Protein AF-A0A928VAK5-F1 (afdb_monomer_lite)

Radius of gyration: 30.7 Å; chains: 1; bounding box: 68×63×89 Å

Structure (mmCIF, N/CA/C/O backbone):
data_AF-A0A928VAK5-F1
#
_entry.id   AF-A0A928VAK5-F1
#
loop_
_atom_site.group_PDB
_atom_site.id
_atom_site.type_symbol
_atom_site.label_atom_id
_atom_site.label_alt_id
_atom_site.label_comp_id
_atom_site.label_asym_id
_atom_site.label_entity_id
_atom_site.label_seq_id
_atom_site.pdbx_PDB_ins_code
_atom_site.Cartn_x
_atom_site.Cartn_y
_atom_site.Cartn_z
_atom_site.occupancy
_atom_site.B_iso_or_equiv
_atom_site.auth_seq_id
_atom_site.auth_comp_id
_atom_site.auth_asym_id
_atom_site.auth_atom_id
_atom_site.pdbx_PDB_model_num
ATOM 1 N N . MET A 1 1 ? -1.046 39.978 20.591 1.00 22.17 1 MET A N 1
ATOM 2 C CA . MET A 1 1 ? -0.037 39.353 21.470 1.00 22.17 1 MET A CA 1
ATOM 3 C C . MET A 1 1 ? -0.295 37.860 21.428 1.00 22.17 1 MET A C 1
ATOM 5 O O . MET A 1 1 ? -1.361 37.474 21.889 1.00 22.17 1 MET A O 1
ATOM 9 N N . PRO A 1 2 ? 0.571 37.048 20.805 1.00 23.95 2 PRO A N 1
ATOM 10 C CA . PRO A 1 2 ? 0.458 35.601 20.909 1.00 23.95 2 PRO A CA 1
ATOM 11 C C . PRO A 1 2 ? 0.954 35.160 22.298 1.00 23.95 2 PRO A C 1
ATOM 13 O O . PRO A 1 2 ? 1.891 35.779 22.817 1.00 23.95 2 PRO A O 1
ATOM 16 N N . PRO A 1 3 ? 0.332 34.146 22.920 1.00 31.75 3 PRO A N 1
ATOM 17 C CA . PRO A 1 3 ? 0.825 33.581 24.164 1.00 31.75 3 PRO A CA 1
ATOM 18 C C . PRO A 1 3 ? 2.158 32.862 23.911 1.00 31.75 3 PRO A C 1
ATOM 20 O O . PRO A 1 3 ? 2.444 32.412 22.805 1.00 31.75 3 PRO A O 1
ATOM 23 N N . TYR A 1 4 ? 2.982 32.857 24.953 1.00 31.70 4 TYR A N 1
ATOM 24 C CA . TYR A 1 4 ? 4.368 32.406 25.032 1.00 31.70 4 TYR A CA 1
ATOM 25 C C . TYR A 1 4 ? 4.765 31.263 24.083 1.00 31.70 4 TYR A C 1
ATOM 27 O O . TYR A 1 4 ? 4.202 30.175 24.082 1.00 31.70 4 TYR A O 1
ATOM 35 N N . SER A 1 5 ? 5.803 31.553 23.304 1.00 35.91 5 SER A N 1
ATOM 36 C CA . SER A 1 5 ? 6.551 30.662 22.426 1.00 35.91 5 SER A CA 1
ATOM 37 C C . SER A 1 5 ? 7.083 29.418 23.151 1.00 35.91 5 SER A C 1
ATOM 39 O O . SER A 1 5 ? 7.952 29.542 24.015 1.00 35.91 5 SER A O 1
ATOM 41 N N . CYS A 1 6 ? 6.653 28.223 22.739 1.00 44.94 6 CYS A N 1
ATOM 42 C CA . CYS A 1 6 ? 7.383 26.980 23.000 1.00 44.94 6 CYS A CA 1
ATOM 43 C C . CYS A 1 6 ? 8.752 27.053 22.303 1.00 44.94 6 CYS A C 1
ATOM 45 O O . CYS A 1 6 ? 8.840 26.880 21.087 1.00 44.94 6 CYS A O 1
ATOM 47 N N . ASN A 1 7 ? 9.830 27.299 23.054 1.00 48.94 7 ASN A N 1
ATOM 48 C CA . ASN A 1 7 ? 11.197 27.366 22.512 1.00 48.94 7 ASN A CA 1
ATOM 49 C C . ASN A 1 7 ? 11.652 26.048 21.846 1.00 48.94 7 ASN A C 1
ATOM 51 O O . ASN A 1 7 ? 12.558 26.068 21.016 1.00 48.94 7 ASN A O 1
ATOM 55 N N . ASN A 1 8 ? 10.982 24.926 22.135 1.00 55.75 8 ASN A N 1
ATOM 56 C CA . ASN A 1 8 ? 11.296 23.605 21.585 1.00 55.75 8 ASN A CA 1
AT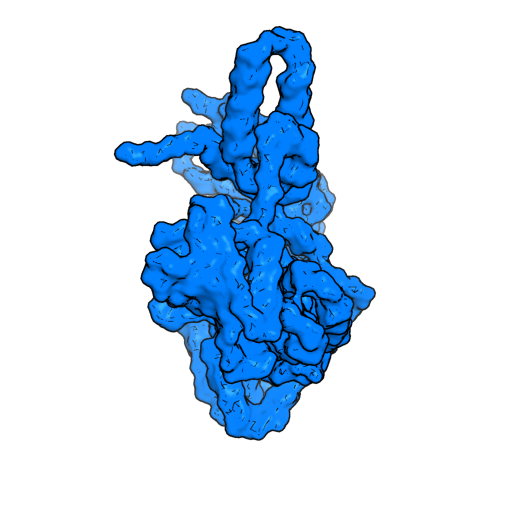OM 57 C C . ASN A 1 8 ? 10.377 23.142 20.445 1.00 55.75 8 ASN A C 1
ATOM 59 O O . ASN A 1 8 ? 10.622 22.070 19.897 1.00 55.75 8 ASN A O 1
ATOM 63 N N . ALA A 1 9 ? 9.396 23.944 20.008 1.00 60.88 9 ALA A N 1
ATOM 64 C CA . ALA A 1 9 ? 8.555 23.590 18.853 1.00 60.88 9 ALA A CA 1
ATOM 65 C C . ALA A 1 9 ? 9.397 23.326 17.588 1.00 60.88 9 ALA A C 1
ATOM 67 O O . ALA A 1 9 ? 9.049 22.508 16.741 1.00 60.88 9 ALA A O 1
ATOM 68 N N . TRP A 1 10 ? 10.559 23.982 17.486 1.00 69.81 10 TRP A N 1
ATOM 69 C CA . TRP A 1 10 ? 11.544 23.694 16.449 1.00 69.81 10 TRP A CA 1
ATOM 70 C C . TRP A 1 10 ? 12.137 22.283 16.568 1.00 69.81 10 TRP A C 1
ATOM 72 O O . TRP A 1 10 ? 12.222 21.590 15.558 1.00 69.81 10 TRP A O 1
ATOM 82 N N . LEU A 1 11 ? 12.544 21.858 17.772 1.00 66.62 11 LEU A N 1
ATOM 83 C CA . LEU A 1 11 ? 13.126 20.531 18.010 1.00 66.62 11 LEU A CA 1
ATOM 84 C C . LEU A 1 11 ? 12.092 19.444 17.714 1.00 66.62 11 LEU A C 1
ATOM 86 O O . LEU A 1 11 ? 12.418 18.454 17.057 1.00 66.62 11 LEU A O 1
ATOM 90 N N . GLU A 1 12 ? 10.854 19.688 18.145 1.00 68.94 12 GLU A N 1
ATOM 91 C CA . GLU A 1 12 ? 9.719 18.808 17.910 1.00 68.94 12 GLU A CA 1
ATOM 92 C C . GLU A 1 12 ? 9.479 18.608 16.411 1.00 68.94 12 GLU A C 1
ATOM 94 O O . GLU A 1 12 ? 9.698 17.512 15.894 1.00 68.94 12 GLU A O 1
ATOM 99 N N . TYR A 1 13 ? 9.191 19.691 15.689 1.00 67.25 13 TYR A N 1
ATOM 100 C CA . TYR A 1 13 ? 8.785 19.639 14.282 1.00 67.25 13 TYR A CA 1
ATOM 101 C C . TYR A 1 13 ? 9.920 19.294 13.301 1.00 67.25 13 TYR A C 1
ATOM 103 O O . TYR A 1 13 ? 9.711 18.682 12.248 1.00 67.25 13 TYR A O 1
ATOM 111 N N . ARG A 1 14 ? 11.160 19.717 13.589 1.00 65.00 14 ARG A N 1
ATOM 112 C CA . ARG A 1 14 ? 12.292 19.514 12.664 1.00 65.00 14 ARG A CA 1
ATOM 113 C C . ARG A 1 14 ? 13.042 18.216 12.903 1.00 65.00 14 ARG A C 1
ATOM 115 O O . ARG A 1 14 ? 13.628 17.712 11.948 1.00 65.00 14 ARG A O 1
ATOM 122 N N . VAL A 1 15 ? 13.089 17.721 14.140 1.00 68.12 15 VAL A N 1
ATOM 123 C CA . VAL A 1 15 ? 14.008 16.640 14.519 1.00 68.12 15 VAL A CA 1
ATOM 124 C C . VAL A 1 15 ? 13.261 15.453 15.104 1.00 68.12 15 VAL A C 1
ATOM 126 O O . VAL A 1 15 ? 13.334 14.364 14.535 1.00 68.12 15 VAL A O 1
ATOM 129 N N . THR A 1 16 ? 12.560 15.625 16.225 1.00 75.00 16 THR A N 1
ATOM 130 C CA . THR A 1 16 ? 12.057 14.475 16.985 1.00 75.00 16 THR A CA 1
ATOM 131 C C . THR A 1 16 ? 10.810 13.862 16.377 1.00 75.00 16 THR A C 1
ATOM 133 O O . THR A 1 16 ? 10.744 12.645 16.324 1.00 75.00 16 THR A O 1
ATOM 136 N N . GLU A 1 17 ? 9.863 14.648 15.862 1.00 74.00 17 GLU A N 1
ATOM 137 C CA . GLU A 1 17 ? 8.622 14.124 15.272 1.00 74.00 17 GLU A CA 1
ATOM 138 C C . GLU A 1 17 ? 8.932 13.166 14.115 1.00 74.00 17 GLU A C 1
ATOM 140 O O . GLU A 1 17 ? 8.599 11.983 14.158 1.00 74.00 17 GLU A O 1
ATOM 145 N N . ARG A 1 18 ? 9.703 13.635 13.129 1.00 73.38 18 ARG A N 1
ATOM 146 C CA . ARG A 1 18 ? 10.106 12.828 11.967 1.00 73.38 18 ARG A CA 1
ATOM 147 C C . ARG A 1 18 ? 10.922 11.606 12.366 1.00 73.38 18 ARG A C 1
ATOM 149 O O . ARG A 1 18 ? 10.732 10.523 11.815 1.00 73.38 18 ARG A O 1
ATOM 156 N N . ARG A 1 19 ? 11.837 11.768 13.326 1.00 79.12 19 ARG A N 1
ATOM 157 C CA . ARG A 1 19 ? 12.727 10.686 13.740 1.00 79.12 19 ARG A CA 1
ATOM 158 C C . ARG A 1 19 ? 12.029 9.630 14.581 1.00 79.12 19 ARG A C 1
ATOM 160 O O . ARG A 1 19 ? 12.244 8.450 14.335 1.00 79.12 19 ARG A O 1
ATOM 167 N N . PHE A 1 20 ? 11.197 10.029 15.531 1.00 78.81 20 PHE A N 1
ATOM 168 C CA . PHE A 1 20 ? 10.405 9.106 16.341 1.00 78.81 20 PHE A CA 1
ATOM 169 C C . PHE A 1 20 ? 9.348 8.409 15.501 1.00 78.81 20 PHE A C 1
ATOM 171 O O . PHE A 1 20 ? 9.082 7.238 15.728 1.00 78.81 20 PHE A O 1
ATOM 178 N N . ARG A 1 21 ? 8.825 9.072 14.467 1.00 70.44 21 ARG A N 1
ATOM 179 C CA . ARG A 1 21 ? 7.938 8.421 13.507 1.00 70.44 21 ARG A CA 1
ATOM 180 C C . ARG A 1 21 ? 8.666 7.397 12.625 1.00 70.44 21 ARG A C 1
ATOM 182 O O . ARG A 1 21 ? 8.091 6.365 12.308 1.00 70.44 21 ARG A O 1
ATOM 189 N N . ALA A 1 22 ? 9.918 7.652 12.235 1.00 71.69 22 ALA A N 1
ATOM 190 C CA . ALA A 1 22 ? 10.725 6.697 11.463 1.00 71.69 22 ALA A CA 1
ATOM 191 C C . ALA A 1 22 ? 11.301 5.546 12.312 1.00 71.69 22 ALA A C 1
ATOM 193 O O . ALA A 1 22 ? 11.586 4.473 11.781 1.00 71.69 22 ALA A O 1
ATOM 194 N N . ASN A 1 23 ? 11.524 5.791 13.606 1.00 76.62 23 ASN A N 1
ATOM 195 C CA . ASN A 1 23 ? 12.175 4.879 14.546 1.00 76.62 23 ASN A CA 1
ATOM 196 C C . ASN A 1 23 ? 11.573 5.030 15.959 1.00 76.62 23 ASN A C 1
ATOM 198 O O . ASN A 1 23 ? 12.237 5.569 16.858 1.00 76.62 23 ASN A O 1
ATOM 202 N N . PRO A 1 24 ? 10.318 4.592 16.175 1.00 76.62 24 PRO A N 1
ATOM 203 C CA . PRO A 1 24 ? 9.643 4.718 17.469 1.00 76.62 24 PRO A CA 1
ATOM 204 C C . PRO A 1 24 ? 10.363 3.951 18.584 1.00 76.62 24 PRO A C 1
ATOM 206 O O . PRO A 1 24 ? 10.356 4.369 19.741 1.00 76.62 24 PRO A O 1
ATOM 209 N N . GLU A 1 25 ? 11.087 2.886 18.243 1.00 80.38 25 GLU A N 1
ATOM 210 C CA . GLU A 1 25 ? 11.902 2.096 19.167 1.00 80.38 25 GLU A CA 1
ATOM 211 C C . GLU A 1 25 ? 13.031 2.894 19.839 1.00 80.38 25 GLU A C 1
ATOM 213 O O . GLU A 1 25 ? 13.569 2.467 20.863 1.00 80.38 25 GLU A O 1
ATOM 218 N N . MET A 1 26 ? 13.400 4.056 19.290 1.00 82.81 26 MET A N 1
ATOM 219 C CA . MET A 1 26 ? 14.392 4.929 19.911 1.00 82.81 26 MET A CA 1
ATOM 220 C C . MET A 1 26 ? 13.835 5.770 21.055 1.00 82.81 26 MET A C 1
ATOM 222 O O . MET A 1 26 ? 14.626 6.200 21.898 1.00 82.81 26 MET A O 1
ATOM 226 N N . ILE A 1 27 ? 12.521 6.022 21.103 1.00 86.31 27 ILE A N 1
ATOM 227 C CA . ILE A 1 27 ? 11.914 6.927 22.092 1.00 86.31 27 ILE A CA 1
ATOM 228 C C . ILE A 1 27 ? 12.294 6.497 23.520 1.00 86.31 27 ILE A C 1
ATOM 230 O O . ILE A 1 27 ? 12.835 7.337 24.242 1.00 86.31 27 ILE A O 1
ATOM 234 N N . PRO A 1 28 ? 12.180 5.209 23.921 1.00 87.81 28 PRO A N 1
ATOM 235 C CA . PRO A 1 28 ? 12.543 4.790 25.277 1.00 87.81 28 PRO A CA 1
ATOM 236 C C . PRO A 1 28 ? 14.049 4.878 25.564 1.00 87.81 28 PRO A C 1
ATOM 238 O O . PRO A 1 28 ? 14.469 5.030 26.710 1.00 87.81 28 PRO A O 1
ATOM 241 N N . ALA A 1 29 ? 14.906 4.735 24.547 1.00 87.56 29 ALA A N 1
ATOM 242 C CA . ALA A 1 29 ? 16.354 4.871 24.715 1.00 87.56 29 ALA A CA 1
ATOM 243 C C . ALA A 1 29 ? 16.758 6.342 24.896 1.00 87.56 29 ALA A C 1
ATOM 245 O O . ALA A 1 29 ? 17.551 6.659 25.779 1.00 87.56 29 ALA A O 1
ATOM 246 N N . ILE A 1 30 ? 16.175 7.242 24.103 1.00 88.56 30 ILE A N 1
ATOM 247 C CA . ILE A 1 30 ? 16.422 8.686 24.181 1.00 88.56 30 ILE A CA 1
ATOM 248 C C . ILE A 1 30 ? 15.837 9.263 25.471 1.00 88.56 30 ILE A C 1
ATOM 250 O O . ILE A 1 30 ? 16.520 10.029 26.144 1.00 88.56 30 ILE A O 1
ATOM 254 N N . ALA A 1 31 ? 14.627 8.851 25.858 1.00 88.88 31 ALA A N 1
ATOM 255 C CA . ALA A 1 31 ? 14.018 9.220 27.134 1.00 88.88 31 ALA A CA 1
ATOM 256 C C . ALA A 1 31 ? 14.929 8.850 28.313 1.00 88.88 31 ALA A C 1
ATOM 258 O O . ALA A 1 31 ? 15.204 9.696 29.160 1.00 88.88 31 ALA A O 1
ATOM 259 N N . ARG A 1 32 ? 15.481 7.626 28.318 1.00 88.94 32 ARG A N 1
ATOM 260 C CA . ARG A 1 32 ? 16.446 7.189 29.339 1.00 88.94 32 ARG A CA 1
ATOM 261 C C . ARG A 1 32 ? 17.717 8.032 29.359 1.00 88.94 32 ARG A C 1
ATOM 263 O O . ARG A 1 32 ? 18.094 8.484 30.430 1.00 88.94 32 ARG A O 1
ATOM 270 N N . LEU A 1 33 ? 18.326 8.304 28.204 1.00 90.38 33 LEU A N 1
ATOM 271 C CA . LEU A 1 33 ? 19.526 9.150 28.125 1.00 90.38 33 LEU A CA 1
ATOM 272 C C . LEU A 1 33 ? 19.275 10.571 28.649 1.00 90.38 33 LEU A C 1
ATOM 274 O O . LEU A 1 33 ? 20.120 11.136 29.340 1.00 90.38 33 LEU A O 1
ATOM 278 N N . ILE A 1 34 ? 18.114 11.155 28.337 1.00 89.38 34 ILE A N 1
ATOM 279 C CA . ILE A 1 34 ? 17.729 12.473 28.854 1.00 89.38 34 ILE A CA 1
ATOM 280 C C . ILE A 1 34 ? 17.515 12.405 30.371 1.00 89.38 34 ILE A C 1
ATOM 282 O O . ILE A 1 34 ? 17.990 13.284 31.086 1.00 89.38 34 ILE A O 1
ATOM 286 N N . CYS A 1 35 ? 16.840 11.370 30.877 1.00 88.88 35 CYS A N 1
ATOM 287 C CA . CYS A 1 35 ? 16.661 11.164 32.314 1.00 88.88 35 CYS A CA 1
ATOM 288 C C . CYS A 1 35 ? 17.988 11.013 33.055 1.00 88.88 35 CYS A C 1
ATOM 290 O O . CYS A 1 35 ? 18.169 11.665 34.078 1.00 88.88 35 CYS A O 1
ATOM 292 N N . GLU A 1 36 ? 18.909 10.202 32.537 1.00 89.25 36 GLU A N 1
ATOM 293 C CA . GLU A 1 36 ? 20.256 10.040 33.093 1.00 89.25 36 GLU A CA 1
ATOM 294 C C . GLU A 1 36 ? 20.977 11.392 33.150 1.00 89.25 36 GLU A C 1
ATOM 296 O O . GLU A 1 36 ? 21.451 11.779 34.212 1.00 89.25 36 GLU A O 1
ATOM 301 N N . ALA A 1 37 ? 20.940 12.183 32.072 1.00 89.00 37 ALA A N 1
ATOM 302 C CA . ALA A 1 37 ? 21.544 13.515 32.057 1.00 89.00 37 ALA A CA 1
ATOM 303 C C . ALA A 1 37 ? 20.914 14.486 33.079 1.00 89.00 37 ALA A C 1
ATOM 305 O O . ALA A 1 37 ? 21.633 15.249 33.723 1.00 89.00 37 ALA A O 1
ATOM 306 N N . ILE A 1 38 ? 19.585 14.467 33.250 1.00 88.56 38 ILE A N 1
ATOM 307 C CA . ILE A 1 38 ? 18.888 15.289 34.258 1.00 88.56 38 ILE A CA 1
ATOM 308 C C . ILE A 1 38 ? 19.309 14.871 35.671 1.00 88.56 38 ILE A C 1
ATOM 310 O O . ILE A 1 38 ? 19.600 15.727 36.508 1.00 88.56 38 ILE A O 1
ATOM 314 N N . LEU A 1 39 ? 19.337 13.565 35.943 1.00 86.50 39 LEU A N 1
ATOM 315 C CA . LEU A 1 39 ? 19.689 13.031 37.255 1.00 86.50 39 LEU A CA 1
ATOM 316 C C . LEU A 1 39 ? 21.172 13.257 37.580 1.00 86.50 39 LEU A C 1
ATOM 318 O O . LEU A 1 39 ? 21.479 13.609 38.716 1.00 86.50 39 LEU A O 1
ATOM 322 N N . ASP A 1 40 ? 22.073 13.157 36.607 1.00 86.44 40 ASP A N 1
ATOM 323 C CA . ASP A 1 40 ? 23.497 13.459 36.793 1.00 86.44 40 ASP A CA 1
ATOM 324 C C . ASP A 1 40 ? 23.715 14.942 37.132 1.00 86.44 40 ASP A C 1
ATOM 326 O O . ASP A 1 40 ? 24.394 15.262 38.108 1.00 86.44 40 ASP A O 1
ATOM 330 N N . LEU A 1 41 ? 23.064 15.856 36.400 1.00 83.50 41 LEU A N 1
ATOM 331 C CA . LEU A 1 41 ? 23.099 17.297 36.696 1.00 83.50 41 LEU A CA 1
ATOM 332 C C . LEU A 1 41 ? 22.493 17.630 38.068 1.00 83.50 41 LEU A C 1
ATOM 334 O O . LEU A 1 41 ? 22.881 18.608 38.707 1.00 83.50 41 LEU A O 1
ATOM 338 N N . SER A 1 42 ? 21.549 16.815 38.548 1.00 75.56 42 SER A N 1
ATOM 339 C CA . SER A 1 42 ? 20.957 16.991 39.876 1.00 75.56 42 SER A CA 1
ATOM 340 C C . SER A 1 42 ? 21.903 16.639 41.028 1.00 75.56 42 SER A C 1
ATOM 342 O O . SER A 1 42 ? 21.711 17.128 42.142 1.00 75.56 42 SER A O 1
ATOM 344 N N . GLN A 1 43 ? 22.916 15.808 40.765 1.00 76.06 43 GLN A N 1
ATOM 345 C CA . GLN A 1 43 ? 23.888 15.327 41.750 1.00 76.06 43 GLN A CA 1
ATOM 346 C C . GLN A 1 43 ? 25.194 16.132 41.743 1.00 76.06 43 GLN A C 1
ATOM 348 O O . GLN A 1 43 ? 26.162 15.751 42.399 1.00 76.06 43 GLN A O 1
ATOM 353 N N . GLU A 1 44 ? 25.248 17.246 41.012 1.00 75.88 44 GLU A N 1
ATOM 354 C CA . GLU A 1 44 ? 26.465 18.035 40.860 1.00 75.88 44 GLU A CA 1
ATOM 355 C C . GLU A 1 44 ? 26.829 18.759 42.175 1.00 75.88 44 GLU A C 1
ATOM 357 O O . GLU A 1 44 ? 26.262 19.791 42.541 1.00 75.88 44 GLU A O 1
ATOM 362 N N . GLU A 1 45 ? 27.802 18.193 42.905 1.00 64.94 45 GLU A N 1
ATOM 363 C CA . GLU A 1 45 ? 28.216 18.605 44.262 1.00 64.94 45 GLU A CA 1
ATOM 364 C C . GLU A 1 45 ? 28.766 20.043 44.355 1.00 64.94 45 GLU A C 1
ATOM 366 O O . GLU A 1 45 ? 28.995 20.553 45.453 1.00 64.94 45 GLU A O 1
ATOM 371 N N . SER A 1 46 ? 29.001 20.715 43.223 1.00 70.44 46 SER A N 1
ATOM 372 C CA . SER A 1 46 ? 29.535 22.080 43.181 1.00 70.44 46 SER A CA 1
ATOM 373 C C . SER A 1 46 ? 28.491 23.186 43.349 1.00 70.44 46 SER A C 1
ATOM 375 O O . SER A 1 46 ? 28.886 24.348 43.459 1.00 70.44 46 SER A O 1
ATOM 377 N N . PHE A 1 47 ? 27.192 22.868 43.344 1.00 77.62 47 PHE A N 1
ATOM 378 C CA . PHE A 1 47 ? 26.141 23.878 43.470 1.00 77.62 47 PHE A CA 1
ATOM 379 C C . PHE A 1 47 ? 25.860 24.274 44.921 1.00 77.62 47 PHE A C 1
ATOM 381 O O . PHE A 1 47 ? 25.730 23.431 45.808 1.00 77.62 47 PHE A O 1
ATOM 388 N N . ASP A 1 48 ? 25.697 25.577 45.154 1.00 79.56 48 ASP A N 1
ATOM 389 C CA . ASP A 1 48 ? 25.057 26.069 46.374 1.00 79.56 48 ASP A CA 1
ATOM 390 C C . ASP A 1 48 ? 23.525 25.861 46.340 1.00 79.56 48 ASP A C 1
ATOM 392 O O . ASP A 1 48 ? 22.937 25.473 45.328 1.00 79.56 48 ASP A O 1
ATOM 396 N N . GLU A 1 49 ? 22.849 26.102 47.466 1.00 77.19 49 GLU A N 1
ATOM 397 C CA . GLU A 1 49 ? 21.408 25.848 47.619 1.00 77.19 49 GLU A CA 1
ATOM 398 C C . GLU A 1 49 ? 20.542 26.676 46.642 1.00 77.19 49 GLU A C 1
ATOM 400 O O . GLU A 1 49 ? 19.515 26.198 46.155 1.00 77.19 49 GLU A O 1
ATOM 405 N N . GLN A 1 50 ? 20.973 27.896 46.291 1.00 77.75 50 GLN A N 1
ATOM 406 C CA . GLN A 1 50 ? 20.268 28.748 45.325 1.00 77.75 50 GLN A CA 1
ATOM 407 C C . GLN A 1 50 ? 20.485 28.269 43.886 1.00 77.75 50 GLN A C 1
ATOM 409 O O . GLN A 1 50 ? 19.548 28.277 43.085 1.00 77.75 50 GLN A O 1
ATOM 414 N N . GLN A 1 51 ? 21.698 27.826 43.560 1.00 79.38 51 GLN A N 1
ATOM 415 C CA . GLN A 1 51 ? 22.050 27.254 42.263 1.00 79.38 51 GLN A CA 1
ATOM 416 C C . GLN A 1 51 ? 21.346 25.917 42.025 1.00 79.38 51 GLN A C 1
ATOM 418 O O . GLN A 1 51 ? 20.849 25.691 40.925 1.00 79.38 51 GLN A O 1
ATOM 423 N N . SER A 1 52 ? 21.220 25.073 43.053 1.00 78.25 52 SER A N 1
ATOM 424 C CA . SER A 1 52 ? 20.480 23.808 42.974 1.00 78.25 52 SER A CA 1
ATOM 425 C C . SER A 1 52 ? 18.986 24.039 42.710 1.00 78.25 52 SER A C 1
ATOM 427 O O . SER A 1 52 ? 18.404 23.402 41.829 1.00 78.25 52 SER A O 1
ATOM 429 N N . LEU A 1 53 ? 18.373 25.017 43.391 1.00 78.88 53 LEU A N 1
ATOM 430 C CA . LEU A 1 53 ? 16.978 25.399 43.147 1.00 78.88 53 LEU A CA 1
ATOM 431 C C . LEU A 1 53 ? 16.773 25.960 41.732 1.00 78.88 53 LEU A C 1
ATOM 433 O O . LEU A 1 53 ? 15.814 25.591 41.054 1.00 78.88 53 LEU A O 1
ATOM 437 N N . LEU A 1 54 ? 17.677 26.831 41.270 1.00 82.06 54 LEU A N 1
ATOM 438 C CA . LEU A 1 54 ? 17.624 27.391 39.919 1.00 82.06 54 LEU A CA 1
ATOM 439 C C . LEU A 1 54 ? 17.797 26.301 38.851 1.00 82.06 54 LEU A C 1
ATOM 441 O O . LEU A 1 54 ? 17.033 26.271 37.889 1.00 82.06 54 LEU A O 1
ATOM 445 N N . CYS A 1 55 ? 18.752 25.388 39.044 1.00 81.31 55 CYS A N 1
ATOM 446 C CA . CYS A 1 55 ? 18.983 24.245 38.164 1.00 81.31 55 CYS A CA 1
ATOM 447 C C . CYS A 1 55 ? 17.734 23.360 38.077 1.00 81.31 55 CYS A C 1
ATOM 449 O O . CYS A 1 55 ? 17.261 23.072 36.979 1.00 81.31 55 CYS A O 1
ATOM 451 N N . ARG A 1 56 ? 17.117 23.028 39.219 1.00 82.69 56 ARG A N 1
ATOM 452 C CA . ARG A 1 56 ? 15.875 22.246 39.259 1.00 82.69 56 ARG A CA 1
ATOM 453 C C . ARG A 1 56 ? 14.737 22.916 38.484 1.00 82.69 56 ARG A C 1
ATOM 455 O O . ARG A 1 56 ? 14.078 22.242 37.701 1.00 82.69 56 ARG A O 1
ATOM 462 N N . LEU A 1 57 ? 14.532 24.225 38.652 1.00 81.81 57 LEU A N 1
ATOM 463 C CA . LEU A 1 57 ? 13.508 24.975 37.908 1.00 81.81 57 LEU A CA 1
ATOM 464 C C . LEU A 1 57 ? 13.788 25.002 36.397 1.00 81.81 57 LEU A C 1
ATOM 466 O O . LEU A 1 57 ? 12.865 24.875 35.594 1.00 81.81 57 LEU A O 1
ATOM 470 N N . MET A 1 58 ? 15.055 25.139 35.996 1.00 82.75 58 MET A N 1
ATOM 471 C CA . MET A 1 58 ? 15.450 25.088 34.585 1.00 82.75 58 MET A CA 1
ATOM 472 C C . MET A 1 58 ? 15.229 23.699 33.976 1.00 82.75 58 MET A C 1
ATOM 474 O O . MET A 1 58 ? 14.716 23.600 32.863 1.00 82.75 58 MET A O 1
ATOM 478 N N . LEU A 1 59 ? 15.582 22.636 34.702 1.00 86.06 59 LEU A N 1
ATOM 479 C CA . LEU A 1 59 ? 15.379 21.252 34.270 1.00 86.06 59 LEU A CA 1
ATOM 480 C C . LEU A 1 59 ? 13.894 20.880 34.230 1.00 86.06 59 LEU A C 1
ATOM 482 O O . LEU A 1 59 ? 13.479 20.163 33.325 1.00 86.06 59 LEU A O 1
ATOM 486 N N . GLU A 1 60 ? 13.081 21.398 35.152 1.00 83.56 60 GLU A N 1
ATOM 487 C CA . GLU A 1 60 ? 11.629 21.201 35.137 1.00 83.56 60 GLU A CA 1
ATOM 488 C C . GLU A 1 60 ? 10.996 21.891 33.923 1.00 83.56 60 GLU A C 1
ATOM 490 O O . GLU A 1 60 ? 10.163 21.301 33.235 1.00 83.56 60 GLU A O 1
ATOM 495 N N . GLN A 1 61 ? 11.420 23.119 33.614 1.00 82.06 61 GLN A N 1
ATOM 496 C CA . GLN A 1 61 ? 10.970 23.816 32.412 1.00 82.06 61 GLN A CA 1
ATOM 497 C C . GLN A 1 61 ? 11.406 23.069 31.144 1.00 82.06 61 GLN A C 1
ATOM 499 O O . GLN A 1 61 ? 10.584 22.839 30.262 1.00 82.06 61 GLN A O 1
ATOM 504 N N . PHE A 1 62 ? 12.665 22.622 31.078 1.00 84.19 62 PHE A N 1
ATOM 505 C CA . PHE A 1 62 ? 13.159 21.798 29.974 1.00 84.19 62 PHE A CA 1
ATOM 506 C C . PHE A 1 62 ? 12.329 20.521 29.808 1.00 84.19 62 PHE A C 1
ATOM 508 O O . PHE A 1 62 ? 11.900 20.224 28.698 1.00 84.19 62 PHE A O 1
ATOM 515 N N . TYR A 1 63 ? 12.045 19.813 30.906 1.00 84.44 63 TYR A N 1
ATOM 516 C CA . TYR A 1 63 ? 11.193 18.625 30.927 1.00 84.44 63 TYR A CA 1
ATOM 517 C C . TYR A 1 63 ? 9.784 18.911 30.392 1.00 84.44 63 TYR A C 1
ATOM 519 O O . TYR A 1 63 ? 9.282 18.180 29.536 1.00 84.44 63 TYR A O 1
ATOM 527 N N . ARG A 1 64 ? 9.152 19.999 30.850 1.00 81.50 64 ARG A N 1
ATOM 528 C CA . ARG A 1 64 ? 7.834 20.440 30.365 1.00 81.50 64 ARG A CA 1
ATOM 529 C C . ARG A 1 64 ? 7.862 20.786 28.878 1.00 81.50 64 ARG A C 1
ATOM 531 O O . ARG A 1 64 ? 6.882 20.513 28.194 1.00 81.50 64 ARG A O 1
ATOM 538 N N . ASP A 1 65 ? 8.973 21.305 28.372 1.00 81.06 65 ASP A N 1
ATOM 539 C CA . ASP A 1 65 ? 9.152 21.660 26.963 1.00 81.06 65 ASP A CA 1
ATOM 540 C C . ASP A 1 65 ? 9.576 20.472 26.071 1.00 81.06 65 ASP A C 1
ATOM 542 O O . ASP A 1 65 ? 9.797 20.665 24.873 1.00 81.06 65 ASP A O 1
ATOM 546 N N . LEU A 1 66 ? 9.722 19.253 26.608 1.00 83.25 66 LEU A N 1
ATOM 547 C CA . LEU A 1 66 ? 9.999 18.061 25.798 1.00 83.25 66 LEU A CA 1
ATOM 548 C C . LEU A 1 66 ? 8.747 17.585 25.039 1.00 83.25 66 LEU A C 1
ATOM 550 O O . LEU A 1 66 ? 7.633 17.712 25.552 1.00 83.25 66 LEU A O 1
ATOM 554 N N . PRO A 1 67 ? 8.922 16.954 23.862 1.00 82.31 67 PRO A N 1
ATOM 555 C CA . PRO A 1 67 ? 7.841 16.295 23.134 1.00 82.31 67 PRO A CA 1
ATOM 556 C C . PRO A 1 67 ? 7.037 15.328 24.008 1.00 82.31 67 PRO A C 1
ATOM 558 O O . PRO A 1 67 ? 7.601 14.605 24.838 1.00 82.31 67 PRO A O 1
ATOM 561 N N . ALA A 1 68 ? 5.724 15.254 23.774 1.00 78.69 68 ALA A N 1
ATOM 562 C CA . ALA A 1 68 ? 4.815 14.431 24.575 1.00 78.69 68 ALA A CA 1
ATOM 563 C C . ALA A 1 68 ? 5.241 12.954 24.642 1.00 78.69 68 ALA A C 1
ATOM 565 O O . ALA A 1 68 ? 5.199 12.361 25.717 1.00 78.69 68 ALA A O 1
ATOM 566 N N . ALA A 1 69 ? 5.725 12.395 23.529 1.00 78.69 69 ALA A N 1
ATOM 567 C CA . ALA A 1 69 ? 6.206 11.016 23.459 1.00 78.69 69 ALA A CA 1
ATOM 568 C C . ALA A 1 69 ? 7.370 10.732 24.427 1.00 78.69 69 ALA A C 1
ATOM 570 O O . ALA A 1 69 ? 7.384 9.695 25.083 1.00 78.69 69 ALA A O 1
ATOM 571 N N . LEU A 1 70 ? 8.318 11.669 24.568 1.00 84.88 70 LEU A N 1
ATOM 572 C CA . LEU A 1 70 ? 9.418 11.529 25.527 1.00 84.88 70 LEU A CA 1
ATOM 573 C C . LEU A 1 70 ? 8.921 11.697 26.956 1.00 84.88 70 LEU A C 1
ATOM 575 O O . LEU A 1 70 ? 9.264 10.884 27.807 1.00 84.88 70 LEU A O 1
ATOM 579 N N . ARG A 1 71 ? 8.078 12.704 27.220 1.00 84.56 71 ARG A N 1
ATOM 580 C CA . ARG A 1 71 ? 7.511 12.911 28.561 1.00 84.56 71 ARG A CA 1
ATOM 581 C C . ARG A 1 71 ? 6.750 11.678 29.042 1.00 84.56 71 ARG A C 1
ATOM 583 O O . ARG A 1 71 ? 6.911 11.301 30.193 1.00 84.56 71 ARG A O 1
ATOM 590 N N . SER A 1 72 ? 5.977 11.019 28.179 1.00 83.06 72 SER A N 1
ATOM 591 C CA . SER A 1 72 ? 5.257 9.789 28.531 1.00 83.06 72 SER A CA 1
ATOM 592 C C . SER A 1 72 ? 6.188 8.649 28.960 1.00 83.06 72 SER A C 1
ATOM 594 O O . SER A 1 72 ? 5.914 8.008 29.970 1.00 83.06 72 SER A O 1
ATOM 596 N N . GLU A 1 73 ? 7.303 8.430 28.258 1.00 86.81 73 GLU A N 1
ATOM 597 C CA . GLU A 1 73 ? 8.309 7.428 28.652 1.00 86.81 73 GLU A CA 1
ATOM 598 C C . GLU A 1 73 ? 9.052 7.830 29.937 1.00 86.81 73 GLU A C 1
ATOM 600 O O . GLU A 1 73 ? 9.271 7.012 30.827 1.00 86.81 73 GLU A O 1
ATOM 605 N N . MET A 1 74 ? 9.414 9.108 30.071 1.00 85.56 74 MET A N 1
ATOM 606 C CA . MET A 1 74 ? 10.126 9.637 31.240 1.00 85.56 74 MET A CA 1
ATOM 607 C C . MET A 1 74 ? 9.259 9.633 32.508 1.00 85.56 74 MET A C 1
ATOM 609 O O . MET A 1 74 ? 9.760 9.360 33.596 1.00 85.56 74 MET A O 1
ATOM 613 N N . ASN A 1 75 ? 7.952 9.867 32.369 1.00 83.12 75 ASN A N 1
ATOM 614 C CA . ASN A 1 75 ? 6.953 9.769 33.436 1.00 83.12 75 ASN A CA 1
ATOM 615 C C . ASN A 1 75 ? 6.907 8.372 34.077 1.00 83.12 75 ASN A C 1
ATOM 617 O O . ASN A 1 75 ? 6.489 8.241 35.228 1.00 83.12 75 ASN A O 1
ATOM 621 N N . ALA A 1 76 ? 7.341 7.328 33.365 1.00 82.06 76 ALA A N 1
ATOM 622 C CA . ALA A 1 76 ? 7.421 5.974 33.902 1.00 82.06 76 ALA A CA 1
ATOM 623 C C . ALA A 1 76 ? 8.623 5.757 34.845 1.00 82.06 76 ALA A C 1
ATOM 625 O O . ALA A 1 76 ? 8.721 4.687 35.446 1.00 82.06 76 ALA A O 1
ATOM 626 N N . ILE A 1 77 ? 9.527 6.738 34.990 1.00 84.25 77 ILE A N 1
ATOM 627 C CA . ILE A 1 77 ? 10.763 6.636 35.781 1.00 84.25 77 ILE A CA 1
ATOM 628 C C . ILE A 1 77 ? 10.557 7.265 37.176 1.00 84.25 77 ILE A C 1
ATOM 630 O O . ILE A 1 77 ? 10.496 8.494 37.295 1.00 84.25 77 ILE A O 1
ATOM 634 N N . PRO A 1 78 ? 10.462 6.462 38.257 1.00 82.69 78 PRO A N 1
ATOM 635 C CA . PRO A 1 78 ? 10.122 6.958 39.594 1.00 82.69 78 PRO A CA 1
ATOM 636 C C . PRO A 1 78 ? 11.122 7.969 40.165 1.00 82.69 78 PRO A C 1
ATOM 638 O O . PRO A 1 78 ? 10.722 8.907 40.856 1.00 82.69 78 PRO A O 1
ATOM 641 N N . GLU A 1 79 ? 12.413 7.801 39.876 1.00 83.94 79 GLU A N 1
ATOM 642 C CA . GLU A 1 79 ? 13.491 8.664 40.367 1.00 83.94 79 GLU A CA 1
ATOM 643 C C . GLU A 1 79 ? 13.346 10.101 39.853 1.00 83.94 79 GLU A C 1
ATOM 645 O O . GLU A 1 79 ? 13.540 11.058 40.606 1.00 83.94 79 GLU A O 1
ATOM 650 N N . LEU A 1 80 ? 12.942 10.257 38.590 1.00 84.62 80 LEU A N 1
ATOM 651 C CA . LEU A 1 80 ? 12.701 11.559 37.973 1.00 84.62 80 LEU A CA 1
ATOM 652 C C . LEU A 1 80 ? 11.484 12.253 38.603 1.00 84.62 80 LEU A C 1
ATOM 654 O O . LEU A 1 80 ? 11.548 13.433 38.954 1.00 84.62 80 LEU A O 1
ATOM 658 N N . ASN A 1 81 ? 10.391 11.510 38.791 1.00 81.44 81 ASN A N 1
ATOM 659 C CA . ASN A 1 81 ? 9.173 12.032 39.413 1.00 81.44 81 ASN A CA 1
ATOM 660 C C . ASN A 1 81 ? 9.436 12.483 40.855 1.00 81.44 81 ASN A C 1
ATOM 662 O O . ASN A 1 81 ? 8.983 13.553 41.262 1.00 81.44 81 ASN A O 1
ATOM 666 N N . ALA A 1 82 ? 10.226 11.711 41.608 1.00 81.94 82 ALA A N 1
ATOM 667 C CA . ALA A 1 82 ? 10.654 12.076 42.955 1.00 81.94 82 ALA A CA 1
ATOM 668 C C . ALA A 1 82 ? 11.519 13.348 42.964 1.00 81.94 82 ALA A C 1
ATOM 670 O O . ALA A 1 82 ? 11.317 14.213 43.820 1.00 81.94 82 ALA A O 1
ATOM 671 N N . TYR A 1 83 ? 12.438 13.494 42.001 1.00 81.88 83 TYR A N 1
ATOM 672 C CA . TYR A 1 83 ? 13.279 14.685 41.869 1.00 81.88 83 TYR A CA 1
ATOM 673 C C . TYR A 1 83 ? 12.453 15.951 41.611 1.00 81.88 83 TYR A C 1
ATOM 675 O O . TYR A 1 83 ? 12.636 16.957 42.300 1.00 81.88 83 TYR A O 1
ATOM 683 N N . PHE A 1 84 ? 11.505 15.900 40.671 1.00 80.38 84 PHE A N 1
ATOM 684 C CA . PHE A 1 84 ? 10.637 17.042 40.381 1.00 80.38 84 PHE A CA 1
ATOM 685 C C . PHE A 1 84 ? 9.485 17.216 41.375 1.00 80.38 84 PHE A C 1
ATOM 687 O O . PHE A 1 84 ? 8.896 18.294 41.404 1.00 80.38 84 PHE A O 1
ATOM 694 N N . GLN A 1 85 ? 9.220 16.230 42.241 1.00 76.06 85 GLN A N 1
ATOM 695 C CA . GLN A 1 85 ? 8.028 16.160 43.100 1.00 76.06 85 GLN A CA 1
ATOM 696 C C . GLN A 1 85 ? 6.727 16.189 42.280 1.00 76.06 85 GLN A C 1
ATOM 698 O O . GLN A 1 85 ? 5.750 16.830 42.662 1.00 76.06 85 GLN A O 1
ATOM 703 N N . ILE A 1 86 ? 6.727 15.506 41.132 1.00 69.44 86 ILE A N 1
ATOM 704 C CA . ILE A 1 86 ? 5.550 15.364 40.272 1.00 69.44 86 ILE A CA 1
ATOM 705 C C . ILE A 1 86 ? 4.743 14.162 40.760 1.00 69.44 86 ILE A C 1
ATOM 707 O O . ILE A 1 86 ? 5.243 13.038 40.790 1.00 69.44 86 ILE A O 1
ATOM 711 N N . GLU A 1 87 ? 3.482 14.398 41.109 1.00 66.38 87 GLU A N 1
ATOM 712 C CA . GLU A 1 87 ? 2.503 13.339 41.337 1.00 66.38 87 GLU A CA 1
ATOM 713 C C . GLU A 1 87 ? 1.723 13.110 40.037 1.00 66.38 87 GLU A C 1
ATOM 715 O O . GLU A 1 87 ? 1.018 13.995 39.551 1.00 66.38 87 GLU A O 1
ATOM 720 N N . ILE A 1 88 ? 1.893 11.933 39.433 1.00 64.88 88 ILE A N 1
ATOM 721 C CA . ILE A 1 88 ? 1.171 11.561 38.215 1.00 64.88 88 ILE A CA 1
ATOM 722 C C . ILE A 1 88 ? -0.155 10.941 38.634 1.00 64.88 88 ILE A C 1
ATOM 724 O O . ILE A 1 88 ? -0.199 9.815 39.127 1.00 64.88 88 ILE A O 1
ATOM 728 N N . ILE A 1 89 ? -1.234 11.687 38.420 1.00 68.75 89 ILE A N 1
ATOM 729 C CA . ILE A 1 89 ? -2.597 11.219 38.651 1.00 68.75 89 ILE A CA 1
ATOM 730 C C . ILE A 1 89 ? -3.208 10.906 37.291 1.00 68.75 89 ILE A C 1
ATOM 732 O O . ILE A 1 89 ? -3.303 11.769 36.419 1.00 68.75 89 ILE A O 1
ATOM 736 N N . GLU A 1 90 ? -3.616 9.658 37.101 1.00 72.75 90 GLU A N 1
ATOM 737 C CA . GLU A 1 90 ? -4.401 9.276 35.936 1.00 72.75 90 GLU A CA 1
ATOM 738 C C . GLU A 1 90 ? -5.792 9.896 36.044 1.00 72.75 90 GLU A C 1
ATOM 740 O O . GLU A 1 90 ? -6.472 9.748 37.065 1.00 72.75 90 GLU A O 1
ATOM 745 N N . ALA A 1 91 ? -6.209 10.600 34.996 1.00 83.31 91 ALA A N 1
ATOM 746 C CA . ALA A 1 91 ? -7.412 11.405 35.037 1.00 83.31 91 ALA A CA 1
ATOM 747 C C . ALA A 1 91 ? -8.299 11.198 33.809 1.00 83.31 91 ALA A C 1
ATOM 749 O O . ALA A 1 91 ? -7.817 10.973 32.699 1.00 83.31 91 ALA A O 1
ATOM 750 N N . VAL A 1 92 ? -9.607 11.310 34.020 1.00 82.75 92 VAL A N 1
ATOM 751 C CA . VAL A 1 92 ? -10.634 11.290 32.979 1.00 82.75 92 VAL A CA 1
ATOM 752 C C . VAL A 1 92 ? -11.054 12.725 32.701 1.00 82.75 92 VAL A C 1
ATOM 754 O O . VAL A 1 92 ? -11.509 13.434 33.597 1.00 82.75 92 VAL A O 1
ATOM 757 N N . ASN A 1 93 ? -10.882 13.153 31.455 1.00 84.50 93 ASN A N 1
ATOM 758 C CA . ASN A 1 93 ? -11.237 14.489 31.001 1.00 84.50 93 ASN A CA 1
ATOM 759 C C . ASN A 1 93 ? -12.599 14.443 30.292 1.00 84.50 93 ASN A C 1
ATOM 761 O O . ASN A 1 93 ? -12.740 13.759 29.280 1.00 84.50 93 ASN A O 1
ATOM 765 N N . LEU A 1 94 ? -13.584 15.176 30.819 1.00 82.38 94 LEU A N 1
ATOM 766 C CA . LEU A 1 94 ? -14.923 15.298 30.231 1.00 82.38 94 LEU A CA 1
ATOM 767 C C . LEU A 1 94 ? -15.203 16.707 29.676 1.00 82.38 94 LEU A C 1
ATOM 769 O O . LEU A 1 94 ? -16.362 17.100 29.542 1.00 82.38 94 LEU A O 1
ATOM 773 N N . SER A 1 95 ? -14.168 17.465 29.302 1.00 79.25 95 SER A N 1
ATOM 774 C CA . SER A 1 95 ? -14.296 18.818 28.740 1.00 79.25 95 SER A CA 1
ATOM 775 C C . SER A 1 95 ? -15.132 18.893 27.465 1.00 79.25 95 SER A C 1
ATOM 777 O O . SER A 1 95 ? -15.684 19.943 27.172 1.00 79.25 95 SER A O 1
ATOM 779 N N . VAL A 1 96 ? -15.255 17.805 26.703 1.00 76.69 96 VAL A N 1
ATOM 780 C CA . VAL A 1 96 ? -16.129 17.772 25.516 1.00 76.69 96 VAL A CA 1
ATOM 781 C C . VAL A 1 96 ? -17.609 17.876 25.912 1.00 76.69 96 VAL A C 1
ATOM 783 O O . VAL A 1 96 ? -18.411 18.433 25.167 1.00 76.69 96 VAL A O 1
ATOM 786 N N . PHE A 1 97 ? -17.972 17.374 27.095 1.00 73.88 97 PHE A N 1
ATOM 787 C CA . PHE A 1 97 ? -19.354 17.339 27.571 1.00 73.88 97 PHE A CA 1
ATOM 788 C C . PHE A 1 97 ? -19.738 18.599 28.347 1.00 73.88 97 PHE A C 1
ATOM 790 O O . PHE A 1 97 ? -20.841 19.095 28.152 1.00 73.88 97 PHE A O 1
ATOM 797 N N . ASP A 1 98 ? -18.829 19.148 29.159 1.00 78.31 98 ASP A N 1
ATOM 798 C CA . ASP A 1 98 ? -18.977 20.466 29.798 1.00 78.31 98 ASP A CA 1
ATOM 799 C C . ASP A 1 98 ? -17.808 21.379 29.374 1.00 78.31 98 ASP A C 1
ATOM 801 O O . ASP A 1 98 ? -16.806 21.491 30.093 1.00 78.31 98 ASP A O 1
ATOM 805 N N . PRO A 1 99 ? -17.902 22.019 28.190 1.00 77.94 99 PRO A N 1
ATOM 806 C CA . PRO A 1 99 ? -16.828 22.855 27.657 1.00 77.94 99 PRO A CA 1
ATOM 807 C C . PRO A 1 99 ? -16.580 24.105 28.499 1.00 77.94 99 PRO A C 1
ATOM 809 O O . PRO A 1 99 ? -15.477 24.648 28.485 1.00 77.94 99 PRO A O 1
ATOM 812 N N . GLU A 1 100 ? -17.592 24.569 29.236 1.00 80.69 100 GLU A N 1
ATOM 813 C CA . GLU A 1 100 ? -17.493 25.772 30.061 1.00 80.69 100 GLU A CA 1
ATOM 814 C C . GLU A 1 100 ? -16.613 25.539 31.293 1.00 80.69 100 GLU A C 1
ATOM 816 O O . GLU A 1 100 ? -15.833 26.418 31.664 1.00 80.69 100 GLU A O 1
ATOM 821 N N . HIS A 1 101 ? -16.696 24.352 31.902 1.00 81.88 101 HIS A N 1
ATOM 822 C CA . HIS A 1 101 ? -16.005 24.050 33.160 1.00 81.88 101 HIS A CA 1
ATOM 823 C C . HIS A 1 101 ? -14.840 23.068 33.011 1.00 81.88 101 HIS A C 1
ATOM 825 O O . HIS A 1 101 ? -14.030 22.944 33.931 1.00 81.88 101 HIS A O 1
ATOM 831 N N . CYS A 1 102 ? -14.726 22.397 31.861 1.00 82.00 102 CYS A N 1
ATOM 832 C CA . CYS A 1 102 ? -13.631 21.491 31.522 1.00 82.00 102 CYS A CA 1
ATOM 833 C C . CYS A 1 102 ? -13.288 20.474 32.633 1.00 82.00 102 CYS A C 1
ATOM 835 O O . CYS A 1 102 ? -12.132 20.422 33.061 1.00 82.00 102 CYS A O 1
ATOM 837 N N . PRO A 1 103 ? -14.255 19.710 33.175 1.00 85.25 103 PRO A N 1
ATOM 838 C CA . PRO A 1 103 ? -14.025 18.912 34.372 1.00 85.25 103 PRO A CA 1
ATOM 839 C C . PRO A 1 103 ? -13.041 17.762 34.119 1.00 85.25 103 PRO A C 1
ATOM 841 O O . PRO A 1 103 ? -13.160 17.002 33.153 1.00 85.25 103 PRO A O 1
ATOM 844 N N . ILE A 1 104 ? -12.080 17.623 35.033 1.00 87.12 104 ILE A N 1
ATOM 845 C CA . ILE A 1 104 ? -11.095 16.539 35.071 1.00 87.12 104 ILE A CA 1
ATOM 846 C C . ILE A 1 104 ? -11.318 15.758 36.363 1.00 87.12 104 ILE A C 1
ATOM 848 O O . ILE A 1 104 ? -11.351 16.365 37.426 1.00 87.12 104 ILE A O 1
ATOM 852 N N . PHE A 1 105 ? -11.440 14.435 36.294 1.00 89.06 105 PHE A N 1
ATOM 853 C CA . PHE A 1 105 ? -11.667 13.567 37.454 1.00 89.06 105 PHE A CA 1
ATOM 854 C C . PHE A 1 105 ? -10.515 12.590 37.658 1.00 89.06 105 PHE A C 1
ATOM 856 O O . PHE A 1 105 ? -9.965 12.084 36.685 1.00 89.06 105 PHE A O 1
ATOM 863 N N . SER A 1 106 ? -10.207 12.249 38.907 1.00 87.81 106 SER A N 1
ATOM 864 C CA . SER A 1 106 ? -9.330 11.122 39.238 1.00 87.81 106 SER A CA 1
ATOM 865 C C . SER A 1 106 ? -9.919 9.820 38.680 1.00 87.81 106 SER A C 1
ATOM 867 O O . SER A 1 106 ? -11.080 9.503 38.946 1.00 87.81 106 SER A O 1
ATOM 869 N N . ALA A 1 107 ? -9.149 9.050 37.904 1.00 86.69 107 ALA A N 1
ATOM 870 C CA . ALA A 1 107 ? -9.650 7.826 37.273 1.00 86.69 107 ALA A CA 1
ATOM 871 C C . ALA A 1 107 ? -10.206 6.793 38.283 1.00 86.69 107 ALA A C 1
ATOM 873 O O . ALA A 1 107 ? -11.280 6.248 38.024 1.00 86.69 107 ALA A O 1
ATOM 874 N N . PRO A 1 108 ? -9.573 6.542 39.451 1.00 88.25 108 PRO A N 1
ATOM 875 C CA . PRO A 1 108 ? -10.154 5.698 40.499 1.00 88.25 108 PRO A CA 1
ATOM 876 C C . PRO A 1 108 ? -11.527 6.168 40.998 1.00 88.25 108 PRO A C 1
ATOM 878 O O . PRO A 1 108 ? -12.450 5.359 41.104 1.00 88.25 108 PRO A O 1
ATOM 881 N N . GLU A 1 109 ? -11.675 7.463 41.289 1.00 90.25 109 GLU A N 1
ATOM 882 C CA . GLU A 1 109 ? -12.936 8.034 41.781 1.00 90.25 109 GLU A CA 1
ATOM 883 C C . GLU A 1 109 ? -14.012 7.974 40.697 1.00 90.25 109 GLU A C 1
ATOM 885 O O . GLU A 1 109 ? -15.143 7.566 40.963 1.00 90.25 109 GLU A O 1
ATOM 890 N N . PHE A 1 110 ? -13.629 8.285 39.456 1.00 91.06 110 PHE A N 1
ATOM 891 C CA . PHE A 1 110 ? -14.495 8.206 38.288 1.00 91.06 110 PHE A CA 1
ATOM 892 C C . PHE A 1 110 ? -15.036 6.794 38.087 1.00 91.06 110 PHE A C 1
ATOM 894 O O . PHE A 1 110 ? -16.248 6.591 38.065 1.00 91.06 110 PHE A O 1
ATOM 901 N N . LEU A 1 111 ? -14.156 5.795 38.009 1.00 90.62 111 LEU A N 1
ATOM 902 C CA . LEU A 1 111 ? -14.555 4.405 37.794 1.00 90.62 111 LEU A CA 1
ATOM 903 C C . LEU A 1 111 ? -15.410 3.865 38.949 1.00 90.62 111 LEU A C 1
ATOM 905 O O . LEU A 1 111 ? -16.359 3.121 38.702 1.00 90.62 111 LEU A O 1
ATOM 909 N N . SER A 1 112 ? -15.125 4.260 40.194 1.00 91.44 112 SER A N 1
ATOM 910 C CA . SER A 1 112 ? -15.956 3.894 41.346 1.00 91.44 112 SER A CA 1
ATOM 911 C C . SER A 1 112 ? -17.360 4.496 41.252 1.00 91.44 112 SER A C 1
ATOM 913 O O . SER A 1 112 ? -18.341 3.807 41.535 1.00 91.44 112 SER A O 1
ATOM 915 N N . ALA A 1 113 ? -17.472 5.759 40.839 1.00 91.88 113 ALA A N 1
ATOM 916 C CA . ALA A 1 113 ? -18.757 6.429 40.682 1.00 91.88 113 ALA A CA 1
ATOM 917 C C . ALA A 1 113 ? -19.579 5.832 39.526 1.00 91.88 113 ALA A C 1
ATOM 919 O O . ALA A 1 113 ? -20.783 5.624 39.673 1.00 91.88 113 ALA A O 1
ATOM 920 N N . ILE A 1 114 ? -18.929 5.464 38.413 1.00 92.81 114 ILE A N 1
ATOM 921 C CA . ILE A 1 114 ? -19.577 4.721 37.322 1.00 92.81 114 ILE A CA 1
ATOM 922 C C . ILE A 1 114 ? -20.073 3.356 37.802 1.00 92.81 114 ILE A C 1
ATOM 924 O O . ILE A 1 114 ? -21.199 2.976 37.490 1.00 92.81 114 ILE A O 1
ATOM 928 N N . ALA A 1 115 ? -19.270 2.619 38.572 1.00 91.94 115 ALA A N 1
ATOM 929 C CA . ALA A 1 115 ? -19.677 1.315 39.085 1.00 91.94 115 ALA A CA 1
ATOM 930 C C . ALA A 1 115 ? -20.915 1.402 39.985 1.00 91.94 115 ALA A C 1
ATOM 932 O O . ALA A 1 115 ? -21.824 0.590 39.830 1.00 91.94 115 ALA A O 1
ATOM 933 N N . ALA A 1 116 ? -20.997 2.404 40.861 1.00 91.81 116 ALA A N 1
ATOM 934 C CA . ALA A 1 116 ? -22.203 2.662 41.646 1.00 91.81 116 ALA A CA 1
ATOM 935 C C . ALA A 1 116 ? -23.408 2.988 40.738 1.00 91.81 116 ALA A C 1
ATOM 937 O O . ALA A 1 116 ? -24.441 2.324 40.826 1.00 91.81 116 ALA A O 1
ATOM 938 N N . ALA A 1 117 ? -23.234 3.914 39.785 1.00 91.31 117 ALA A N 1
ATOM 939 C CA . ALA A 1 117 ? -24.279 4.326 38.844 1.00 91.31 117 ALA A CA 1
ATOM 940 C C . ALA A 1 117 ? -24.866 3.163 38.031 1.00 91.31 117 ALA A C 1
ATOM 942 O O . ALA A 1 117 ? -26.084 3.006 37.939 1.00 91.31 117 ALA A O 1
ATOM 943 N N . VAL A 1 118 ? -24.008 2.320 37.456 1.00 89.88 118 VAL A N 1
ATOM 944 C CA . VAL A 1 118 ? -24.419 1.183 36.614 1.00 89.88 118 VAL A CA 1
ATOM 945 C C . VAL A 1 118 ? -25.149 0.106 37.420 1.00 89.88 118 VAL A C 1
ATOM 947 O O . VAL A 1 118 ? -26.019 -0.574 36.878 1.00 89.88 118 VAL A O 1
ATOM 950 N N . ASN A 1 119 ? -24.839 -0.047 38.710 1.00 89.06 119 ASN A N 1
ATOM 951 C CA . ASN A 1 119 ? -25.507 -1.014 39.584 1.00 89.06 119 ASN A CA 1
ATOM 952 C C . ASN A 1 119 ? -26.761 -0.445 40.285 1.00 89.06 119 ASN A C 1
ATOM 954 O O . ASN A 1 119 ? -27.376 -1.145 41.088 1.00 89.06 119 ASN A O 1
ATOM 958 N N . GLY A 1 120 ? -27.194 0.769 39.916 1.00 84.88 120 GLY A N 1
ATOM 959 C CA . GLY A 1 120 ? -28.476 1.359 40.317 1.00 84.88 120 GLY A CA 1
ATOM 960 C C . GLY A 1 120 ? -28.406 2.383 41.452 1.00 84.88 120 GLY A C 1
ATOM 961 O O . GLY A 1 120 ? -29.452 2.906 41.837 1.00 84.88 120 GLY A O 1
ATOM 962 N N . ASP A 1 121 ? -27.212 2.688 41.958 1.00 89.00 121 ASP A N 1
ATOM 963 C CA . ASP A 1 121 ? -27.002 3.717 42.977 1.00 89.00 121 ASP A CA 1
ATOM 964 C C . ASP A 1 121 ? -26.751 5.091 42.332 1.00 89.00 121 ASP A C 1
ATOM 966 O O . ASP A 1 121 ? -26.297 5.187 41.198 1.00 89.00 121 ASP A O 1
ATOM 970 N N . GLU A 1 122 ? -27.014 6.188 43.043 1.00 87.81 122 GLU A N 1
ATOM 971 C CA . GLU A 1 122 ? -26.521 7.510 42.631 1.00 87.81 122 GLU A CA 1
ATOM 972 C C . GLU A 1 122 ? -25.131 7.746 43.231 1.00 87.81 122 GLU A C 1
ATOM 974 O O . GLU A 1 122 ? -24.895 7.447 44.404 1.00 87.81 122 GLU A O 1
ATOM 979 N N . ALA A 1 123 ? -24.217 8.313 42.442 1.00 92.25 123 ALA A N 1
ATOM 980 C CA . ALA A 1 123 ? -22.870 8.648 42.897 1.00 92.25 123 ALA A CA 1
ATOM 981 C C . ALA A 1 123 ? -22.573 10.134 42.707 1.00 92.25 123 ALA A C 1
ATOM 983 O O . ALA A 1 123 ? -22.998 10.739 41.724 1.00 92.25 123 ALA A O 1
ATOM 984 N N . GLU A 1 124 ? -21.819 10.721 43.631 1.00 92.75 124 GLU A N 1
ATOM 985 C CA . GLU A 1 124 ? -21.307 12.084 43.506 1.00 92.75 124 GLU A CA 1
ATOM 986 C C . GLU A 1 124 ? -19.786 12.041 43.363 1.00 92.75 124 GLU A C 1
ATOM 988 O O . GLU A 1 124 ? -19.109 11.290 44.067 1.00 92.75 124 GLU A O 1
ATOM 993 N N . ILE A 1 125 ? -19.255 12.833 42.436 1.00 92.69 125 ILE A N 1
ATOM 994 C CA . ILE A 1 125 ? -17.822 12.951 42.183 1.00 92.69 125 ILE A CA 1
ATOM 995 C C . ILE A 1 125 ? -17.425 14.419 42.074 1.00 92.69 125 ILE A C 1
ATOM 997 O O . ILE A 1 125 ? -18.135 15.226 41.472 1.00 92.69 125 ILE A O 1
ATOM 1001 N N . THR A 1 126 ? -16.279 14.765 42.651 1.00 90.94 126 THR A N 1
ATOM 1002 C CA . THR A 1 126 ? -15.725 16.121 42.609 1.00 90.94 126 THR A CA 1
ATOM 1003 C C . THR A 1 126 ? -14.638 16.189 41.548 1.00 90.94 126 THR A C 1
ATOM 1005 O O . THR A 1 126 ? -13.796 15.296 41.458 1.00 90.94 126 THR A O 1
ATOM 1008 N N . ALA A 1 127 ? -14.645 17.239 40.732 1.00 87.81 127 ALA A N 1
ATOM 1009 C CA . ALA A 1 127 ? -13.574 17.458 39.772 1.00 87.81 127 ALA A CA 1
ATOM 1010 C C . ALA A 1 127 ? -12.239 17.737 40.500 1.00 87.81 127 ALA A C 1
ATOM 1012 O O . ALA A 1 127 ? -12.179 18.389 41.534 1.00 87.81 127 ALA A O 1
ATOM 1013 N N . SER A 1 128 ? -11.130 17.239 39.969 1.00 84.62 128 SER A N 1
ATOM 1014 C CA . SER A 1 128 ? -9.787 17.459 40.517 1.00 84.62 128 SER A CA 1
ATOM 1015 C C . SER A 1 128 ? -9.236 18.845 40.168 1.00 84.62 128 SER A C 1
ATOM 1017 O O . SER A 1 128 ? -8.363 19.360 40.861 1.00 84.62 128 SER A O 1
ATOM 1019 N N . ASN A 1 129 ? -9.733 19.459 39.090 1.00 80.62 129 ASN A N 1
ATOM 1020 C CA . ASN A 1 129 ? -9.323 20.788 38.627 1.00 80.62 129 ASN A CA 1
ATOM 1021 C C . ASN A 1 129 ? -10.280 21.919 39.048 1.00 80.62 129 ASN A C 1
ATOM 1023 O O . ASN A 1 129 ? -10.002 23.085 38.772 1.00 80.62 129 ASN A O 1
ATOM 1027 N N . SER A 1 130 ? -11.402 21.595 39.695 1.00 80.12 130 SER A N 1
ATOM 1028 C CA . SER A 1 130 ? -12.367 22.567 40.216 1.00 80.12 130 SER A CA 1
ATOM 1029 C C . SER A 1 130 ? -13.127 21.982 41.405 1.00 80.12 130 SER A C 1
ATOM 1031 O O . SER A 1 130 ? -13.354 20.787 41.454 1.00 80.12 130 SER A O 1
ATOM 1033 N N . GLU A 1 131 ? -13.608 22.801 42.340 1.00 83.31 131 GLU A N 1
ATOM 1034 C CA . GLU A 1 131 ? -14.440 22.311 43.460 1.00 83.31 131 GLU A CA 1
ATOM 1035 C C . GLU A 1 131 ? -15.886 21.950 43.035 1.00 83.31 131 GLU A C 1
ATOM 1037 O O . GLU A 1 131 ? -16.796 21.892 43.863 1.00 83.31 131 GLU A O 1
ATOM 1042 N N . LEU A 1 132 ? -16.130 21.737 41.736 1.00 87.62 132 LEU A N 1
ATOM 1043 C CA . LEU A 1 132 ? -17.442 21.392 41.197 1.00 87.62 132 LEU A CA 1
ATOM 1044 C C . LEU A 1 132 ? -17.761 19.916 41.443 1.00 87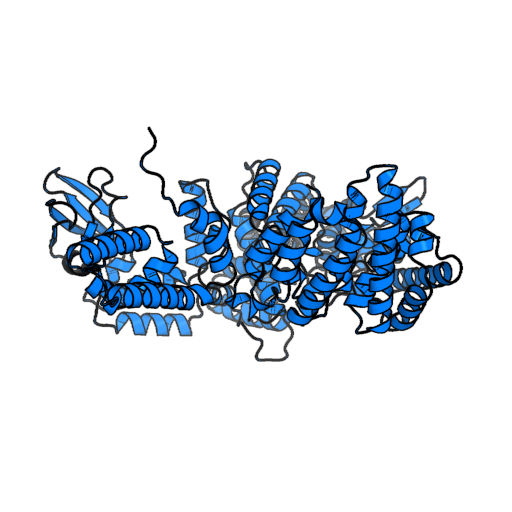.62 132 LEU A C 1
ATOM 1046 O O . LEU A 1 132 ? -16.945 19.033 41.176 1.00 87.62 132 LEU A O 1
ATOM 1050 N N . VAL A 1 133 ? -18.988 19.662 41.899 1.00 91.06 133 VAL A N 1
ATOM 1051 C CA . VAL A 1 133 ? -19.506 18.321 42.183 1.00 91.06 133 VAL A CA 1
ATOM 1052 C C . VAL A 1 133 ? -20.529 17.926 41.125 1.00 91.06 133 VAL A C 1
ATOM 1054 O O . VAL A 1 133 ? -21.453 18.686 40.814 1.00 91.06 133 VAL A O 1
ATOM 1057 N N . TYR A 1 134 ? -20.375 16.715 40.602 1.00 92.31 134 TYR A N 1
ATOM 1058 C CA . TYR A 1 134 ? -21.253 16.111 39.612 1.00 92.31 134 TYR A CA 1
ATOM 1059 C C . TYR A 1 134 ? -21.968 14.913 40.219 1.00 92.31 134 TYR A C 1
ATOM 1061 O O . TYR A 1 134 ? -21.336 14.057 40.836 1.00 92.31 134 TYR A O 1
ATOM 1069 N N . ARG A 1 135 ? -23.281 14.831 40.004 1.00 93.00 135 ARG A N 1
ATOM 1070 C CA . ARG A 1 135 ? -24.079 13.645 40.324 1.00 93.00 135 ARG A CA 1
ATOM 1071 C C . ARG A 1 135 ? -24.239 12.772 39.090 1.00 93.00 135 ARG A C 1
ATOM 1073 O O . ARG A 1 135 ? -24.614 13.273 38.033 1.00 93.00 135 ARG A O 1
ATOM 1080 N N . ILE A 1 136 ? -23.993 11.479 39.241 1.00 93.06 136 ILE A N 1
ATOM 1081 C CA . ILE A 1 136 ? -24.026 10.488 38.171 1.00 93.06 136 ILE A CA 1
ATOM 1082 C C . ILE A 1 136 ? -25.184 9.526 38.421 1.00 93.06 136 ILE A C 1
ATOM 1084 O O . ILE A 1 136 ? -25.308 8.971 39.513 1.00 93.06 136 ILE A O 1
ATOM 1088 N N . HIS A 1 137 ? -26.013 9.318 37.399 1.00 90.88 137 HIS A N 1
ATOM 1089 C CA . HIS A 1 137 ? -27.063 8.300 37.395 1.00 90.88 137 HIS A CA 1
ATOM 1090 C C . HIS A 1 137 ? -27.120 7.576 36.046 1.00 90.88 137 HIS A C 1
ATOM 1092 O O . HIS A 1 137 ? -26.892 8.179 34.996 1.00 90.88 137 HIS A O 1
ATOM 1098 N N . ALA A 1 138 ? -27.434 6.280 36.066 1.00 89.25 138 ALA A N 1
ATOM 1099 C CA . ALA A 1 138 ? -27.615 5.483 34.857 1.00 89.25 138 ALA A CA 1
ATOM 1100 C C . ALA A 1 138 ? -29.087 5.459 34.419 1.00 89.25 138 ALA A C 1
ATOM 1102 O O . ALA A 1 138 ? -29.979 5.105 35.194 1.00 89.25 138 ALA A O 1
ATOM 1103 N N . VAL A 1 139 ? -29.343 5.764 33.149 1.00 86.56 139 VAL A N 1
ATOM 1104 C CA . VAL A 1 139 ? -30.661 5.646 32.516 1.00 86.56 139 VAL A CA 1
ATOM 1105 C C . VAL A 1 139 ? -30.646 4.458 31.558 1.00 86.56 139 VAL A C 1
ATOM 1107 O O . VAL A 1 139 ? -30.002 4.485 30.511 1.00 86.56 139 VAL A O 1
ATOM 1110 N N . HIS A 1 140 ? -31.372 3.400 31.915 1.00 80.06 140 HIS A N 1
ATOM 1111 C CA . HIS A 1 140 ? -31.436 2.171 31.126 1.00 80.06 140 HIS A CA 1
ATOM 1112 C C . HIS A 1 140 ? -32.426 2.322 29.966 1.00 80.06 140 HIS A C 1
ATOM 1114 O O . HIS A 1 140 ? -33.609 2.593 30.182 1.00 80.06 140 HIS A O 1
ATOM 1120 N N . ARG A 1 141 ? -31.956 2.117 28.729 1.00 77.38 141 ARG A N 1
ATOM 1121 C CA . ARG A 1 141 ? -32.823 2.016 27.538 1.00 77.38 141 ARG A CA 1
ATOM 1122 C C . ARG A 1 141 ? -33.180 0.568 27.212 1.00 77.38 141 ARG A C 1
ATOM 1124 O O . ARG A 1 141 ? -34.249 0.306 26.669 1.00 77.38 141 ARG A O 1
ATOM 1131 N N . SER A 1 142 ? -32.279 -0.355 27.532 1.00 74.19 142 SER A N 1
ATOM 1132 C CA . SER A 1 142 ? -32.464 -1.809 27.479 1.00 74.19 142 SER A CA 1
ATOM 1133 C C . SER A 1 142 ? -31.497 -2.479 28.465 1.00 74.19 142 SER A C 1
ATOM 1135 O O . SER A 1 142 ? -30.710 -1.783 29.105 1.00 74.19 142 SER A O 1
ATOM 1137 N N . ASP A 1 143 ? -31.516 -3.810 28.562 1.00 67.50 143 ASP A N 1
ATOM 1138 C CA . ASP A 1 143 ? -30.611 -4.568 29.444 1.00 67.50 143 ASP A CA 1
ATOM 1139 C C . ASP A 1 143 ? -29.119 -4.388 29.095 1.00 67.50 143 ASP A C 1
ATOM 1141 O O . ASP A 1 143 ? -28.260 -4.590 29.951 1.00 67.50 143 ASP A O 1
ATOM 1145 N N . THR A 1 144 ? -28.795 -4.000 27.855 1.00 67.75 144 THR A N 1
ATOM 1146 C CA . THR A 1 144 ? -27.410 -3.853 27.365 1.00 67.75 144 THR A CA 1
ATOM 1147 C C . THR A 1 144 ? -27.041 -2.428 26.966 1.00 67.75 144 THR A C 1
ATOM 1149 O O . THR A 1 144 ? -25.891 -2.184 26.621 1.00 67.75 144 THR A O 1
ATOM 1152 N N . VAL A 1 145 ? -27.994 -1.491 26.990 1.00 76.88 145 VAL A N 1
ATOM 1153 C CA . VAL A 1 145 ? -27.783 -0.098 26.566 1.00 76.88 145 VAL A CA 1
ATOM 1154 C C . VAL A 1 145 ? -28.184 0.832 27.700 1.00 76.88 145 VAL A C 1
ATOM 1156 O O . VAL A 1 145 ? -29.370 0.917 28.046 1.00 76.88 145 VAL A O 1
ATOM 1159 N N . LEU A 1 146 ? -27.205 1.561 28.235 1.00 84.31 146 LEU A N 1
ATOM 1160 C CA . LEU A 1 146 ? -27.405 2.561 29.279 1.00 84.31 146 LEU A CA 1
ATOM 1161 C C . LEU A 1 146 ? -26.764 3.894 28.883 1.00 84.31 146 LEU A C 1
ATOM 1163 O O . LEU A 1 146 ? -25.698 3.925 28.271 1.00 84.31 146 LEU A O 1
ATOM 1167 N N . ASP A 1 147 ? -27.418 4.990 29.254 1.00 87.75 147 ASP A N 1
ATOM 1168 C CA . ASP A 1 147 ? -26.848 6.333 29.171 1.00 87.75 147 ASP A CA 1
ATOM 1169 C C . ASP A 1 147 ? -26.440 6.777 30.580 1.00 87.75 147 ASP A C 1
ATOM 1171 O O . ASP A 1 147 ? -27.227 6.667 31.524 1.00 87.75 147 ASP A O 1
ATOM 1175 N N . LEU A 1 148 ? -25.218 7.281 30.738 1.00 88.44 148 LEU A N 1
ATOM 1176 C CA . LEU A 1 148 ? -24.750 7.863 31.994 1.00 88.44 148 LEU A CA 1
ATOM 1177 C C . LEU A 1 148 ? -25.019 9.357 31.974 1.00 88.44 148 LEU A C 1
ATOM 1179 O O . LEU A 1 148 ? -24.520 10.076 31.111 1.00 88.44 148 LEU A O 1
ATOM 1183 N N . HIS A 1 149 ? -25.815 9.826 32.920 1.00 90.81 149 HIS A N 1
ATOM 1184 C CA . HIS A 1 149 ? -26.165 11.229 33.041 1.00 90.81 149 HIS A CA 1
ATOM 1185 C C . HIS A 1 149 ? -25.360 11.880 34.163 1.00 90.81 149 HIS A C 1
ATOM 1187 O O . HIS A 1 149 ? -25.430 11.452 35.315 1.00 90.81 149 HIS A O 1
ATOM 1193 N N . PHE A 1 150 ? -24.637 12.940 33.816 1.00 90.56 150 PHE A N 1
ATOM 1194 C CA . PHE A 1 150 ? -23.828 13.756 34.710 1.00 90.56 150 PHE A CA 1
ATOM 1195 C C . PHE A 1 150 ? -24.546 15.079 34.946 1.00 90.56 150 PHE A C 1
ATOM 1197 O O . PHE A 1 150 ? -24.677 15.881 34.024 1.00 90.56 150 PHE A O 1
ATOM 1204 N N . THR A 1 151 ? -25.007 15.322 36.168 1.00 91.38 151 THR A N 1
ATOM 1205 C CA . THR A 1 151 ? -25.650 16.576 36.566 1.00 91.38 151 THR A CA 1
ATOM 1206 C C . THR A 1 151 ? -24.669 17.419 37.374 1.00 91.38 151 THR A C 1
ATOM 1208 O O . THR A 1 151 ? -24.308 17.046 38.490 1.00 91.38 151 THR A O 1
ATOM 1211 N N . ASN A 1 152 ? -24.258 18.567 36.836 1.00 90.06 152 ASN A N 1
ATOM 1212 C CA . ASN A 1 152 ? -23.476 19.563 37.565 1.00 90.06 152 ASN A CA 1
ATOM 1213 C C . ASN A 1 152 ? -24.364 20.190 38.653 1.00 90.06 152 ASN A C 1
ATOM 1215 O O . ASN A 1 152 ? -25.382 20.816 38.351 1.00 90.06 152 ASN A O 1
ATOM 1219 N N . LEU A 1 153 ? -24.005 20.019 39.928 1.00 89.56 153 LEU A N 1
ATOM 1220 C CA . LEU A 1 153 ? -24.843 20.471 41.046 1.00 89.56 153 LEU A CA 1
ATOM 1221 C C . LEU A 1 153 ? -24.834 21.992 41.246 1.00 89.56 153 LEU A C 1
ATOM 1223 O O . LEU A 1 153 ? -25.745 22.521 41.883 1.00 89.56 153 LEU A O 1
ATOM 1227 N N . ALA A 1 154 ? -23.846 22.701 40.697 1.00 86.94 154 ALA A N 1
ATOM 1228 C CA . ALA A 1 154 ? -23.775 24.158 40.771 1.00 86.94 154 ALA A CA 1
ATOM 1229 C C . ALA A 1 154 ? -24.670 24.833 39.719 1.00 86.94 154 ALA A C 1
ATOM 1231 O O . ALA A 1 154 ? -25.314 25.840 40.015 1.00 86.94 154 ALA A O 1
ATOM 1232 N N . THR A 1 155 ? -24.734 24.278 38.505 1.00 85.81 155 THR A N 1
ATOM 1233 C CA . THR A 1 155 ? -25.482 24.862 37.373 1.00 85.81 155 THR A CA 1
ATOM 1234 C C . THR A 1 155 ? -26.816 24.168 37.092 1.00 85.81 155 THR A C 1
ATOM 1236 O O . THR A 1 155 ? -27.633 24.696 36.340 1.00 85.81 155 THR A O 1
ATOM 1239 N N . ALA A 1 156 ? -27.049 22.993 37.688 1.00 87.44 156 ALA A N 1
ATOM 1240 C CA . ALA A 1 156 ? -28.146 22.070 37.378 1.00 87.44 156 ALA A CA 1
ATOM 1241 C C . ALA A 1 156 ? -28.175 21.582 35.914 1.00 87.44 156 ALA A C 1
ATOM 1243 O O . ALA A 1 156 ? -29.166 21.000 35.465 1.00 87.44 156 ALA A O 1
ATOM 1244 N N . GLN A 1 157 ? -27.092 21.786 35.162 1.00 87.06 157 GLN A N 1
ATOM 1245 C CA . GLN A 1 157 ? -26.963 21.293 33.797 1.00 87.06 157 GLN A CA 1
ATOM 1246 C C . GLN A 1 157 ? -26.691 19.789 33.805 1.00 87.06 157 GLN A C 1
ATOM 1248 O O . GLN A 1 157 ? -25.932 19.296 34.637 1.00 87.06 157 GLN A O 1
ATOM 1253 N N . THR A 1 158 ? -27.338 19.055 32.898 1.00 87.62 158 THR A N 1
ATOM 1254 C CA . THR A 1 158 ? -27.173 17.602 32.771 1.00 87.62 158 THR A CA 1
ATOM 1255 C C . THR A 1 158 ? -26.644 17.244 31.394 1.00 87.62 158 THR A C 1
ATOM 1257 O O . THR A 1 158 ? -27.172 17.714 30.386 1.00 87.62 158 THR A O 1
ATOM 1260 N N . PHE A 1 159 ? -25.640 16.376 31.367 1.00 87.81 159 PHE A N 1
ATOM 1261 C CA . PHE A 1 159 ? -24.997 15.870 30.162 1.00 87.81 159 PHE A CA 1
ATOM 1262 C C . PHE A 1 159 ? -25.145 14.355 30.116 1.00 87.81 159 PHE A C 1
ATOM 1264 O O . PHE A 1 159 ? -25.013 13.694 31.144 1.00 87.81 159 PHE A O 1
ATOM 1271 N N . ALA A 1 160 ? -25.422 13.802 28.940 1.00 87.31 160 ALA A N 1
ATOM 1272 C CA . ALA A 1 160 ? -25.506 12.362 28.746 1.00 87.31 160 ALA A CA 1
ATOM 1273 C C . ALA A 1 160 ? -24.257 11.871 28.013 1.00 87.31 160 ALA A C 1
ATOM 1275 O O . ALA A 1 160 ? -23.894 12.408 26.968 1.00 87.31 160 ALA A O 1
ATOM 1276 N N . MET A 1 161 ? -23.634 10.831 28.551 1.00 85.44 161 MET A N 1
ATOM 1277 C CA . MET A 1 161 ? -22.523 10.124 27.934 1.00 85.44 161 MET A CA 1
ATOM 1278 C C . MET A 1 161 ? -22.952 8.689 27.649 1.00 85.44 161 MET A C 1
ATOM 1280 O O . MET A 1 161 ? -23.524 8.015 28.511 1.00 85.44 161 MET A O 1
ATOM 1284 N N . ARG A 1 162 ? -22.642 8.213 26.444 1.00 86.06 162 ARG A N 1
ATOM 1285 C CA . ARG A 1 162 ? -22.825 6.816 26.063 1.00 86.06 162 ARG A CA 1
ATOM 1286 C C . ARG A 1 162 ? -21.488 6.221 25.663 1.00 86.06 162 ARG A C 1
ATOM 1288 O O . ARG A 1 162 ? -20.878 6.665 24.698 1.00 86.06 162 ARG A O 1
ATOM 1295 N N . ASP A 1 163 ? -21.095 5.184 26.383 1.00 87.00 163 ASP A N 1
ATOM 1296 C CA . ASP A 1 163 ? -20.043 4.265 25.974 1.00 87.00 163 ASP A CA 1
ATOM 1297 C C . ASP A 1 163 ? -20.369 2.891 26.557 1.00 87.00 163 ASP A C 1
ATOM 1299 O O . ASP A 1 163 ? -20.351 2.702 27.777 1.00 87.00 163 ASP A O 1
ATOM 1303 N N . ASP A 1 164 ? -20.692 1.933 25.689 1.00 88.94 164 ASP A N 1
ATOM 1304 C CA . ASP A 1 164 ? -21.110 0.593 26.100 1.00 88.94 164 ASP A CA 1
ATOM 1305 C C . ASP A 1 164 ? -20.011 -0.127 26.907 1.00 88.94 164 ASP A C 1
ATOM 1307 O O . ASP A 1 164 ? -20.305 -1.019 27.707 1.00 88.94 164 ASP A O 1
ATOM 1311 N N . ALA A 1 165 ? -18.740 0.280 26.773 1.00 89.50 165 ALA A N 1
ATOM 1312 C CA . ALA A 1 165 ? -17.643 -0.284 27.560 1.00 89.50 165 ALA A CA 1
ATOM 1313 C C . ALA A 1 165 ? -17.830 -0.046 29.070 1.00 89.50 165 ALA A C 1
ATOM 1315 O O . ALA A 1 165 ? -17.369 -0.840 29.893 1.00 89.50 165 ALA A O 1
ATOM 1316 N N . LEU A 1 166 ? -18.562 1.003 29.454 1.00 89.44 166 LEU A N 1
ATOM 1317 C CA . LEU A 1 166 ? -18.838 1.331 30.853 1.00 89.44 166 LEU A CA 1
ATOM 1318 C C . LEU A 1 166 ? -19.870 0.391 31.486 1.00 89.44 166 LEU A C 1
ATOM 1320 O O . LEU A 1 166 ? -19.863 0.219 32.705 1.00 89.44 166 LEU A O 1
ATOM 1324 N N . VAL A 1 167 ? -20.687 -0.312 30.690 1.00 90.44 167 VAL A N 1
ATOM 1325 C CA . VAL A 1 167 ? -21.623 -1.331 31.207 1.00 90.44 167 VAL A CA 1
ATOM 1326 C C . VAL A 1 167 ? -20.873 -2.526 31.821 1.00 90.44 167 VAL A C 1
ATOM 1328 O O . VAL A 1 167 ? -21.410 -3.244 32.668 1.00 90.44 167 VAL A O 1
ATOM 1331 N N . LEU A 1 168 ? -19.581 -2.696 31.506 1.00 92.19 168 LEU A N 1
ATOM 1332 C CA . LEU A 1 168 ? -18.704 -3.690 32.142 1.00 92.19 168 LEU A CA 1
ATOM 1333 C C . LEU A 1 168 ? -18.496 -3.453 33.650 1.00 92.19 168 LEU A C 1
ATOM 1335 O O . LEU A 1 168 ? -17.922 -4.310 34.338 1.00 92.19 168 LEU A O 1
ATOM 1339 N N . ALA A 1 169 ? -18.973 -2.326 34.186 1.00 91.38 169 ALA A N 1
ATOM 1340 C CA . ALA A 1 169 ? -19.032 -2.061 35.619 1.00 91.38 169 ALA A CA 1
ATOM 1341 C C . ALA A 1 169 ? -20.093 -2.904 36.346 1.00 91.38 169 ALA A C 1
ATOM 1343 O O . ALA A 1 169 ? -19.976 -3.107 37.554 1.00 91.38 169 ALA A O 1
ATOM 1344 N N . SER A 1 170 ? -21.091 -3.432 35.623 1.00 90.25 170 SER A N 1
ATOM 1345 C CA . SER A 1 170 ? -22.158 -4.260 36.194 1.00 90.25 170 SER A CA 1
ATOM 1346 C C . SER A 1 170 ? -21.584 -5.417 37.007 1.00 90.25 170 SER A C 1
ATOM 1348 O O . SER A 1 170 ? -20.651 -6.092 36.568 1.00 90.25 170 SER A O 1
ATOM 1350 N N . GLU A 1 171 ? -22.137 -5.701 38.182 1.00 90.56 171 GLU A N 1
ATOM 1351 C CA . GLU A 1 171 ? -21.739 -6.859 38.990 1.00 90.56 171 GLU A CA 1
ATOM 1352 C C . GLU A 1 171 ? -22.201 -8.194 38.389 1.00 90.56 171 GLU A C 1
ATOM 1354 O O . GLU A 1 171 ? -21.634 -9.239 38.707 1.00 90.56 171 GLU A O 1
ATOM 1359 N N . ASN A 1 172 ? -23.175 -8.170 37.474 1.00 91.00 172 ASN A N 1
ATOM 1360 C CA . ASN A 1 172 ? -23.744 -9.363 36.859 1.00 91.00 172 ASN A CA 1
ATOM 1361 C C . ASN A 1 172 ? -22.898 -9.847 35.661 1.00 91.00 172 ASN A C 1
ATOM 1363 O O . ASN A 1 172 ? -22.896 -9.195 34.612 1.00 91.00 172 ASN A O 1
ATOM 1367 N N . PRO A 1 173 ? -22.249 -11.028 35.738 1.00 92.38 173 PRO A N 1
ATOM 1368 C CA . PRO A 1 173 ? -21.423 -11.546 34.646 1.00 92.38 173 PRO A CA 1
ATOM 1369 C C . PRO A 1 173 ? -22.192 -11.756 33.336 1.00 92.38 173 PRO A C 1
ATOM 1371 O O . PRO A 1 173 ? -21.615 -11.597 32.266 1.00 92.38 173 PRO A O 1
ATOM 1374 N N . LYS A 1 174 ? -23.497 -12.061 33.403 1.00 92.75 174 LYS A N 1
ATOM 1375 C CA . LYS A 1 174 ? -24.324 -12.257 32.202 1.00 92.75 174 LYS A CA 1
ATOM 1376 C C . LYS A 1 174 ? -24.542 -10.958 31.433 1.00 92.75 174 LYS A C 1
ATOM 1378 O O . LYS A 1 174 ? -24.534 -10.986 30.211 1.00 92.75 174 LYS A O 1
ATOM 1383 N N . VAL A 1 175 ? -24.706 -9.838 32.140 1.00 90.69 175 VAL A N 1
ATOM 1384 C CA . VAL A 1 175 ? -24.844 -8.513 31.512 1.00 90.69 175 VAL A CA 1
ATOM 1385 C C . VAL A 1 175 ? -23.534 -8.137 30.824 1.00 90.69 175 VAL A C 1
ATOM 1387 O O . VAL A 1 175 ? -23.547 -7.730 29.666 1.00 90.69 175 VAL A O 1
ATOM 1390 N N . ARG A 1 176 ? -22.390 -8.372 31.488 1.00 93.06 176 ARG A N 1
ATOM 1391 C CA . ARG A 1 176 ? -21.061 -8.170 30.881 1.00 93.06 176 ARG A CA 1
ATOM 1392 C C . ARG A 1 176 ? -20.910 -8.977 29.594 1.00 93.06 176 ARG A C 1
ATOM 1394 O O . ARG A 1 176 ? -20.514 -8.430 28.573 1.00 93.06 176 ARG A O 1
ATOM 1401 N N . GLU A 1 177 ? -21.250 -10.263 29.639 1.00 94.88 177 GLU A N 1
ATOM 1402 C CA . GLU A 1 177 ? -21.171 -11.143 28.473 1.00 94.88 177 GLU A CA 1
ATOM 1403 C C . GLU A 1 177 ? -22.075 -10.658 27.331 1.00 94.88 177 GLU A C 1
ATOM 1405 O O . GLU A 1 177 ? -21.633 -10.583 26.188 1.00 94.88 177 GLU A O 1
ATOM 1410 N N . GLN A 1 178 ? -23.322 -10.283 27.629 1.00 92.81 178 GLN A N 1
ATOM 1411 C CA . GLN A 1 178 ? -24.270 -9.787 26.629 1.00 92.81 178 GLN A CA 1
ATOM 1412 C C . GLN A 1 178 ? -23.778 -8.515 25.933 1.00 92.81 178 GLN A C 1
ATOM 1414 O O . GLN A 1 178 ? -23.877 -8.427 24.711 1.00 92.81 178 GLN A O 1
ATOM 1419 N N . VAL A 1 179 ? -23.214 -7.562 26.680 1.00 92.62 179 VAL A N 1
ATOM 1420 C CA . VAL A 1 179 ? -22.663 -6.316 26.119 1.00 92.62 179 VAL A CA 1
ATOM 1421 C C . VAL A 1 179 ? -21.480 -6.598 25.200 1.00 92.62 179 VAL A C 1
ATOM 1423 O O . VAL A 1 179 ? -21.422 -6.051 24.099 1.00 92.62 179 VAL A O 1
ATOM 1426 N N . LEU A 1 180 ? -20.562 -7.477 25.616 1.00 94.19 180 LEU A N 1
ATOM 1427 C CA . LEU A 1 180 ? -19.412 -7.852 24.789 1.00 94.19 180 LEU A CA 1
ATOM 1428 C C . LEU A 1 180 ? -19.861 -8.570 23.508 1.00 94.19 180 LEU A C 1
ATOM 1430 O O . LEU A 1 180 ? -19.358 -8.265 22.432 1.00 94.19 180 LEU A O 1
ATOM 1434 N N . ARG A 1 181 ? -20.856 -9.465 23.598 1.00 92.81 181 ARG A N 1
ATOM 1435 C CA . ARG A 1 181 ? -21.433 -10.154 22.428 1.00 92.81 181 ARG A CA 1
ATOM 1436 C C . ARG A 1 181 ? -22.170 -9.206 21.482 1.00 92.81 181 ARG A C 1
ATOM 1438 O O . ARG A 1 181 ? -22.105 -9.400 20.272 1.00 92.81 181 ARG A O 1
ATOM 1445 N N . ALA A 1 182 ? -22.861 -8.200 22.017 1.00 90.81 182 ALA A N 1
ATOM 1446 C CA . ALA A 1 182 ? -23.538 -7.178 21.219 1.00 90.81 182 ALA A CA 1
ATOM 1447 C C . ALA A 1 182 ? -22.547 -6.278 20.459 1.00 90.81 182 ALA A C 1
ATOM 1449 O O . ALA A 1 182 ? -22.886 -5.751 19.403 1.00 90.81 182 ALA A O 1
ATOM 1450 N N . ASN A 1 183 ? -21.316 -6.155 20.960 1.00 91.25 183 ASN A N 1
ATOM 1451 C CA . ASN A 1 183 ? -20.258 -5.316 20.407 1.00 91.25 183 ASN A CA 1
ATOM 1452 C C . ASN A 1 183 ? -19.137 -6.139 19.741 1.00 91.25 183 ASN A C 1
ATOM 1454 O O . ASN A 1 183 ? -17.949 -5.887 19.947 1.00 91.25 183 ASN A O 1
ATOM 1458 N N . SER A 1 184 ? -19.495 -7.108 18.890 1.00 89.19 184 SER A N 1
ATOM 1459 C CA . SER A 1 184 ? -18.526 -7.976 18.189 1.00 89.19 184 SER A CA 1
ATOM 1460 C C . SER A 1 184 ? -17.482 -7.207 17.361 1.00 89.19 184 SER A C 1
ATOM 1462 O O . SER A 1 184 ? -16.352 -7.670 17.186 1.00 89.19 184 SER A O 1
ATOM 1464 N N . ALA A 1 185 ? -17.825 -5.998 16.901 1.00 90.75 185 ALA A N 1
ATOM 1465 C CA . ALA A 1 185 ? -16.920 -5.100 16.189 1.00 90.75 185 ALA A CA 1
ATOM 1466 C C . ALA A 1 185 ? -15.674 -4.712 17.003 1.00 90.75 185 ALA A C 1
ATOM 1468 O O . ALA A 1 185 ? -14.628 -4.464 16.408 1.00 90.75 185 ALA A O 1
ATOM 1469 N N . TRP A 1 186 ? -15.743 -4.712 18.341 1.00 92.94 186 TRP A N 1
ATOM 1470 C CA . TRP A 1 186 ? -14.590 -4.402 19.194 1.00 92.94 186 TRP A CA 1
ATOM 1471 C C . TRP A 1 186 ? -13.479 -5.437 19.094 1.00 92.94 186 TRP A C 1
ATOM 1473 O O . TRP A 1 186 ? -12.334 -5.115 19.380 1.00 92.94 186 TRP A O 1
ATOM 1483 N N . PHE A 1 187 ? -13.803 -6.672 18.719 1.00 91.88 187 PHE A N 1
ATOM 1484 C CA . PHE A 1 187 ? -12.833 -7.759 18.675 1.00 91.88 187 PHE A CA 1
ATOM 1485 C C . PHE A 1 187 ? -12.309 -7.997 17.259 1.00 91.88 187 PHE A C 1
ATOM 1487 O O . PHE A 1 187 ? -11.101 -8.173 17.090 1.00 91.88 187 PHE A O 1
ATOM 1494 N N . ASP A 1 188 ? -13.214 -7.980 16.267 1.00 90.50 188 ASP A N 1
ATOM 1495 C CA . ASP A 1 188 ? -12.914 -8.161 14.836 1.00 90.50 188 ASP A CA 1
ATOM 1496 C C . ASP A 1 188 ? -11.951 -9.337 14.589 1.00 90.50 188 ASP A C 1
ATOM 1498 O O . ASP A 1 188 ? -10.866 -9.197 14.023 1.00 90.50 188 ASP A O 1
ATOM 1502 N N . CYS A 1 189 ? -12.326 -10.505 15.115 1.00 89.25 189 CYS A N 1
ATOM 1503 C CA . CYS A 1 189 ? -11.517 -11.718 15.119 1.00 89.25 189 CYS A CA 1
ATOM 1504 C C . CYS A 1 189 ? -12.367 -12.970 14.853 1.00 89.25 189 CYS A C 1
ATOM 1506 O O . CYS A 1 189 ? -13.591 -12.897 14.726 1.00 89.25 189 CYS A O 1
ATOM 1508 N N . ASP A 1 190 ? -11.709 -14.125 14.745 1.00 85.06 190 ASP A N 1
ATOM 1509 C CA . ASP A 1 190 ? -12.385 -15.406 14.550 1.00 85.06 190 ASP A CA 1
ATOM 1510 C C . ASP A 1 190 ? -13.209 -15.821 15.793 1.00 85.06 190 ASP A C 1
ATOM 1512 O O . ASP A 1 190 ? -12.915 -15.384 16.912 1.00 85.06 190 ASP A O 1
ATOM 1516 N N . PRO A 1 191 ? -14.210 -16.714 15.647 1.00 85.81 191 PRO A N 1
ATOM 1517 C CA . PRO A 1 191 ? -15.086 -17.107 16.749 1.00 85.81 191 PRO A CA 1
ATOM 1518 C C . PRO A 1 191 ? -14.355 -17.694 17.955 1.00 85.81 191 PRO A C 1
ATOM 1520 O O . PRO A 1 191 ? -14.764 -17.455 19.087 1.00 85.81 191 PRO A O 1
ATOM 1523 N N . SER A 1 192 ? -13.284 -18.464 17.740 1.00 87.25 192 SER A N 1
ATOM 1524 C CA . SER A 1 192 ? -12.582 -19.117 18.847 1.00 87.25 192 SER A CA 1
ATOM 1525 C C . SER A 1 192 ? -11.848 -18.092 19.712 1.00 87.25 192 SER A C 1
ATOM 1527 O O . SER A 1 192 ? -11.933 -18.139 20.942 1.00 87.25 192 SER A O 1
ATOM 1529 N N . THR A 1 193 ? -11.214 -17.112 19.066 1.00 90.06 193 THR A N 1
ATOM 1530 C CA . THR A 1 193 ? -10.568 -15.975 19.726 1.00 90.06 193 THR A CA 1
ATOM 1531 C C . THR A 1 193 ? -11.598 -15.069 20.399 1.00 90.06 193 THR A C 1
ATOM 1533 O O . THR A 1 193 ? -11.377 -14.633 21.529 1.00 90.06 193 THR A O 1
ATOM 1536 N N . HIS A 1 194 ? -12.743 -14.827 19.755 1.00 91.31 194 HIS A N 1
ATOM 1537 C CA . HIS A 1 194 ? -13.825 -14.014 20.307 1.00 91.31 194 HIS A CA 1
ATOM 1538 C C . HIS A 1 194 ? -14.382 -14.606 21.610 1.00 91.31 194 HIS A C 1
ATOM 1540 O O . HIS A 1 194 ? -14.451 -13.912 22.625 1.00 91.31 194 HIS A O 1
ATOM 1546 N N . GLU A 1 195 ? -14.699 -15.905 21.627 1.00 93.25 195 GLU A N 1
ATOM 1547 C CA . GLU A 1 195 ? -15.187 -16.587 22.833 1.00 93.25 195 GLU A CA 1
ATOM 1548 C C . GLU A 1 195 ? -14.149 -16.579 23.963 1.00 93.25 195 GLU A C 1
ATOM 1550 O O . GLU A 1 195 ? -14.490 -16.316 25.119 1.00 93.25 195 GLU A O 1
ATOM 1555 N N . ALA A 1 196 ? -12.873 -16.823 23.643 1.00 94.88 196 ALA A N 1
ATOM 1556 C CA . ALA A 1 196 ? -11.797 -16.789 24.630 1.00 94.88 196 ALA A CA 1
ATOM 1557 C C . ALA A 1 196 ? -11.631 -15.389 25.246 1.00 94.88 196 ALA A C 1
ATOM 1559 O O . ALA A 1 196 ? -11.515 -15.262 26.467 1.00 94.88 196 ALA A O 1
ATOM 1560 N N . ALA A 1 197 ? -11.677 -14.342 24.418 1.00 95.06 197 ALA A N 1
ATOM 1561 C CA . ALA A 1 197 ? -11.557 -12.958 24.861 1.00 95.06 197 ALA A CA 1
ATOM 1562 C C . ALA A 1 197 ? -12.737 -12.531 25.749 1.00 95.06 197 ALA A C 1
ATOM 1564 O O . ALA A 1 197 ? -12.527 -11.920 26.799 1.00 95.06 197 ALA A O 1
ATOM 1565 N N . ILE A 1 198 ? -13.970 -12.895 25.379 1.00 96.25 198 ILE A N 1
ATOM 1566 C CA . ILE A 1 198 ? -15.158 -12.636 26.204 1.00 96.25 198 ILE A CA 1
ATOM 1567 C C . ILE A 1 198 ? -15.032 -13.339 27.556 1.00 96.25 198 ILE A C 1
ATOM 1569 O O . ILE A 1 198 ? -15.232 -12.707 28.595 1.00 96.25 198 ILE A O 1
ATOM 1573 N N . ALA A 1 199 ? -14.675 -14.625 27.561 1.00 95.44 199 ALA A N 1
ATOM 1574 C CA . ALA A 1 199 ? -14.533 -15.393 28.794 1.00 95.44 199 ALA A CA 1
ATOM 1575 C C . ALA A 1 199 ? -13.478 -14.784 29.735 1.00 95.44 199 ALA A C 1
ATOM 1577 O O . ALA A 1 199 ? -13.718 -14.685 30.941 1.00 95.44 199 ALA A O 1
ATOM 1578 N N . GLU A 1 200 ? -12.345 -14.326 29.194 1.00 96.50 200 GLU A N 1
ATOM 1579 C CA . GLU A 1 200 ? -11.285 -13.653 29.957 1.00 96.50 200 GLU A CA 1
ATOM 1580 C C . GLU A 1 200 ? -11.778 -12.344 30.602 1.00 96.50 200 GLU A C 1
ATOM 1582 O O . GLU A 1 200 ? -11.580 -12.124 31.803 1.00 96.50 200 GLU A O 1
ATOM 1587 N N . ILE A 1 201 ? -12.460 -11.489 29.833 1.00 95.25 201 ILE A N 1
ATOM 1588 C CA . ILE A 1 201 ? -12.961 -10.196 30.326 1.00 95.25 201 ILE A CA 1
ATOM 1589 C C . ILE A 1 201 ? -14.048 -10.412 31.387 1.00 95.25 201 ILE A C 1
ATOM 1591 O O . ILE A 1 201 ? -14.031 -9.772 32.439 1.00 95.25 201 ILE A O 1
ATOM 1595 N N . VAL A 1 202 ? -14.982 -11.339 31.160 1.00 95.56 202 VAL A N 1
ATOM 1596 C CA . VAL A 1 202 ? -16.080 -11.619 32.102 1.00 95.56 202 VAL A CA 1
ATOM 1597 C C . VAL A 1 202 ? -15.556 -12.183 33.427 1.00 95.56 202 VAL A C 1
ATOM 1599 O O . VAL A 1 202 ? -16.071 -11.814 34.489 1.00 95.56 202 VAL A O 1
ATOM 1602 N N . ALA A 1 203 ? -14.523 -13.033 33.381 1.00 93.75 203 ALA A N 1
ATOM 1603 C CA . ALA A 1 203 ? -13.899 -13.635 34.561 1.00 93.75 203 ALA A CA 1
ATOM 1604 C C . ALA A 1 203 ? -13.066 -12.643 35.395 1.00 93.75 203 ALA A C 1
ATOM 1606 O O . ALA A 1 203 ? -12.806 -12.892 36.575 1.00 93.75 203 ALA A O 1
ATOM 1607 N N . THR A 1 204 ? -12.655 -11.517 34.811 1.00 94.56 204 THR A N 1
ATOM 1608 C CA . THR A 1 204 ? -11.841 -10.507 35.493 1.00 94.56 204 THR A CA 1
ATOM 1609 C C . THR A 1 204 ? -12.678 -9.748 36.529 1.00 94.56 204 THR A C 1
ATOM 1611 O O . THR A 1 204 ? -13.711 -9.153 36.219 1.00 94.56 204 THR A O 1
ATOM 1614 N N . THR A 1 205 ? -12.257 -9.773 37.797 1.00 90.56 205 THR A N 1
ATOM 1615 C CA . THR A 1 205 ? -13.024 -9.204 38.923 1.00 90.56 205 THR A CA 1
ATOM 1616 C C . THR A 1 205 ? -12.915 -7.687 39.028 1.00 90.56 205 THR A C 1
ATOM 1618 O O . THR A 1 205 ? -13.908 -7.025 39.328 1.00 90.56 205 THR A O 1
ATOM 1621 N N . ASP A 1 206 ? -11.739 -7.135 38.746 1.00 89.50 206 ASP A N 1
ATOM 1622 C CA . ASP A 1 206 ? -11.477 -5.701 38.802 1.00 89.50 206 ASP A CA 1
ATOM 1623 C C . ASP A 1 206 ? -12.077 -4.972 37.588 1.00 89.50 206 ASP A C 1
ATOM 1625 O O . ASP A 1 206 ? -11.779 -5.307 36.441 1.00 89.50 206 ASP A O 1
ATOM 1629 N N . PHE A 1 207 ? -12.931 -3.976 37.841 1.00 90.69 207 PHE A N 1
ATOM 1630 C CA . PHE A 1 207 ? -13.620 -3.216 36.794 1.00 90.69 207 PHE A CA 1
ATOM 1631 C C . PHE A 1 207 ? -12.642 -2.476 35.883 1.00 90.69 207 PHE A C 1
ATOM 1633 O O . PHE A 1 207 ? -12.790 -2.514 34.660 1.00 90.69 207 PHE A O 1
ATOM 1640 N N . ARG A 1 208 ? -11.615 -1.862 36.471 1.00 87.38 208 ARG A N 1
ATOM 1641 C CA . ARG A 1 208 ? -10.603 -1.125 35.723 1.00 87.38 208 ARG A CA 1
ATOM 1642 C C . ARG A 1 208 ? -9.908 -2.036 34.712 1.00 87.38 208 ARG A C 1
ATOM 1644 O O . ARG A 1 208 ? -9.916 -1.738 33.520 1.00 87.38 208 ARG A O 1
ATOM 1651 N N . ARG A 1 209 ? -9.412 -3.194 35.158 1.00 88.38 209 ARG A N 1
ATOM 1652 C CA . ARG A 1 209 ? -8.815 -4.200 34.263 1.00 88.38 209 ARG A CA 1
ATOM 1653 C C . ARG A 1 209 ? -9.775 -4.700 33.183 1.00 88.38 209 ARG A C 1
ATOM 1655 O O . ARG A 1 209 ? -9.335 -4.885 32.052 1.00 88.38 209 ARG A O 1
ATOM 1662 N N . ARG A 1 210 ? -11.068 -4.886 33.490 1.00 93.38 210 ARG A N 1
ATOM 1663 C CA . ARG A 1 210 ? -12.071 -5.271 32.475 1.00 93.38 210 ARG A CA 1
ATOM 1664 C C . ARG A 1 210 ? -12.166 -4.240 31.353 1.00 93.38 210 ARG A C 1
ATOM 1666 O O . ARG A 1 210 ? -12.123 -4.613 30.182 1.00 93.38 210 ARG A O 1
ATOM 1673 N N . ILE A 1 211 ? -12.278 -2.959 31.706 1.00 90.81 211 ILE A N 1
ATOM 1674 C CA . ILE A 1 211 ? -12.313 -1.869 30.724 1.00 90.81 211 ILE A CA 1
ATOM 1675 C C . ILE A 1 211 ? -11.006 -1.800 29.942 1.00 90.81 211 ILE A C 1
ATOM 1677 O O . ILE A 1 211 ? -11.045 -1.688 28.723 1.00 90.81 211 ILE A O 1
ATOM 1681 N N . GLU A 1 212 ? -9.853 -1.893 30.605 1.00 88.00 212 GLU A N 1
ATOM 1682 C CA . GLU A 1 212 ? -8.548 -1.856 29.935 1.00 88.00 212 GLU A CA 1
ATOM 1683 C C . GLU A 1 212 ? -8.408 -2.992 28.905 1.00 88.00 212 GLU A C 1
ATOM 1685 O O . GLU A 1 212 ? -7.955 -2.751 27.783 1.00 88.00 212 GLU A O 1
ATOM 1690 N N . GLN A 1 213 ? -8.852 -4.211 29.240 1.00 92.12 213 GLN A N 1
ATOM 1691 C CA . GLN A 1 213 ? -8.878 -5.349 28.315 1.00 92.12 213 GLN A CA 1
ATOM 1692 C C . GLN A 1 213 ? -9.826 -5.108 27.130 1.00 92.12 213 GLN A C 1
ATOM 1694 O O . GLN A 1 213 ? -9.424 -5.329 25.986 1.00 92.12 213 GLN A O 1
ATOM 1699 N N . ALA A 1 214 ? -11.053 -4.637 27.375 1.00 93.38 214 ALA A N 1
ATOM 1700 C CA . ALA A 1 214 ? -12.022 -4.347 26.314 1.00 93.38 214 ALA A CA 1
ATOM 1701 C C . ALA A 1 214 ? -11.548 -3.205 25.396 1.00 93.38 214 ALA A C 1
ATOM 1703 O O . ALA A 1 214 ? -11.581 -3.332 24.174 1.00 93.38 214 ALA A O 1
ATOM 1704 N N . ASN A 1 215 ? -11.011 -2.126 25.968 1.00 90.38 215 ASN A N 1
ATOM 1705 C CA . ASN A 1 215 ? -10.461 -0.995 25.222 1.00 90.38 215 ASN A CA 1
ATOM 1706 C C . ASN A 1 215 ? -9.180 -1.352 24.468 1.00 90.38 215 ASN A C 1
ATOM 1708 O O . ASN A 1 215 ? -8.884 -0.737 23.445 1.00 90.38 215 ASN A O 1
ATOM 1712 N N . ARG A 1 216 ? -8.395 -2.330 24.934 1.00 90.44 216 ARG A N 1
ATOM 1713 C CA . ARG A 1 216 ? -7.290 -2.884 24.141 1.00 90.44 216 ARG A CA 1
ATOM 1714 C C . ARG A 1 216 ? -7.826 -3.541 22.870 1.00 90.44 216 ARG A C 1
ATOM 1716 O O . ARG A 1 216 ? -7.378 -3.171 21.794 1.00 90.44 216 ARG A O 1
ATOM 1723 N N . TRP A 1 217 ? -8.814 -4.431 22.984 1.00 93.94 217 TRP A N 1
ATOM 1724 C CA . TRP A 1 217 ? -9.453 -5.049 21.815 1.00 93.94 217 TRP A CA 1
ATOM 1725 C C . TRP A 1 217 ? -10.028 -3.998 20.864 1.00 93.94 217 TRP A C 1
ATOM 1727 O O . TRP A 1 217 ? -9.651 -3.972 19.695 1.00 93.94 217 TRP A O 1
ATOM 1737 N N . ARG A 1 218 ? -10.829 -3.061 21.388 1.00 93.44 218 ARG A N 1
ATOM 1738 C CA . ARG A 1 218 ? -11.445 -1.982 20.603 1.00 93.44 218 ARG A CA 1
ATOM 1739 C C . ARG A 1 218 ? -10.415 -1.120 19.867 1.00 93.44 218 ARG A C 1
ATOM 1741 O O . ARG A 1 218 ? -10.617 -0.828 18.695 1.00 93.44 218 ARG A O 1
ATOM 1748 N N . ARG A 1 219 ? -9.307 -0.736 20.519 1.00 89.19 219 ARG A N 1
ATOM 1749 C CA . ARG A 1 219 ? -8.218 0.037 19.883 1.00 89.19 219 ARG A CA 1
ATOM 1750 C C . ARG A 1 219 ? -7.499 -0.751 18.795 1.00 89.19 219 ARG A C 1
ATOM 1752 O O . ARG A 1 219 ? -7.104 -0.175 17.790 1.00 89.19 219 ARG A O 1
ATOM 1759 N N . GLU A 1 220 ? -7.328 -2.054 18.994 1.00 92.44 220 GLU A N 1
ATOM 1760 C CA . GLU A 1 220 ? -6.692 -2.919 18.006 1.00 92.44 220 GLU A CA 1
ATOM 1761 C C . GLU A 1 220 ? -7.638 -3.374 16.883 1.00 92.44 220 GLU A C 1
ATOM 1763 O O . GLU A 1 220 ? -7.177 -4.007 15.938 1.00 92.44 220 GLU A O 1
ATOM 1768 N N . SER A 1 221 ? -8.944 -3.124 16.968 1.00 94.88 221 SER A N 1
ATOM 1769 C CA . SER A 1 221 ? -9.905 -3.536 15.941 1.00 94.88 221 SER A CA 1
ATOM 1770 C C . SER A 1 221 ? -9.821 -2.628 14.716 1.00 94.88 221 SER A C 1
ATOM 1772 O O . SER A 1 221 ? -10.053 -1.420 14.805 1.00 94.88 221 SER A O 1
ATOM 1774 N N . ALA A 1 222 ? -9.543 -3.211 13.544 1.00 95.31 222 ALA A N 1
ATOM 1775 C CA . ALA A 1 222 ? -9.550 -2.448 12.300 1.00 95.31 222 ALA A CA 1
ATOM 1776 C C . ALA A 1 222 ? -10.970 -1.992 11.939 1.00 95.31 222 ALA A C 1
ATOM 1778 O O . ALA A 1 222 ? -11.144 -0.889 11.428 1.00 95.31 222 ALA A O 1
ATOM 1779 N N . LYS A 1 223 ? -11.996 -2.795 12.255 1.00 94.25 223 LYS A N 1
ATOM 1780 C CA . LYS A 1 223 ? -13.393 -2.377 12.095 1.00 94.25 223 LYS A CA 1
ATOM 1781 C C . LYS A 1 223 ? -13.704 -1.109 12.900 1.00 94.25 223 LYS A C 1
ATOM 1783 O O . LYS A 1 223 ? -14.207 -0.150 12.322 1.00 94.25 223 LYS A O 1
ATOM 1788 N N . CYS A 1 224 ? -13.339 -1.065 14.184 1.00 94.62 224 CYS A N 1
ATOM 1789 C CA . CYS A 1 224 ? -13.533 0.137 15.004 1.00 94.62 224 CYS A CA 1
ATOM 1790 C C . CYS A 1 224 ? -12.709 1.324 14.503 1.00 94.62 224 CYS A C 1
ATOM 1792 O O . CYS A 1 224 ? -13.182 2.457 14.571 1.00 94.62 224 CYS A O 1
ATOM 1794 N N . PHE A 1 225 ? -11.503 1.083 13.982 1.00 95.50 225 PHE A N 1
ATOM 1795 C CA . PHE A 1 225 ? -10.714 2.120 13.324 1.00 95.50 225 PHE A CA 1
ATOM 1796 C C . PHE A 1 225 ? -11.468 2.730 12.133 1.00 95.50 225 PHE A C 1
ATOM 1798 O O . PHE A 1 225 ? -11.634 3.944 12.098 1.00 95.50 225 PHE A O 1
ATOM 1805 N N . TYR A 1 226 ? -11.988 1.918 11.205 1.00 95.81 226 TYR A N 1
ATOM 1806 C CA . TYR A 1 226 ? -12.715 2.433 10.039 1.00 95.81 226 TYR A CA 1
ATOM 1807 C C . TYR A 1 226 ? -14.009 3.163 10.418 1.00 95.81 226 TYR A C 1
ATOM 1809 O O . TYR A 1 226 ? -14.301 4.207 9.842 1.00 95.81 226 TYR A O 1
ATOM 1817 N N . GLU A 1 227 ? -14.757 2.657 11.402 1.00 93.69 227 GLU A N 1
ATOM 1818 C CA . GLU A 1 227 ? -15.961 3.322 11.926 1.00 93.69 227 GLU A CA 1
ATOM 1819 C C . GLU A 1 227 ? -15.619 4.684 12.555 1.00 93.69 227 GLU A C 1
ATOM 1821 O O . GLU A 1 227 ? -16.280 5.684 12.276 1.00 93.69 227 GLU A O 1
ATOM 1826 N N . SER A 1 228 ? -14.541 4.747 13.345 1.00 91.69 228 SER A N 1
ATOM 1827 C CA . SER A 1 228 ? -14.073 5.994 13.968 1.00 91.69 228 SER A CA 1
ATOM 1828 C C . SER A 1 228 ? -13.551 6.983 12.925 1.00 91.69 228 SER A C 1
ATOM 1830 O O . SER A 1 228 ? -13.810 8.180 13.020 1.00 91.69 228 SER A O 1
ATOM 1832 N N . PHE A 1 229 ? -12.846 6.491 11.904 1.00 93.94 229 PHE A N 1
ATOM 1833 C CA . PHE A 1 229 ? -12.354 7.315 10.805 1.00 93.94 229 PHE A CA 1
ATOM 1834 C C . PHE A 1 229 ? -13.511 7.901 9.990 1.00 93.94 229 PHE A C 1
ATOM 1836 O O . PHE A 1 229 ? -13.521 9.094 9.705 1.00 93.94 229 PHE A O 1
ATOM 1843 N N . GLN A 1 230 ? -14.533 7.099 9.686 1.00 92.56 230 GLN A N 1
ATOM 1844 C CA . GLN A 1 230 ? -15.734 7.576 9.003 1.00 92.56 230 GLN A CA 1
ATOM 1845 C C . GLN A 1 230 ? -16.468 8.653 9.813 1.00 92.56 230 GLN A C 1
ATOM 1847 O O . GLN A 1 230 ? -16.905 9.656 9.248 1.00 92.56 230 GLN A O 1
ATOM 1852 N N . GLN A 1 231 ? -16.581 8.469 11.131 1.00 90.44 231 GLN A N 1
ATOM 1853 C CA . GLN A 1 231 ? -17.169 9.474 12.014 1.00 90.44 231 GLN A CA 1
ATOM 1854 C C . GLN A 1 231 ? -16.355 10.775 12.000 1.00 90.44 231 GLN A C 1
ATOM 1856 O O . GLN A 1 231 ? -16.932 11.847 11.831 1.00 90.44 231 GLN A O 1
ATOM 1861 N N . LYS A 1 232 ? -15.023 10.682 12.077 1.00 90.19 232 LYS A N 1
ATOM 1862 C CA . LYS A 1 232 ? -14.126 11.840 11.984 1.00 90.19 232 LYS A CA 1
ATOM 1863 C C . LYS A 1 232 ? -14.287 12.599 10.665 1.00 90.19 232 LYS A C 1
ATOM 1865 O O . LYS A 1 232 ? -14.375 13.822 10.674 1.00 90.19 232 LYS A O 1
ATOM 1870 N N . LEU A 1 233 ? -14.390 11.894 9.536 1.00 88.81 233 LEU A N 1
ATOM 1871 C CA . LEU A 1 233 ? -14.639 12.527 8.234 1.00 88.81 233 LEU A CA 1
ATOM 1872 C C . LEU A 1 233 ? -15.963 13.303 8.208 1.00 88.81 233 LEU A C 1
ATOM 1874 O O . LEU A 1 233 ? -16.041 14.362 7.589 1.00 88.81 233 LEU A O 1
ATOM 1878 N N . TYR A 1 234 ? -16.994 12.790 8.883 1.00 86.81 234 TYR A N 1
ATOM 1879 C CA . TYR A 1 234 ? -18.295 13.449 8.969 1.00 86.81 234 TYR A CA 1
ATOM 1880 C C . TYR A 1 234 ? -18.288 14.672 9.903 1.00 86.81 234 TYR A C 1
ATOM 1882 O O . TYR A 1 234 ? -18.912 15.684 9.582 1.00 86.81 234 TYR A O 1
ATOM 1890 N N . GLU A 1 235 ? -17.606 14.581 11.048 1.00 86.50 235 GLU A N 1
ATOM 1891 C CA . GLU A 1 235 ? -17.613 15.609 12.099 1.00 86.50 235 GLU A CA 1
ATOM 1892 C C . GLU A 1 235 ? -16.593 16.728 11.854 1.00 86.50 235 GLU A C 1
ATOM 1894 O O . GLU A 1 235 ? -16.958 17.904 11.899 1.00 86.50 235 GLU A O 1
ATOM 1899 N N . ASP A 1 236 ? -15.342 16.370 11.561 1.00 79.06 236 ASP A N 1
ATOM 1900 C CA . ASP A 1 236 ? -14.216 17.311 11.518 1.00 79.06 236 ASP A CA 1
ATOM 1901 C C . ASP A 1 236 ? -13.898 17.788 10.095 1.00 79.06 236 ASP A C 1
ATOM 1903 O O . ASP A 1 236 ? -13.300 18.847 9.922 1.00 79.06 236 ASP A O 1
ATOM 1907 N N . GLN A 1 237 ? -14.274 17.008 9.071 1.00 79.62 237 GLN A N 1
ATOM 1908 C CA . GLN A 1 237 ? -13.941 17.235 7.651 1.00 79.62 237 GLN A CA 1
ATOM 1909 C C . GLN A 1 237 ? -12.435 17.410 7.358 1.00 79.62 237 GLN A C 1
ATOM 1911 O O . GLN A 1 237 ? -12.051 17.800 6.256 1.00 79.62 237 GLN A O 1
ATOM 1916 N N . GLU A 1 238 ? -11.573 17.077 8.318 1.00 82.62 238 GLU A N 1
ATOM 1917 C CA . GLU A 1 238 ? -10.121 17.178 8.230 1.00 82.62 238 GLU A CA 1
ATOM 1918 C C . GLU A 1 238 ? -9.471 15.893 8.757 1.00 82.62 238 GLU A C 1
ATOM 1920 O O . GLU A 1 238 ? -9.931 15.270 9.717 1.00 82.62 238 GLU A O 1
ATOM 1925 N N . PHE A 1 239 ? -8.368 15.486 8.129 1.00 87.94 239 PHE A N 1
ATOM 1926 C CA . PHE A 1 239 ? -7.571 14.347 8.571 1.00 87.94 239 PHE A CA 1
ATOM 1927 C C . PHE A 1 239 ? -6.096 14.526 8.203 1.00 87.94 239 PHE A C 1
ATOM 1929 O O . PHE A 1 239 ? -5.720 15.332 7.350 1.00 87.94 239 PHE A O 1
ATOM 1936 N N . THR A 1 240 ? -5.250 13.749 8.863 1.00 84.00 240 THR A N 1
ATOM 1937 C CA . THR A 1 240 ? -3.804 13.683 8.654 1.00 84.00 240 THR A CA 1
ATOM 1938 C C . THR A 1 240 ? -3.409 12.325 8.077 1.00 84.00 240 THR A C 1
ATOM 1940 O O . THR A 1 240 ? -4.195 11.381 8.080 1.00 84.00 240 THR A O 1
ATOM 1943 N N . THR A 1 241 ? -2.165 12.177 7.611 1.00 80.50 241 THR A N 1
ATOM 1944 C CA . THR A 1 241 ? -1.677 10.874 7.119 1.00 80.50 241 THR A CA 1
ATOM 1945 C C . THR A 1 241 ? -1.668 9.792 8.200 1.00 80.50 241 THR A C 1
ATOM 1947 O O . THR A 1 241 ? -1.748 8.614 7.878 1.00 80.50 241 THR A O 1
ATOM 1950 N N . GLU A 1 242 ? -1.604 10.177 9.476 1.00 80.12 242 GLU A N 1
ATOM 1951 C CA . GLU A 1 242 ? -1.634 9.248 10.612 1.00 80.12 242 GLU A CA 1
ATOM 1952 C C . GLU A 1 242 ? -3.035 8.686 10.847 1.00 80.12 242 GLU A C 1
ATOM 1954 O O . GLU A 1 242 ? -3.172 7.527 11.222 1.00 80.12 242 GLU A O 1
ATOM 1959 N N . ASP A 1 243 ? -4.072 9.464 10.533 1.00 87.88 243 ASP A N 1
ATOM 1960 C CA . ASP A 1 243 ? -5.464 9.018 10.625 1.00 87.88 243 ASP A CA 1
ATOM 1961 C C . ASP A 1 243 ? -5.806 7.932 9.596 1.00 87.88 243 ASP A C 1
ATOM 1963 O O . ASP A 1 243 ? -6.800 7.228 9.752 1.00 87.88 243 ASP A O 1
ATOM 1967 N N . LEU A 1 244 ? -4.985 7.779 8.550 1.00 90.25 244 LEU A N 1
ATOM 1968 C CA . LEU A 1 244 ? -5.162 6.748 7.530 1.00 90.25 244 LEU A CA 1
ATOM 1969 C C . LEU A 1 244 ? -4.621 5.388 7.968 1.00 90.25 244 LEU A C 1
ATOM 1971 O O . LEU A 1 244 ? -4.993 4.386 7.369 1.00 90.25 244 LEU A O 1
ATOM 1975 N N . ILE A 1 245 ? -3.771 5.333 8.997 1.00 89.62 245 ILE A N 1
ATOM 1976 C CA . ILE A 1 245 ? -3.092 4.108 9.420 1.00 89.62 245 ILE A CA 1
ATOM 1977 C C . ILE A 1 245 ? -3.655 3.647 10.769 1.00 89.62 245 ILE A C 1
ATOM 1979 O O . ILE A 1 245 ? -3.619 4.394 11.747 1.00 89.62 245 ILE A O 1
ATOM 1983 N N . PRO A 1 246 ? -4.157 2.406 10.878 1.00 90.44 246 PRO A N 1
ATOM 1984 C CA . PRO A 1 246 ? -4.666 1.903 12.145 1.00 90.44 246 PRO A CA 1
ATOM 1985 C C . PRO A 1 246 ? -3.543 1.723 13.162 1.00 90.44 246 PRO A C 1
ATOM 1987 O O . PRO A 1 246 ? -2.405 1.416 12.825 1.00 90.44 246 PRO A O 1
ATOM 1990 N N . THR A 1 247 ? -3.886 1.814 14.445 1.00 84.75 247 THR A N 1
ATOM 1991 C CA . THR A 1 247 ? -2.900 1.693 15.534 1.00 84.75 247 THR A CA 1
ATOM 1992 C C . THR A 1 247 ? -2.315 0.283 15.687 1.00 84.75 247 THR A C 1
ATOM 1994 O O . THR A 1 247 ? -1.257 0.121 16.290 1.00 84.75 247 THR A O 1
ATOM 1997 N N . SER A 1 248 ? -2.982 -0.747 15.147 1.00 88.94 248 SER A N 1
ATOM 1998 C CA . SER A 1 248 ? -2.571 -2.149 15.272 1.00 88.94 248 SER A CA 1
ATOM 1999 C C . SER A 1 248 ? -2.477 -2.848 13.920 1.00 88.94 248 SER A C 1
ATOM 2001 O O . SER A 1 248 ? -3.478 -3.105 13.247 1.00 88.94 248 SER A O 1
ATOM 2003 N N . SER A 1 249 ? -1.258 -3.249 13.566 1.00 90.75 249 SER A N 1
ATOM 2004 C CA . SER A 1 249 ? -0.982 -4.052 12.373 1.00 90.75 249 SER A CA 1
ATOM 2005 C C . SER A 1 249 ? -1.576 -5.466 12.505 1.00 90.75 249 SER A C 1
ATOM 2007 O O . SER A 1 249 ? -2.134 -6.012 11.554 1.00 90.75 249 SER A O 1
ATOM 2009 N N . ALA A 1 250 ? -1.552 -6.046 13.711 1.00 91.00 250 ALA A N 1
ATOM 2010 C CA . ALA A 1 250 ? -2.209 -7.319 14.003 1.00 91.00 250 ALA A CA 1
ATOM 2011 C C . ALA A 1 250 ? -3.735 -7.224 13.839 1.00 91.00 250 ALA A C 1
ATOM 2013 O O . ALA A 1 250 ? -4.356 -8.164 13.345 1.00 91.00 250 ALA A O 1
ATOM 2014 N N . GLY A 1 251 ? -4.318 -6.078 14.198 1.00 92.44 251 GLY A N 1
ATOM 2015 C CA . GLY A 1 251 ? -5.718 -5.744 13.952 1.00 92.44 251 GLY A CA 1
ATOM 2016 C C . GLY A 1 251 ? -6.118 -5.845 12.487 1.00 92.44 251 GLY A C 1
ATOM 2017 O O . GLY A 1 251 ? -7.082 -6.535 12.158 1.00 92.44 251 GLY A O 1
ATOM 2018 N N . LEU A 1 252 ? -5.332 -5.224 11.600 1.00 93.56 252 LEU A N 1
ATOM 2019 C CA . LEU A 1 252 ? -5.527 -5.320 10.148 1.00 93.56 252 LEU A CA 1
ATOM 2020 C C . LEU A 1 252 ? -5.487 -6.766 9.653 1.00 93.56 252 LEU A C 1
ATOM 2022 O O . LEU A 1 252 ? -6.338 -7.183 8.873 1.00 93.56 252 LEU A O 1
ATOM 2026 N N . LEU A 1 253 ? -4.512 -7.547 10.115 1.00 93.81 253 LEU A N 1
ATOM 2027 C CA . LEU A 1 253 ? -4.393 -8.948 9.718 1.00 93.81 253 LEU A CA 1
ATOM 2028 C C . LEU A 1 253 ? -5.606 -9.774 10.160 1.00 93.81 253 LEU A C 1
ATOM 2030 O O . LEU A 1 253 ? -6.124 -10.550 9.360 1.00 93.81 253 LEU A O 1
ATOM 2034 N N . ARG A 1 254 ? -6.109 -9.567 11.386 1.00 92.31 254 ARG A N 1
ATOM 2035 C CA . ARG A 1 254 ? -7.331 -10.233 11.872 1.00 92.31 254 ARG A CA 1
ATOM 2036 C C . ARG A 1 254 ? -8.561 -9.842 11.058 1.00 92.31 254 ARG A C 1
ATOM 2038 O O . ARG A 1 254 ? -9.308 -10.727 10.652 1.00 92.31 254 ARG A O 1
ATOM 2045 N N . HIS A 1 255 ? -8.723 -8.556 10.751 1.00 93.06 255 HIS A N 1
ATOM 2046 C CA . HIS A 1 255 ? -9.827 -8.054 9.930 1.00 93.06 255 HIS A CA 1
ATOM 2047 C C . HIS A 1 255 ? -9.925 -8.771 8.580 1.00 93.06 255 HIS A C 1
ATOM 2049 O O . HIS A 1 255 ? -11.009 -9.130 8.119 1.00 93.06 255 HIS A O 1
ATOM 2055 N N . PHE A 1 256 ? -8.771 -9.025 7.971 1.00 91.75 256 PHE A N 1
ATOM 2056 C CA . PHE A 1 256 ? -8.653 -9.704 6.688 1.00 91.75 256 PHE A CA 1
ATOM 2057 C C . PHE A 1 256 ? -8.448 -11.220 6.794 1.00 91.75 256 PHE A C 1
ATOM 2059 O O . PHE A 1 256 ? -8.255 -11.872 5.771 1.00 91.75 256 PHE A O 1
ATOM 2066 N N . TYR A 1 257 ? -8.509 -11.794 8.002 1.00 90.31 257 TYR A N 1
ATOM 2067 C CA . TYR A 1 257 ? -8.306 -13.226 8.255 1.00 90.31 257 TYR A CA 1
ATOM 2068 C C . TYR A 1 257 ? -6.973 -13.746 7.675 1.00 90.31 257 TYR A C 1
ATOM 2070 O O . TYR A 1 257 ? -6.887 -14.852 7.135 1.00 90.31 257 TYR A O 1
ATOM 2078 N N . LEU A 1 258 ? -5.918 -12.934 7.782 1.00 90.19 258 LEU A N 1
ATOM 2079 C CA . LEU A 1 258 ? -4.562 -13.250 7.338 1.00 90.19 258 LEU A CA 1
ATOM 2080 C C . LEU A 1 258 ? -3.604 -13.388 8.527 1.00 90.19 258 LEU A C 1
ATOM 2082 O O . LEU A 1 258 ? -3.808 -12.831 9.602 1.00 90.19 258 LEU A O 1
ATOM 2086 N N . ALA A 1 259 ? -2.517 -14.128 8.319 1.00 87.25 259 ALA A N 1
ATOM 2087 C CA . ALA A 1 259 ? -1.420 -14.260 9.274 1.00 87.25 259 ALA A CA 1
ATOM 2088 C C . ALA A 1 259 ? -0.192 -13.466 8.788 1.00 87.25 259 ALA A C 1
ATOM 2090 O O . ALA A 1 259 ? 0.037 -13.382 7.581 1.00 87.25 259 ALA A O 1
ATOM 2091 N N . PRO A 1 260 ? 0.656 -12.934 9.691 1.00 82.31 260 PRO A N 1
ATOM 2092 C CA . PRO A 1 260 ? 1.802 -12.097 9.306 1.00 82.31 260 PRO A CA 1
ATOM 2093 C C . PRO A 1 260 ? 2.879 -12.867 8.523 1.00 82.31 260 PRO A C 1
ATOM 2095 O O . PRO A 1 260 ? 3.657 -12.289 7.757 1.00 82.31 260 PRO A O 1
ATOM 2098 N N . ARG A 1 261 ? 2.948 -14.189 8.728 1.00 81.44 261 ARG A N 1
ATOM 2099 C CA . ARG A 1 261 ? 3.888 -15.099 8.070 1.00 81.44 261 ARG A CA 1
ATOM 2100 C C . ARG A 1 261 ? 3.148 -16.311 7.536 1.00 81.44 261 ARG A C 1
ATOM 2102 O O . ARG A 1 261 ? 2.208 -16.803 8.151 1.00 81.44 261 ARG A O 1
ATOM 2109 N N . LEU A 1 262 ? 3.625 -16.804 6.402 1.00 69.75 262 LEU A N 1
ATOM 2110 C CA . LEU A 1 262 ? 3.079 -17.987 5.759 1.00 69.75 262 LEU A CA 1
ATOM 2111 C C . LEU A 1 262 ? 3.678 -19.238 6.413 1.00 69.75 262 LEU A C 1
ATOM 2113 O O . LEU A 1 262 ? 4.886 -19.457 6.334 1.00 69.75 262 LEU A O 1
ATOM 2117 N N . SER A 1 263 ? 2.836 -20.043 7.059 1.00 65.12 263 SER A N 1
ATOM 2118 C CA . SER A 1 263 ? 3.233 -21.304 7.709 1.00 65.12 263 SER A CA 1
ATOM 2119 C C . SER A 1 263 ? 3.324 -22.477 6.724 1.00 65.12 263 SER A C 1
ATOM 2121 O O . SER A 1 263 ? 4.059 -23.430 6.961 1.00 65.12 263 SER A O 1
ATOM 2123 N N . GLU A 1 264 ? 2.589 -22.399 5.609 1.00 66.00 264 GLU A N 1
ATOM 2124 C CA . GLU A 1 264 ? 2.406 -23.488 4.640 1.00 66.00 264 GLU A CA 1
ATOM 2125 C C . GLU A 1 264 ? 2.732 -23.044 3.205 1.00 66.00 264 GLU A C 1
ATOM 2127 O O . GLU A 1 264 ? 2.465 -21.888 2.858 1.00 66.00 264 GLU A O 1
ATOM 2132 N N . PRO A 1 265 ? 3.246 -23.934 2.336 1.00 75.75 265 PRO A N 1
ATOM 2133 C CA . PRO A 1 265 ? 3.636 -23.625 0.958 1.00 75.75 265 PRO A CA 1
ATOM 2134 C C . PRO A 1 265 ? 2.461 -23.657 -0.044 1.00 75.75 265 PRO A C 1
ATOM 2136 O O . PRO A 1 265 ? 2.645 -24.071 -1.182 1.00 75.75 265 PRO A O 1
ATOM 2139 N N . ILE A 1 266 ? 1.253 -23.257 0.361 1.00 83.00 266 ILE A N 1
ATOM 2140 C CA . ILE A 1 266 ? 0.090 -23.138 -0.541 1.00 83.00 266 ILE A CA 1
ATOM 2141 C C . ILE A 1 266 ? 0.087 -21.793 -1.290 1.00 83.00 266 ILE A C 1
ATOM 2143 O O . ILE A 1 266 ? 0.730 -20.828 -0.864 1.00 83.00 266 ILE A O 1
ATOM 2147 N N . SER A 1 267 ? -0.605 -21.695 -2.421 1.00 86.88 267 SER A N 1
ATOM 2148 C CA . SER A 1 267 ? -0.736 -20.418 -3.143 1.00 86.88 267 SER A CA 1
ATOM 2149 C C . SER A 1 267 ? -1.562 -19.400 -2.339 1.00 86.88 267 SER A C 1
ATOM 2151 O O . SER A 1 267 ? -2.286 -19.765 -1.411 1.00 86.88 267 SER A O 1
ATOM 2153 N N . PHE A 1 268 ? -1.462 -18.102 -2.652 1.00 88.88 268 PHE A N 1
ATOM 2154 C CA . PHE A 1 268 ? -2.320 -17.107 -1.992 1.00 88.88 268 PHE A CA 1
ATOM 2155 C C . PHE A 1 268 ? -3.801 -17.301 -2.338 1.00 88.88 268 PHE A C 1
ATOM 2157 O O . PHE A 1 268 ? -4.636 -17.198 -1.448 1.00 88.88 268 PHE A O 1
ATOM 2164 N N . GLY A 1 269 ? -4.120 -17.661 -3.586 1.00 89.44 269 GLY A N 1
ATOM 2165 C CA . GLY A 1 269 ? -5.495 -17.955 -4.001 1.00 89.44 269 GLY A CA 1
ATOM 2166 C C . GLY A 1 269 ? -6.136 -19.078 -3.181 1.00 89.44 269 GLY A C 1
ATOM 2167 O O . GLY A 1 269 ? -7.227 -18.900 -2.656 1.00 89.44 269 GLY A O 1
ATOM 2168 N N . GLU A 1 270 ? -5.431 -20.195 -2.968 1.00 89.69 270 GLU A N 1
ATOM 2169 C CA . GLU A 1 270 ? -5.923 -21.301 -2.122 1.00 89.69 270 GLU A CA 1
ATOM 2170 C C . GLU A 1 270 ? -6.130 -20.879 -0.658 1.00 89.69 270 GLU A C 1
ATOM 2172 O O . GLU A 1 270 ? -7.060 -21.345 0.010 1.00 89.69 270 GLU A O 1
ATOM 2177 N N . ARG A 1 271 ? -5.286 -19.973 -0.145 1.00 89.31 271 ARG A N 1
ATOM 2178 C CA . ARG A 1 271 ? -5.487 -19.392 1.192 1.00 89.31 271 ARG A CA 1
ATOM 2179 C C . ARG A 1 271 ? -6.733 -18.539 1.229 1.00 89.31 271 ARG A C 1
ATOM 2181 O O . ARG A 1 271 ? -7.528 -18.714 2.140 1.00 89.31 271 ARG A O 1
ATOM 2188 N N . LEU A 1 272 ? -6.902 -17.648 0.257 1.00 92.19 272 LEU A N 1
ATOM 2189 C CA . LEU A 1 272 ? -8.062 -16.769 0.190 1.00 92.19 272 LEU A CA 1
ATOM 2190 C C . LEU A 1 272 ? -9.357 -17.582 0.061 1.00 92.19 272 LEU A C 1
ATOM 2192 O O . LEU A 1 272 ? -10.351 -17.231 0.686 1.00 92.19 272 LEU A O 1
ATOM 2196 N N . GLU A 1 273 ? -9.320 -18.712 -0.646 1.00 93.12 273 GLU A N 1
ATOM 2197 C CA . GLU A 1 273 ? -10.419 -19.681 -0.714 1.00 93.12 273 GLU A CA 1
ATOM 2198 C C . GLU A 1 273 ? -10.745 -20.284 0.664 1.00 93.12 273 GLU A C 1
ATOM 2200 O O . GLU A 1 273 ? -11.892 -20.274 1.108 1.00 93.12 273 GLU A O 1
ATOM 2205 N N . THR A 1 274 ? -9.726 -20.746 1.392 1.00 90.44 274 THR A N 1
ATOM 2206 C CA . THR A 1 274 ? -9.887 -21.303 2.749 1.00 90.44 274 THR A CA 1
ATOM 2207 C C . THR A 1 274 ? -10.382 -20.245 3.744 1.00 90.44 274 THR A C 1
ATOM 2209 O O . THR A 1 274 ? -11.238 -20.510 4.596 1.00 90.44 274 THR A O 1
ATOM 2212 N N . THR A 1 275 ? -9.862 -19.025 3.620 1.00 89.81 275 THR A N 1
ATOM 2213 C CA . THR A 1 275 ? -10.282 -17.854 4.386 1.00 89.81 275 THR A CA 1
ATOM 2214 C C . THR A 1 275 ? -11.740 -17.516 4.095 1.00 89.81 275 THR A C 1
ATOM 2216 O O . THR A 1 275 ? -12.508 -17.346 5.036 1.00 89.81 275 THR A O 1
ATOM 2219 N N . ALA A 1 276 ? -12.160 -17.505 2.829 1.00 93.06 276 ALA A N 1
ATOM 2220 C CA . ALA A 1 276 ? -13.539 -17.233 2.441 1.00 93.06 276 ALA A CA 1
ATOM 2221 C C . ALA A 1 276 ? -14.529 -18.236 3.053 1.00 93.06 276 ALA A C 1
ATOM 2223 O O . ALA A 1 276 ? -15.552 -17.825 3.600 1.00 93.06 276 ALA A O 1
ATOM 2224 N N . VAL A 1 277 ? -14.201 -19.533 3.050 1.00 92.00 277 VAL A N 1
ATOM 2225 C CA . VAL A 1 277 ? -15.013 -20.567 3.722 1.00 92.00 277 VAL A CA 1
ATOM 2226 C C . VAL A 1 277 ? -15.122 -20.295 5.224 1.00 92.00 277 VAL A C 1
ATOM 2228 O O . VAL A 1 277 ? -16.207 -20.373 5.800 1.00 92.00 277 VAL A O 1
ATOM 2231 N N . SER A 1 278 ? -14.006 -19.937 5.860 1.00 88.75 278 SER A N 1
ATOM 2232 C CA . SER A 1 278 ? -13.972 -19.628 7.294 1.00 88.75 278 SER A CA 1
ATOM 2233 C C . SER A 1 278 ? -14.769 -18.363 7.631 1.00 88.75 278 SER A C 1
ATOM 2235 O O . SER A 1 278 ? -15.445 -18.317 8.655 1.00 88.75 278 SER A O 1
ATOM 2237 N N . MET A 1 279 ? -14.733 -17.351 6.760 1.00 90.12 279 MET A N 1
ATOM 2238 C CA . MET A 1 279 ? -15.484 -16.106 6.920 1.00 90.12 279 MET A CA 1
ATOM 2239 C C . MET A 1 279 ? -16.990 -16.317 6.750 1.00 90.12 279 MET A C 1
ATOM 2241 O O . MET A 1 279 ? -17.750 -15.803 7.572 1.00 90.12 279 MET A O 1
ATOM 2245 N N . LEU A 1 280 ? -17.415 -17.102 5.752 1.00 91.44 280 LEU A N 1
ATOM 2246 C CA . LEU A 1 280 ? -18.825 -17.436 5.498 1.00 91.44 280 LEU A CA 1
ATOM 2247 C C . LEU A 1 280 ? -19.477 -18.221 6.640 1.00 91.44 280 LEU A C 1
ATOM 2249 O O . LEU A 1 280 ? -20.690 -18.165 6.818 1.00 91.44 280 LEU A O 1
ATOM 2253 N N . ALA A 1 281 ? -18.689 -18.956 7.427 1.00 87.38 281 ALA A N 1
ATOM 2254 C CA . ALA A 1 281 ? -19.202 -19.674 8.590 1.00 87.38 281 ALA A CA 1
ATOM 2255 C C . ALA A 1 281 ? -19.659 -18.737 9.727 1.00 87.38 281 ALA A C 1
ATOM 2257 O O . ALA A 1 281 ? -20.336 -19.187 10.652 1.00 87.38 281 ALA A O 1
ATOM 2258 N N . VAL A 1 282 ? -19.264 -17.459 9.686 1.00 83.38 282 VAL A N 1
ATOM 2259 C CA . VAL A 1 282 ? -19.384 -16.519 10.813 1.00 83.38 282 VAL A CA 1
ATOM 2260 C C . VAL A 1 282 ? -20.081 -15.223 10.417 1.00 83.38 282 VAL A C 1
ATOM 2262 O O . VAL A 1 282 ? -20.842 -14.671 11.208 1.00 83.38 282 VAL A O 1
ATOM 2265 N N . ASN A 1 283 ? -19.814 -14.732 9.211 1.00 86.50 283 ASN A N 1
ATOM 2266 C CA . ASN A 1 283 ? -20.323 -13.467 8.704 1.00 86.50 283 ASN A CA 1
ATOM 2267 C C . ASN A 1 283 ? -21.356 -13.724 7.606 1.00 86.50 283 ASN A C 1
ATOM 2269 O O . ASN A 1 283 ? -21.346 -14.769 6.954 1.00 86.50 283 ASN A O 1
ATOM 2273 N N . ASP A 1 284 ? -22.223 -12.743 7.367 1.00 92.31 284 ASP A N 1
ATOM 2274 C CA . ASP A 1 284 ? -23.082 -12.772 6.190 1.00 92.31 284 ASP A CA 1
ATOM 2275 C C . ASP A 1 284 ? -22.266 -12.673 4.886 1.00 92.31 284 ASP A C 1
ATOM 2277 O O . ASP A 1 284 ? -21.102 -12.252 4.855 1.00 92.31 284 ASP A O 1
ATOM 2281 N N . LEU A 1 285 ? -22.894 -13.099 3.786 1.00 95.88 285 LEU A N 1
ATOM 2282 C CA . LEU A 1 285 ? -22.276 -13.089 2.463 1.00 95.88 285 LEU A CA 1
ATOM 2283 C C . LEU A 1 285 ? -21.879 -11.672 2.022 1.00 95.88 285 LEU A C 1
ATOM 2285 O O . LEU A 1 285 ? -20.853 -11.517 1.367 1.00 95.88 285 LEU A O 1
ATOM 2289 N N . GLU A 1 286 ? -22.656 -10.650 2.394 1.00 96.31 286 GLU A N 1
ATOM 2290 C CA . GLU A 1 286 ? -22.379 -9.249 2.054 1.00 96.31 286 GLU A CA 1
ATOM 2291 C C . GLU A 1 286 ? -21.030 -8.814 2.643 1.00 96.31 286 GLU A C 1
ATOM 2293 O O . GLU A 1 286 ? -20.139 -8.420 1.898 1.00 96.31 286 GLU A O 1
ATOM 2298 N N . THR A 1 287 ? -20.818 -9.026 3.941 1.00 93.12 287 THR A N 1
ATOM 2299 C CA . THR A 1 287 ? -19.567 -8.728 4.655 1.00 93.12 287 THR A CA 1
ATOM 2300 C C . THR A 1 287 ? -18.381 -9.509 4.086 1.00 93.12 287 THR A C 1
ATOM 2302 O O . THR A 1 287 ? -17.267 -8.985 3.988 1.00 93.12 287 THR A O 1
ATOM 2305 N N . CYS A 1 288 ? -18.594 -10.775 3.709 1.00 95.12 288 CYS A N 1
ATOM 2306 C CA . CYS A 1 288 ? -17.543 -11.590 3.101 1.00 95.12 288 CYS A CA 1
ATOM 2307 C C . CYS A 1 288 ? -17.140 -11.053 1.723 1.00 95.12 288 CYS A C 1
ATOM 2309 O O . CYS A 1 288 ? -15.947 -10.916 1.446 1.00 95.12 288 CYS A O 1
ATOM 2311 N N . LEU A 1 289 ? -18.124 -10.720 0.882 1.00 96.88 289 LEU A N 1
ATOM 2312 C CA . LEU A 1 289 ? -17.891 -10.123 -0.431 1.00 96.88 289 LEU A CA 1
ATOM 2313 C C . LEU A 1 289 ? -17.218 -8.756 -0.308 1.00 96.88 289 LEU A C 1
ATOM 2315 O O . LEU A 1 289 ? -16.266 -8.512 -1.042 1.00 96.88 289 LEU A O 1
ATOM 2319 N N . GLU A 1 290 ? -17.640 -7.905 0.630 1.00 95.00 290 GLU A N 1
ATOM 2320 C CA . GLU A 1 290 ? -17.009 -6.606 0.896 1.00 95.00 290 GLU A CA 1
ATOM 2321 C C . GLU A 1 290 ? -15.510 -6.774 1.187 1.00 95.00 290 GLU A C 1
ATOM 2323 O O . GLU A 1 290 ? -14.672 -6.277 0.436 1.00 95.00 290 GLU A O 1
ATOM 2328 N N . ARG A 1 291 ? -15.153 -7.553 2.217 1.00 93.69 291 ARG A N 1
ATOM 2329 C CA . ARG A 1 291 ? -13.753 -7.717 2.652 1.00 93.69 291 ARG A CA 1
ATOM 2330 C C . ARG A 1 291 ? -12.863 -8.365 1.592 1.00 93.69 291 ARG A C 1
ATOM 2332 O O . ARG A 1 291 ? -11.700 -7.989 1.460 1.00 93.69 291 ARG A O 1
ATOM 2339 N N . VAL A 1 292 ? -13.381 -9.345 0.851 1.00 95.50 292 VAL A N 1
ATOM 2340 C CA . VAL A 1 292 ? -12.589 -10.067 -0.154 1.00 95.50 292 VAL A CA 1
ATOM 2341 C C . VAL A 1 292 ? -12.458 -9.279 -1.460 1.00 95.50 292 VAL A C 1
ATOM 2343 O O . VAL A 1 292 ? -11.414 -9.352 -2.109 1.00 95.50 292 VAL A O 1
ATOM 2346 N N . SER A 1 293 ? -13.445 -8.451 -1.810 1.00 96.31 293 SER A N 1
ATOM 2347 C CA . SER A 1 293 ? -13.384 -7.585 -3.000 1.00 96.31 293 SER A CA 1
ATOM 2348 C C . SER A 1 293 ? -12.343 -6.467 -2.883 1.00 96.31 293 SER A C 1
ATOM 2350 O O . SER A 1 293 ? -12.069 -5.770 -3.855 1.00 96.31 293 SER A O 1
ATOM 2352 N N . TYR A 1 294 ? -11.724 -6.287 -1.717 1.00 97.00 294 TYR A N 1
ATOM 2353 C CA . TYR A 1 294 ? -10.628 -5.336 -1.543 1.00 97.00 294 TYR A CA 1
ATOM 2354 C C . TYR A 1 294 ? -9.291 -5.847 -2.082 1.00 97.00 294 TYR A C 1
ATOM 2356 O O . TYR A 1 294 ? -8.398 -5.039 -2.355 1.00 97.00 294 TYR A O 1
ATOM 2364 N N . PHE A 1 295 ? -9.149 -7.162 -2.276 1.00 96.44 295 PHE A N 1
ATOM 2365 C CA . PHE A 1 295 ? -7.932 -7.751 -2.822 1.00 96.44 295 PHE A CA 1
ATOM 2366 C C . PHE A 1 295 ? -7.904 -7.682 -4.354 1.00 96.44 295 PHE A C 1
ATOM 2368 O O . PHE A 1 295 ? -8.913 -7.955 -5.004 1.00 96.44 295 PHE A O 1
ATOM 2375 N N . PRO A 1 296 ? -6.740 -7.413 -4.967 1.00 94.38 296 PRO A N 1
ATOM 2376 C CA . PRO A 1 296 ? -6.576 -7.337 -6.417 1.00 94.38 296 PRO A CA 1
ATOM 2377 C C . PRO A 1 296 ? -6.377 -8.727 -7.055 1.00 94.38 296 PRO A C 1
ATOM 2379 O O . PRO A 1 296 ? -5.611 -8.872 -8.005 1.00 94.38 296 PRO A O 1
ATOM 2382 N N . THR A 1 297 ? -7.002 -9.770 -6.512 1.00 93.44 297 THR A N 1
ATOM 2383 C CA . THR A 1 297 ? -6.898 -11.168 -6.976 1.00 93.44 297 THR A CA 1
ATOM 2384 C C . THR A 1 297 ? -8.208 -11.609 -7.616 1.00 93.44 297 THR A C 1
ATOM 2386 O O . THR A 1 297 ? -9.116 -10.804 -7.738 1.00 93.44 297 THR A O 1
ATOM 2389 N N . LYS A 1 298 ? -8.355 -12.868 -8.041 1.00 91.25 298 LYS A N 1
ATOM 2390 C CA . LYS A 1 298 ? -9.680 -13.396 -8.419 1.00 91.25 298 LYS A CA 1
ATOM 2391 C C . LYS A 1 298 ? -10.569 -13.567 -7.182 1.00 91.25 298 LYS A C 1
ATOM 2393 O O . LYS A 1 298 ? -10.056 -13.909 -6.114 1.00 91.25 298 LYS A O 1
ATOM 2398 N N . LEU A 1 299 ? -11.882 -13.364 -7.330 1.00 92.88 299 LEU A N 1
ATOM 2399 C CA . LEU A 1 299 ? -12.851 -13.707 -6.284 1.00 92.88 299 LEU A CA 1
ATOM 2400 C C . LEU A 1 299 ? -12.815 -15.224 -6.005 1.00 92.88 299 LEU A C 1
ATOM 2402 O O . LEU A 1 299 ? -12.869 -16.005 -6.964 1.00 92.88 299 LEU A O 1
ATOM 2406 N N . PRO A 1 300 ? -12.777 -15.643 -4.725 1.00 95.25 300 PRO A N 1
ATOM 2407 C CA . PRO A 1 300 ? -12.904 -17.037 -4.320 1.00 95.25 300 PRO A CA 1
ATOM 2408 C C . PRO A 1 300 ? -14.161 -17.701 -4.870 1.00 95.25 300 PRO A C 1
ATOM 2410 O O . PRO A 1 300 ? -15.251 -17.116 -4.866 1.00 95.25 300 PRO A O 1
ATOM 2413 N N . GLN A 1 301 ? -14.014 -18.946 -5.303 1.00 94.12 301 GLN A N 1
ATOM 2414 C CA . GLN A 1 301 ? -15.080 -19.699 -5.949 1.00 94.12 301 GLN A CA 1
ATOM 2415 C C . GLN A 1 301 ? -16.267 -19.935 -5.003 1.00 94.12 301 GLN A C 1
ATOM 2417 O O . GLN A 1 301 ? -17.409 -19.743 -5.416 1.00 94.12 301 GLN A O 1
ATOM 2422 N N . HIS A 1 302 ? -16.023 -20.240 -3.724 1.00 95.50 302 HIS A N 1
ATOM 2423 C CA . HIS A 1 302 ? -17.088 -20.456 -2.736 1.00 95.50 302 HIS A CA 1
ATOM 2424 C C . HIS A 1 302 ? -17.957 -19.205 -2.524 1.00 95.50 302 HIS A C 1
ATOM 2426 O O . HIS A 1 302 ? -19.154 -19.330 -2.277 1.00 95.50 302 HIS A O 1
ATOM 2432 N N . LEU A 1 303 ? -17.393 -17.994 -2.641 1.00 96.44 303 LEU A N 1
ATOM 2433 C CA . LEU A 1 303 ? -18.178 -16.755 -2.540 1.00 96.44 303 LEU A CA 1
ATOM 2434 C C . LEU A 1 303 ? -19.017 -16.512 -3.791 1.00 96.44 303 LEU A C 1
ATOM 2436 O O . LEU A 1 303 ? -20.168 -16.089 -3.678 1.00 96.44 303 LEU A O 1
ATOM 2440 N N . LYS A 1 304 ? -18.465 -16.802 -4.975 1.00 94.81 304 LYS A N 1
ATOM 2441 C CA . LYS A 1 304 ? -19.213 -16.720 -6.236 1.00 94.81 304 LYS A CA 1
ATOM 2442 C C . LYS A 1 304 ? -20.388 -17.687 -6.241 1.00 94.81 304 LYS A C 1
ATOM 2444 O O . LYS A 1 304 ? -21.493 -17.292 -6.592 1.00 94.81 304 LYS A O 1
ATOM 2449 N N . GLU A 1 305 ? -20.162 -18.929 -5.826 1.00 95.31 305 GLU A N 1
ATOM 2450 C CA . GLU A 1 305 ? -21.204 -19.954 -5.733 1.00 95.31 305 GLU A CA 1
ATOM 2451 C C . GLU A 1 305 ? -22.281 -19.552 -4.724 1.00 95.31 305 GLU A C 1
ATOM 2453 O O . GLU A 1 305 ? -23.453 -19.499 -5.087 1.00 95.31 305 GLU A O 1
ATOM 2458 N N . ALA A 1 306 ? -21.890 -19.128 -3.516 1.00 96.19 306 ALA A N 1
ATOM 2459 C CA . ALA A 1 306 ? -22.834 -18.643 -2.509 1.00 96.19 306 ALA A CA 1
ATOM 2460 C C . ALA A 1 306 ? -23.679 -17.453 -3.004 1.00 96.19 306 ALA A C 1
ATOM 2462 O O . ALA A 1 306 ? -24.860 -17.356 -2.678 1.00 96.19 306 ALA A O 1
ATOM 2463 N N . PHE A 1 307 ? -23.099 -16.558 -3.811 1.00 96.56 307 PHE A N 1
ATOM 2464 C CA . PHE A 1 307 ? -23.828 -15.460 -4.448 1.00 96.56 307 PHE A CA 1
ATOM 2465 C C . PHE A 1 307 ? -24.782 -15.939 -5.546 1.00 96.56 307 PHE A C 1
ATOM 2467 O O . PHE A 1 307 ? -25.918 -15.469 -5.624 1.00 96.56 307 PHE A O 1
ATOM 2474 N N . LEU A 1 308 ? -24.347 -16.863 -6.403 1.00 94.38 308 LEU A N 1
ATOM 2475 C CA . LEU A 1 308 ? -25.163 -17.386 -7.500 1.00 94.38 308 LEU A CA 1
ATOM 2476 C C . LEU A 1 308 ? -26.332 -18.248 -7.007 1.00 94.38 308 LEU A C 1
ATOM 2478 O O . LEU A 1 308 ? -27.380 -18.235 -7.660 1.00 94.38 308 LEU A O 1
ATOM 2482 N N . ASP A 1 309 ? -26.175 -18.906 -5.858 1.00 95.31 309 ASP A N 1
ATOM 2483 C CA . ASP A 1 309 ? -27.197 -19.720 -5.189 1.00 95.31 309 ASP A CA 1
ATOM 2484 C C . ASP A 1 309 ? -28.327 -18.893 -4.550 1.00 95.31 309 ASP A C 1
ATOM 2486 O O . ASP A 1 309 ? -29.385 -19.442 -4.223 1.00 95.31 309 ASP A O 1
ATOM 2490 N N . LEU A 1 310 ? -28.151 -17.575 -4.395 1.00 95.88 310 LEU A N 1
ATOM 2491 C CA . LEU A 1 310 ? -29.220 -16.697 -3.921 1.00 95.88 310 LEU A CA 1
ATOM 2492 C C . LEU A 1 310 ? -30.407 -16.661 -4.904 1.00 95.88 310 LEU A C 1
ATOM 2494 O O . LEU A 1 310 ? -30.215 -16.684 -6.128 1.00 95.88 310 LEU A O 1
ATOM 2498 N N . PRO A 1 311 ? -31.647 -16.504 -4.399 1.00 94.88 311 PRO A N 1
ATOM 2499 C CA . PRO A 1 311 ? -32.802 -16.211 -5.239 1.00 94.88 311 PRO A CA 1
ATOM 2500 C C . PRO A 1 311 ? -32.550 -14.988 -6.145 1.00 94.88 311 PRO A C 1
ATOM 2502 O O . PRO A 1 311 ? -31.933 -14.025 -5.690 1.00 94.88 311 PRO A O 1
ATOM 2505 N N . PRO A 1 312 ? -33.051 -14.961 -7.399 1.00 92.81 312 PRO A N 1
ATOM 2506 C CA . PRO A 1 312 ? -32.735 -13.895 -8.359 1.00 92.81 312 PRO A CA 1
ATOM 2507 C C . PRO A 1 312 ? -32.981 -12.465 -7.850 1.00 92.81 312 PRO A C 1
ATOM 2509 O O . PRO A 1 312 ? -32.165 -11.573 -8.100 1.00 92.81 312 PRO A O 1
ATOM 2512 N N . ASP A 1 313 ? -34.072 -12.256 -7.109 1.00 92.06 313 ASP A N 1
ATOM 2513 C CA . ASP A 1 313 ? -34.427 -10.950 -6.544 1.00 92.06 313 ASP A CA 1
ATOM 2514 C C . ASP A 1 313 ? -33.466 -10.546 -5.414 1.00 92.06 313 ASP A C 1
ATOM 2516 O O . ASP A 1 313 ? -32.965 -9.423 -5.400 1.00 92.06 313 ASP A O 1
ATOM 2520 N N . GLU A 1 314 ? -33.149 -11.470 -4.499 1.00 95.00 314 GLU A N 1
ATOM 2521 C CA . GLU A 1 314 ? -32.197 -11.240 -3.400 1.00 95.00 314 GLU A CA 1
ATOM 2522 C C . GLU A 1 314 ? -30.782 -10.990 -3.926 1.00 95.00 314 GLU A C 1
ATOM 2524 O O . GLU A 1 314 ? -30.087 -10.093 -3.447 1.00 95.00 314 GLU A O 1
ATOM 2529 N N . ARG A 1 315 ? -30.379 -11.735 -4.959 1.00 94.94 315 ARG A N 1
ATOM 2530 C CA . ARG A 1 315 ? -29.089 -11.586 -5.635 1.00 94.94 315 ARG A CA 1
ATOM 2531 C C . ARG A 1 315 ? -28.943 -10.211 -6.280 1.00 94.94 315 ARG A C 1
ATOM 2533 O O . ARG A 1 315 ? -27.912 -9.562 -6.115 1.00 94.94 315 ARG A O 1
ATOM 2540 N N . THR A 1 316 ? -29.984 -9.748 -6.974 1.00 93.00 316 THR A N 1
ATOM 2541 C CA . THR A 1 316 ? -29.999 -8.416 -7.599 1.00 93.00 316 THR A CA 1
ATOM 2542 C C . THR A 1 316 ? -29.952 -7.317 -6.540 1.00 93.00 316 THR A C 1
ATOM 2544 O O . THR A 1 316 ? -29.130 -6.413 -6.645 1.00 93.00 316 THR A O 1
ATOM 2547 N N . GLN A 1 317 ? -30.751 -7.430 -5.474 1.00 94.31 317 GLN A N 1
ATOM 2548 C CA . GLN A 1 317 ? -30.741 -6.463 -4.371 1.00 94.31 317 GLN A CA 1
ATOM 2549 C C . GLN A 1 317 ? -29.393 -6.412 -3.647 1.00 94.31 317 GLN A C 1
ATOM 2551 O O . GLN A 1 317 ? -28.942 -5.333 -3.267 1.00 94.31 317 GLN A O 1
ATOM 2556 N N . LEU A 1 318 ? -28.747 -7.563 -3.430 1.00 96.50 318 LEU A N 1
ATOM 2557 C CA . LEU A 1 318 ? -27.409 -7.611 -2.847 1.00 96.50 318 LEU A CA 1
ATOM 2558 C C . LEU A 1 318 ? -26.398 -6.910 -3.759 1.00 96.50 318 LEU A C 1
ATOM 2560 O O . LEU A 1 318 ? -25.646 -6.063 -3.284 1.00 96.50 318 LEU A O 1
ATOM 2564 N N . LEU A 1 319 ? -26.418 -7.197 -5.063 1.00 96.56 319 LEU A N 1
ATOM 2565 C CA . LEU A 1 319 ? -25.534 -6.543 -6.028 1.00 96.56 319 LEU A CA 1
ATOM 2566 C C . LEU A 1 319 ? -25.736 -5.019 -6.049 1.00 96.56 319 LEU A C 1
ATOM 2568 O O . LEU A 1 319 ? -24.759 -4.279 -6.020 1.00 96.56 319 LEU A O 1
ATOM 2572 N N . GLU A 1 320 ? -26.982 -4.542 -6.038 1.00 95.31 320 GLU A N 1
ATOM 2573 C CA . GLU A 1 320 ? -27.298 -3.108 -5.980 1.00 95.31 320 GLU A CA 1
ATOM 2574 C C . GLU A 1 320 ? -26.757 -2.444 -4.704 1.00 95.31 320 GLU A C 1
ATOM 2576 O O . GLU A 1 320 ? -26.170 -1.364 -4.782 1.00 95.31 320 GLU A O 1
ATOM 2581 N N . ARG A 1 321 ? -26.886 -3.094 -3.537 1.00 96.31 321 ARG A N 1
ATOM 2582 C CA . ARG A 1 321 ? -26.296 -2.589 -2.282 1.00 96.31 321 ARG A CA 1
ATOM 2583 C C . ARG A 1 321 ? -24.773 -2.532 -2.353 1.00 96.31 321 ARG A C 1
ATOM 2585 O O . ARG A 1 321 ? -24.182 -1.536 -1.934 1.00 96.31 321 ARG A O 1
ATOM 2592 N N . LEU A 1 322 ? -24.144 -3.570 -2.901 1.00 97.00 322 LEU A N 1
ATOM 2593 C CA . LEU A 1 322 ? -22.692 -3.638 -3.033 1.00 97.00 322 LEU A CA 1
ATOM 2594 C C . LEU A 1 322 ? -22.152 -2.574 -3.999 1.00 97.00 322 LEU A C 1
ATOM 2596 O O . LEU A 1 322 ? -21.140 -1.957 -3.690 1.00 97.00 322 LEU A O 1
ATOM 2600 N N . VAL A 1 323 ? -22.839 -2.285 -5.110 1.00 95.62 323 VAL A N 1
ATOM 2601 C CA . VAL A 1 323 ? -22.448 -1.226 -6.066 1.00 95.62 323 VAL A CA 1
ATOM 2602 C C . VAL A 1 323 ? -22.389 0.157 -5.412 1.00 95.62 323 VAL A C 1
ATOM 2604 O O . VAL A 1 323 ? -21.541 0.968 -5.776 1.00 95.62 323 VAL A O 1
ATOM 2607 N N . VAL A 1 324 ? -23.256 0.431 -4.434 1.00 93.62 324 VAL A N 1
ATOM 2608 C CA . VAL A 1 324 ? -23.252 1.707 -3.700 1.00 93.62 324 VAL A CA 1
ATOM 2609 C C . VAL A 1 324 ? -22.065 1.806 -2.737 1.00 93.62 324 VAL A C 1
ATOM 2611 O O . VAL A 1 324 ? -21.514 2.889 -2.562 1.00 93.62 324 VAL A O 1
ATOM 2614 N N . LYS A 1 325 ? -21.667 0.692 -2.114 1.00 93.75 325 LYS A N 1
ATOM 2615 C CA . LYS A 1 325 ? -20.616 0.661 -1.082 1.00 93.75 325 LYS A CA 1
ATOM 2616 C C . LYS A 1 325 ? -19.205 0.471 -1.641 1.00 93.75 325 LYS A C 1
ATOM 2618 O O . LYS A 1 325 ? -18.247 1.022 -1.109 1.00 93.75 325 LYS A O 1
ATOM 2623 N N . LEU A 1 326 ? -19.064 -0.353 -2.675 1.00 96.00 326 LEU A N 1
ATOM 2624 C CA . LEU A 1 326 ? -17.787 -0.860 -3.167 1.00 96.00 326 LEU A CA 1
ATOM 2625 C C . LEU A 1 326 ? -17.376 -0.109 -4.438 1.00 96.00 326 LEU A C 1
ATOM 2627 O O . LEU A 1 326 ? -17.549 -0.587 -5.559 1.00 96.00 326 LEU A O 1
ATOM 2631 N N . THR A 1 327 ? -16.840 1.094 -4.253 1.00 94.75 327 THR A N 1
ATOM 2632 C CA . THR A 1 327 ? -16.605 2.056 -5.337 1.00 94.75 327 THR A CA 1
ATOM 2633 C C . THR A 1 327 ? -15.182 2.041 -5.888 1.00 94.75 327 THR A C 1
ATOM 2635 O O . THR A 1 327 ? -14.968 2.557 -6.985 1.00 94.75 327 THR A O 1
ATOM 2638 N N . SER A 1 328 ? -14.215 1.438 -5.186 1.00 96.50 328 SER A N 1
ATOM 2639 C CA . SER A 1 328 ? -12.825 1.370 -5.654 1.00 96.50 328 SER A CA 1
ATOM 2640 C C . SER A 1 328 ? -12.703 0.667 -7.017 1.00 96.50 328 SER A C 1
ATOM 2642 O O . SER A 1 328 ? -13.486 -0.235 -7.319 1.00 96.50 328 SER A O 1
ATOM 2644 N N . PRO A 1 329 ? -11.700 1.001 -7.853 1.00 96.25 329 PRO A N 1
ATOM 2645 C CA . PRO A 1 329 ? -11.507 0.334 -9.142 1.00 96.25 329 PRO A CA 1
ATOM 2646 C C . PRO A 1 329 ? -11.364 -1.192 -9.034 1.00 96.25 329 PRO A C 1
ATOM 2648 O O . PRO A 1 329 ? -11.809 -1.913 -9.921 1.00 96.25 329 PRO A O 1
ATOM 2651 N N . ILE A 1 330 ? -10.772 -1.692 -7.944 1.00 96.69 330 ILE A N 1
ATOM 2652 C CA . ILE A 1 330 ? -10.642 -3.133 -7.679 1.00 96.69 330 ILE A CA 1
ATOM 2653 C C . ILE A 1 330 ? -12.007 -3.745 -7.379 1.00 96.69 330 ILE A C 1
ATOM 2655 O O . ILE A 1 330 ? -12.403 -4.720 -8.016 1.00 96.69 330 ILE A O 1
ATOM 2659 N N . CYS A 1 331 ? -12.761 -3.118 -6.478 1.00 97.06 331 CYS A N 1
ATOM 2660 C CA . CYS A 1 331 ? -14.130 -3.501 -6.179 1.00 97.06 331 CYS A CA 1
ATOM 2661 C C . CYS A 1 331 ? -15.015 -3.526 -7.429 1.00 97.06 331 CYS A C 1
ATOM 2663 O O . CYS A 1 331 ? -15.753 -4.481 -7.645 1.00 97.06 331 CYS A O 1
ATOM 2665 N N . GLN A 1 332 ? -14.925 -2.503 -8.280 1.00 96.75 332 GLN A N 1
ATOM 2666 C CA . GLN A 1 332 ? -15.720 -2.405 -9.502 1.00 96.75 332 GLN A CA 1
ATOM 2667 C C . GLN A 1 332 ? -15.434 -3.548 -10.484 1.00 96.75 332 GLN A C 1
ATOM 2669 O O . GLN A 1 332 ? -16.361 -4.005 -11.151 1.00 96.75 332 GLN A O 1
ATOM 2674 N N . LEU A 1 333 ? -14.193 -4.043 -10.562 1.00 95.81 333 LEU A N 1
ATOM 2675 C CA . LEU A 1 333 ? -13.865 -5.223 -11.370 1.00 95.81 333 LEU A CA 1
ATOM 2676 C C . LEU A 1 333 ? -14.532 -6.491 -10.816 1.00 95.81 333 LEU A C 1
ATOM 2678 O O . LEU A 1 333 ? -15.126 -7.252 -11.576 1.00 95.81 333 LEU A O 1
ATOM 2682 N N . HIS A 1 334 ? -14.514 -6.686 -9.499 1.00 96.56 334 HIS A N 1
ATOM 2683 C CA . HIS A 1 334 ? -15.198 -7.811 -8.849 1.00 96.56 334 HIS A CA 1
ATOM 2684 C C . HIS A 1 334 ? -16.717 -7.747 -8.995 1.00 96.56 334 HIS A C 1
ATOM 2686 O O . HIS A 1 334 ? -17.366 -8.741 -9.314 1.00 96.56 334 HIS A O 1
ATOM 2692 N N . LEU A 1 335 ? -17.297 -6.559 -8.827 1.00 97.06 335 LEU A N 1
ATOM 2693 C CA . LEU A 1 335 ? -18.722 -6.336 -9.054 1.00 97.06 335 LEU A CA 1
ATOM 2694 C C . LEU A 1 335 ? -19.109 -6.573 -10.509 1.00 97.06 335 LEU A C 1
ATOM 2696 O O . LEU A 1 335 ? -20.184 -7.111 -10.769 1.00 97.06 335 LEU A O 1
ATOM 2700 N N . LEU A 1 336 ? -18.245 -6.201 -11.455 1.00 95.88 336 LEU A N 1
ATOM 2701 C CA . LEU A 1 336 ? -18.455 -6.498 -12.865 1.00 95.88 336 LEU A CA 1
ATOM 2702 C C . LEU A 1 336 ? -18.439 -8.012 -13.108 1.00 95.88 336 LEU A C 1
ATOM 2704 O O . LEU A 1 336 ? -19.324 -8.510 -13.797 1.00 95.88 336 LEU A O 1
ATOM 2708 N N . GLU A 1 337 ? -17.508 -8.751 -12.500 1.00 94.31 337 GLU A N 1
ATOM 2709 C CA . GLU A 1 337 ? -17.471 -10.218 -12.572 1.00 94.31 337 GLU A CA 1
ATOM 2710 C C . GLU A 1 337 ? -18.783 -10.856 -12.086 1.00 94.31 337 GLU A C 1
ATOM 2712 O O . GLU A 1 337 ? -19.374 -11.696 -12.776 1.00 94.31 337 GLU A O 1
ATOM 2717 N N . LEU A 1 338 ? -19.286 -10.412 -10.931 1.00 95.25 338 LEU A N 1
ATOM 2718 C CA . LEU A 1 338 ? -20.556 -10.884 -10.373 1.00 95.25 338 LEU A CA 1
ATOM 2719 C C . LEU A 1 338 ? -21.757 -10.487 -11.246 1.00 95.25 338 LEU A C 1
ATOM 2721 O O . LEU A 1 338 ? -22.645 -11.308 -11.482 1.00 95.25 338 LEU A O 1
ATOM 2725 N N . ALA A 1 339 ? -21.785 -9.250 -11.750 1.00 95.38 339 ALA A N 1
ATOM 2726 C CA . ALA A 1 339 ? -22.876 -8.735 -12.576 1.00 95.38 339 ALA A CA 1
ATOM 2727 C C . ALA A 1 339 ? -22.982 -9.471 -13.917 1.00 95.38 339 ALA A C 1
ATOM 2729 O O . ALA A 1 339 ? -24.085 -9.781 -14.366 1.00 95.38 339 ALA A O 1
ATOM 2730 N N . VAL A 1 340 ? -21.847 -9.784 -14.540 1.00 92.88 340 VAL A N 1
ATOM 2731 C CA . VAL A 1 340 ? -21.787 -10.530 -15.805 1.00 92.88 340 VAL A CA 1
ATOM 2732 C C . VAL A 1 340 ? -22.212 -11.985 -15.615 1.00 92.88 340 VAL A C 1
ATOM 2734 O O . VAL A 1 340 ? -22.899 -12.547 -16.467 1.00 92.88 340 VAL A O 1
ATOM 2737 N N . SER A 1 341 ? -21.878 -12.570 -14.465 1.00 89.38 341 SER A N 1
ATOM 2738 C CA . SER A 1 341 ? -22.282 -13.931 -14.096 1.00 89.38 341 SER A CA 1
ATOM 2739 C C . SER A 1 341 ? -23.768 -14.044 -13.714 1.00 89.38 341 SER A C 1
ATOM 2741 O O . SER A 1 341 ? -24.284 -15.151 -13.557 1.00 89.38 341 SER A O 1
ATOM 2743 N N . CYS A 1 342 ? -24.481 -12.920 -13.565 1.00 87.56 342 CYS A N 1
ATOM 2744 C CA . CYS A 1 342 ? -25.870 -12.867 -13.120 1.00 87.56 342 CYS A CA 1
ATOM 2745 C C . CYS A 1 342 ? -26.844 -12.549 -14.278 1.00 87.56 342 CYS A C 1
ATOM 2747 O O . CYS A 1 342 ? -26.881 -11.419 -14.780 1.00 87.56 342 CYS A O 1
ATOM 2749 N N . PRO A 1 343 ? -27.717 -13.498 -14.677 1.00 81.94 343 PRO A N 1
ATOM 2750 C CA . PRO A 1 343 ? -28.773 -13.222 -15.646 1.00 81.94 343 PRO A CA 1
ATOM 2751 C C . PRO A 1 343 ? -29.690 -12.088 -15.169 1.00 81.94 343 PRO A C 1
ATOM 2753 O O . PRO A 1 343 ? -30.217 -12.139 -14.060 1.00 81.94 343 PRO A O 1
ATOM 2756 N N . GLY A 1 344 ? -29.907 -11.084 -16.024 1.00 83.81 344 GLY A N 1
ATOM 2757 C CA . GLY A 1 344 ? -30.737 -9.910 -15.718 1.00 83.81 344 GLY A CA 1
ATOM 2758 C C . GLY A 1 344 ? -29.968 -8.688 -15.204 1.00 83.81 344 GLY A C 1
ATOM 2759 O O . GLY A 1 344 ? -30.524 -7.594 -15.215 1.00 83.81 344 GLY A O 1
ATOM 2760 N N . SER A 1 345 ? -28.683 -8.823 -14.859 1.00 92.06 345 SER A N 1
ATOM 2761 C CA . SER A 1 345 ? -27.848 -7.723 -14.341 1.00 92.06 345 SER A CA 1
ATOM 2762 C C . SER A 1 345 ? -26.957 -7.061 -15.401 1.00 92.06 345 SER A C 1
ATOM 2764 O O . SER A 1 345 ? -26.031 -6.325 -15.068 1.00 92.06 345 SER A O 1
ATOM 2766 N N . ILE A 1 346 ? -27.250 -7.269 -16.690 1.00 92.19 346 ILE A N 1
ATOM 2767 C CA . ILE A 1 346 ? -26.468 -6.705 -17.807 1.00 92.19 346 ILE A CA 1
ATOM 2768 C C . ILE A 1 346 ? -26.428 -5.171 -17.753 1.00 92.19 346 ILE A C 1
ATOM 2770 O O . ILE A 1 346 ? -25.395 -4.585 -18.061 1.00 92.19 346 ILE A O 1
ATOM 2774 N N . SER A 1 347 ? -27.508 -4.511 -17.325 1.00 93.94 347 SER A N 1
ATOM 2775 C CA . SER A 1 347 ? -27.531 -3.051 -17.156 1.00 93.94 347 SER A CA 1
ATOM 2776 C C . SER A 1 347 ? -26.538 -2.570 -16.092 1.00 93.94 347 SER A C 1
ATOM 2778 O O . SER A 1 347 ? -25.859 -1.567 -16.298 1.00 93.94 347 SER A O 1
ATOM 2780 N N . ILE A 1 348 ? -26.407 -3.310 -14.986 1.00 95.56 348 ILE A N 1
ATOM 2781 C CA . ILE A 1 348 ? -25.429 -3.032 -13.925 1.00 95.56 348 ILE A CA 1
ATOM 2782 C C . ILE A 1 348 ? -24.010 -3.268 -14.457 1.00 95.56 348 ILE A C 1
ATOM 2784 O O . ILE A 1 348 ? -23.143 -2.414 -14.286 1.00 95.56 348 ILE A O 1
ATOM 2788 N N . ALA A 1 349 ? -23.782 -4.375 -15.174 1.00 95.81 349 ALA A N 1
ATOM 2789 C CA . ALA A 1 349 ? -22.493 -4.662 -15.806 1.00 95.81 349 ALA A CA 1
ATOM 2790 C C . ALA A 1 349 ? -22.079 -3.557 -16.798 1.00 95.81 349 ALA A C 1
ATOM 2792 O O . ALA A 1 349 ? -20.957 -3.056 -16.741 1.00 95.81 349 ALA A O 1
ATOM 2793 N N . GLN A 1 350 ? -23.003 -3.111 -17.657 1.00 95.69 350 GLN A N 1
ATOM 2794 C CA . GLN A 1 350 ? -22.805 -1.976 -18.564 1.00 95.69 350 GLN A CA 1
ATOM 2795 C C . GLN A 1 350 ? -22.463 -0.694 -17.800 1.00 95.69 350 GLN A C 1
ATOM 2797 O O . GLN A 1 350 ? -21.549 0.027 -18.196 1.00 95.69 350 GLN A O 1
ATOM 2802 N N . GLN A 1 351 ? -23.182 -0.386 -16.718 1.00 95.62 351 GLN A N 1
ATOM 2803 C CA . GLN A 1 351 ? -22.933 0.807 -15.909 1.00 95.62 351 GLN A CA 1
ATOM 2804 C C . GLN A 1 351 ? -21.525 0.789 -15.302 1.00 95.62 351 GLN A C 1
ATOM 2806 O O . GLN A 1 351 ? -20.792 1.764 -15.464 1.00 95.62 351 GLN A O 1
ATOM 2811 N N . LEU A 1 352 ? -21.129 -0.314 -14.661 1.00 96.38 352 LEU A N 1
ATOM 2812 C CA . LEU A 1 352 ? -19.801 -0.478 -14.056 1.00 96.38 352 LEU A CA 1
ATOM 2813 C C . LEU A 1 352 ? -18.689 -0.373 -15.106 1.00 96.38 352 LEU A C 1
ATOM 2815 O O . LEU A 1 352 ? -17.738 0.392 -14.942 1.00 96.38 352 LEU A O 1
ATOM 2819 N N . PHE A 1 353 ? -18.847 -1.075 -16.228 1.00 95.69 353 PHE A N 1
ATOM 2820 C CA . PHE A 1 353 ? -17.910 -1.030 -17.348 1.00 95.69 353 PHE A CA 1
ATOM 2821 C C . PHE A 1 353 ? -17.757 0.386 -17.921 1.00 95.69 353 PHE A C 1
ATOM 2823 O O . PHE A 1 353 ? -16.645 0.877 -18.126 1.00 95.69 353 PHE A O 1
ATOM 2830 N N . ASN A 1 354 ? -18.874 1.081 -18.135 1.00 94.94 354 ASN A N 1
ATOM 2831 C CA . ASN A 1 354 ? -18.868 2.442 -18.656 1.00 94.94 354 ASN A CA 1
ATOM 2832 C C . ASN A 1 354 ? -18.258 3.437 -17.661 1.00 94.94 354 ASN A C 1
ATOM 2834 O O . ASN A 1 354 ? -17.580 4.367 -18.100 1.00 94.94 354 ASN A O 1
ATOM 2838 N N . SER A 1 355 ? -18.473 3.231 -16.358 1.00 94.38 355 SER A N 1
ATOM 2839 C CA . SER A 1 355 ? -17.873 4.032 -15.287 1.00 94.38 355 SER A CA 1
ATOM 2840 C C . SER A 1 355 ? -16.353 3.901 -15.292 1.00 94.38 355 SER A C 1
ATOM 2842 O O . SER A 1 355 ? -15.653 4.906 -15.343 1.00 94.38 355 SER A O 1
ATOM 2844 N N . LEU A 1 356 ? -15.826 2.674 -15.357 1.00 95.00 356 LEU A N 1
ATOM 2845 C CA . LEU A 1 356 ? -14.380 2.424 -15.408 1.00 95.00 356 LEU A CA 1
ATOM 2846 C C . LEU A 1 356 ? -13.701 3.100 -16.612 1.00 95.00 356 LEU A C 1
ATOM 2848 O O . LEU A 1 356 ? -12.550 3.537 -16.514 1.00 95.00 356 LEU A O 1
ATOM 2852 N N . LEU A 1 357 ? -14.402 3.211 -17.746 1.00 94.88 357 LEU A N 1
ATOM 2853 C CA . LEU A 1 357 ? -13.887 3.794 -18.991 1.00 94.88 357 LEU A CA 1
ATOM 2854 C C . LEU A 1 357 ? -14.120 5.303 -19.149 1.00 94.88 357 LEU A C 1
ATOM 2856 O O . LEU A 1 357 ? -13.576 5.889 -20.087 1.00 94.88 357 LEU A O 1
ATOM 2860 N N . SER A 1 358 ? -14.907 5.943 -18.286 1.00 94.31 358 SER A N 1
ATOM 2861 C CA . SER A 1 358 ? -15.226 7.371 -18.408 1.00 94.31 358 SER A CA 1
ATOM 2862 C C . SER A 1 358 ? -14.043 8.275 -18.018 1.00 94.31 358 SER A C 1
ATOM 2864 O O . SER A 1 358 ? -13.006 7.802 -17.539 1.00 94.31 358 SER A O 1
ATOM 2866 N N . GLU A 1 359 ? -14.177 9.588 -18.238 1.00 92.88 359 GLU A N 1
ATOM 2867 C CA . GLU A 1 359 ? -13.218 10.568 -17.703 1.00 92.88 359 GLU A CA 1
ATOM 2868 C C . GLU A 1 359 ? -13.320 10.672 -16.174 1.00 92.88 359 GLU A C 1
ATOM 2870 O O . GLU A 1 359 ? -12.293 10.729 -15.505 1.00 92.88 359 GLU A O 1
ATOM 2875 N N . ASP A 1 360 ? -14.521 10.558 -15.599 1.00 92.12 360 ASP A N 1
ATOM 2876 C CA . ASP A 1 360 ? -14.686 10.480 -14.140 1.00 92.12 360 ASP A CA 1
ATOM 2877 C C . ASP A 1 360 ? -13.979 9.238 -13.579 1.00 92.12 360 ASP A C 1
ATOM 2879 O O . ASP A 1 360 ? -13.254 9.324 -12.592 1.00 92.12 360 ASP A O 1
ATOM 2883 N N . GLY A 1 361 ? -14.078 8.097 -14.271 1.00 93.38 361 GLY A N 1
ATOM 2884 C CA . GLY A 1 361 ? -13.349 6.874 -13.936 1.00 93.38 361 GLY A CA 1
ATOM 2885 C C . GLY A 1 361 ? -11.827 7.039 -13.994 1.00 93.38 361 GLY A C 1
ATOM 2886 O O . GLY A 1 361 ? -11.093 6.365 -13.271 1.00 93.38 361 GLY A O 1
ATOM 2887 N N . LYS A 1 362 ? -11.316 7.959 -14.823 1.00 95.50 362 LYS A N 1
ATOM 2888 C CA . LYS A 1 362 ? -9.890 8.315 -14.848 1.00 95.50 362 LYS A CA 1
ATOM 2889 C C . LYS A 1 362 ? -9.487 9.068 -13.581 1.00 95.50 362 LYS A C 1
ATOM 2891 O O . LYS A 1 362 ? -8.454 8.730 -13.007 1.00 95.50 362 LYS A O 1
ATOM 2896 N N . LEU A 1 363 ? -10.287 10.044 -13.150 1.00 95.00 363 LEU A N 1
ATOM 2897 C CA . LEU A 1 363 ? -10.056 10.791 -11.909 1.00 95.00 363 LEU A CA 1
ATOM 2898 C C . LEU A 1 363 ? -10.187 9.876 -10.684 1.00 95.00 363 LEU A C 1
ATOM 2900 O O . LEU A 1 363 ? -9.310 9.865 -9.826 1.00 95.00 363 LEU A O 1
ATOM 2904 N N . GLN A 1 364 ? -11.216 9.027 -10.647 1.00 95.12 364 GLN A N 1
ATOM 2905 C CA . GLN A 1 364 ? -11.404 7.999 -9.618 1.00 95.12 364 GLN A CA 1
ATOM 2906 C C . GLN A 1 364 ? -10.198 7.055 -9.522 1.00 95.12 364 GLN A C 1
ATOM 2908 O O . GLN A 1 364 ? -9.721 6.768 -8.425 1.00 95.12 364 GLN A O 1
ATOM 2913 N N . PHE A 1 365 ? -9.665 6.608 -10.663 1.00 96.75 365 PHE A N 1
ATOM 2914 C CA . PHE A 1 365 ? -8.451 5.797 -10.700 1.00 96.75 365 PHE A CA 1
ATOM 2915 C C . PHE A 1 365 ? -7.227 6.556 -10.169 1.00 96.75 365 PHE A C 1
ATOM 2917 O O . PHE A 1 365 ? -6.425 5.978 -9.440 1.00 96.75 365 PHE A O 1
ATOM 2924 N N . GLN A 1 366 ? -7.066 7.833 -10.526 1.00 96.50 366 GLN A N 1
ATOM 2925 C CA . GLN A 1 366 ? -5.961 8.656 -10.027 1.00 96.50 366 GLN A CA 1
ATOM 2926 C C . GLN A 1 366 ? -6.041 8.836 -8.510 1.00 96.50 366 GLN A C 1
ATOM 2928 O O . GLN A 1 366 ? -5.032 8.645 -7.840 1.00 96.50 366 GLN A O 1
ATOM 2933 N N . LEU A 1 367 ? -7.234 9.097 -7.967 1.00 96.56 367 LEU A N 1
ATOM 2934 C CA . LEU A 1 367 ? -7.465 9.148 -6.524 1.00 96.56 367 LEU A CA 1
ATOM 2935 C C . LEU A 1 367 ? -7.063 7.834 -5.849 1.00 96.56 367 LEU A C 1
ATOM 2937 O O . LEU A 1 367 ? -6.308 7.844 -4.879 1.00 96.56 367 LEU A O 1
ATOM 2941 N N . PHE A 1 368 ? -7.509 6.699 -6.392 1.00 97.56 368 PHE A N 1
ATOM 2942 C CA . PHE A 1 368 ? -7.127 5.388 -5.875 1.00 97.56 368 PHE A CA 1
ATOM 2943 C C . PHE A 1 368 ? -5.607 5.177 -5.909 1.00 97.56 368 PHE A C 1
ATOM 2945 O O . PHE A 1 368 ? -5.030 4.727 -4.923 1.00 97.56 368 PHE A O 1
ATOM 2952 N N . ALA A 1 369 ? -4.946 5.534 -7.013 1.00 96.56 369 ALA A N 1
ATOM 2953 C CA . ALA A 1 369 ? -3.497 5.409 -7.146 1.00 96.56 369 ALA A CA 1
ATOM 2954 C C . ALA A 1 369 ? -2.739 6.286 -6.136 1.00 96.56 369 ALA A C 1
ATOM 2956 O O . ALA A 1 369 ? -1.746 5.830 -5.572 1.00 96.56 369 ALA A O 1
ATOM 2957 N N . THR A 1 370 ? -3.218 7.504 -5.867 1.00 94.88 370 THR A N 1
ATOM 2958 C CA . THR A 1 370 ? -2.640 8.396 -4.852 1.00 94.88 370 THR A CA 1
ATOM 2959 C C . THR A 1 370 ? -2.775 7.811 -3.445 1.00 94.88 370 THR A C 1
ATOM 2961 O O . THR A 1 370 ? -1.795 7.796 -2.702 1.00 94.88 370 THR A O 1
ATOM 2964 N N . ILE A 1 371 ? -3.944 7.268 -3.084 1.00 95.75 371 ILE A N 1
ATOM 2965 C CA . ILE A 1 371 ? -4.132 6.605 -1.780 1.00 95.75 371 ILE A CA 1
ATOM 2966 C C . ILE A 1 371 ? -3.238 5.361 -1.684 1.00 95.75 371 ILE A C 1
ATOM 2968 O O . ILE A 1 371 ? -2.591 5.161 -0.660 1.00 95.75 371 ILE A O 1
ATOM 2972 N N . LEU A 1 372 ? -3.143 4.561 -2.753 1.00 95.69 372 LEU A N 1
ATOM 2973 C CA . LEU A 1 372 ? -2.303 3.361 -2.780 1.00 95.69 372 LEU A CA 1
ATOM 2974 C C . LEU A 1 372 ? -0.829 3.688 -2.519 1.00 95.69 372 LEU A C 1
ATOM 2976 O O . LEU A 1 372 ? -0.176 3.002 -1.736 1.00 95.69 372 LEU A O 1
ATOM 2980 N N . GLN A 1 373 ? -0.311 4.727 -3.177 1.00 91.50 373 GLN A N 1
ATOM 2981 C CA . GLN A 1 373 ? 1.065 5.188 -2.987 1.00 91.50 373 GLN A CA 1
ATOM 2982 C C . GLN A 1 373 ? 1.295 5.663 -1.553 1.00 91.50 373 GLN A C 1
ATOM 2984 O O . GLN A 1 373 ? 2.271 5.256 -0.930 1.00 91.50 373 GLN A O 1
ATOM 2989 N N . LEU A 1 374 ? 0.362 6.444 -1.004 1.00 90.75 374 LEU A N 1
ATOM 2990 C CA . LEU A 1 374 ? 0.447 6.938 0.367 1.00 90.75 374 LEU A CA 1
ATOM 2991 C C . LEU A 1 374 ? 0.456 5.794 1.393 1.00 90.75 374 LEU A C 1
ATOM 2993 O O . LEU A 1 374 ? 1.286 5.784 2.299 1.00 90.75 374 LEU A O 1
ATOM 2997 N N . VAL A 1 375 ? -0.427 4.803 1.240 1.00 92.75 375 VAL A N 1
ATOM 2998 C CA . VAL A 1 375 ? -0.472 3.623 2.120 1.00 92.75 375 VAL A CA 1
ATOM 2999 C C . VAL A 1 375 ? 0.816 2.809 2.018 1.00 92.75 375 VAL A C 1
ATOM 3001 O O . VAL A 1 375 ? 1.370 2.409 3.041 1.00 92.75 375 VAL A O 1
ATOM 3004 N N . ASP A 1 376 ? 1.311 2.566 0.803 1.00 91.25 376 ASP A N 1
ATOM 3005 C CA . ASP A 1 376 ? 2.548 1.812 0.589 1.00 91.25 376 ASP A CA 1
ATOM 3006 C C . ASP A 1 376 ? 3.762 2.496 1.230 1.00 91.25 376 ASP A C 1
ATOM 3008 O O . ASP A 1 376 ? 4.572 1.849 1.906 1.00 91.25 376 ASP A O 1
ATOM 3012 N N . GLU A 1 377 ? 3.843 3.820 1.083 1.00 86.56 377 GLU A N 1
ATOM 3013 C CA . GLU A 1 377 ? 4.842 4.656 1.736 1.00 86.56 377 GLU A CA 1
ATOM 3014 C C . GLU A 1 377 ? 4.729 4.563 3.256 1.00 86.56 377 GLU A C 1
ATOM 3016 O O . GLU A 1 377 ? 5.725 4.254 3.910 1.00 86.56 377 GLU A O 1
ATOM 3021 N N . GLU A 1 378 ? 3.543 4.750 3.838 1.00 86.12 378 GLU A N 1
ATOM 3022 C CA . GLU A 1 378 ? 3.349 4.643 5.287 1.00 86.12 378 GLU A CA 1
ATOM 3023 C C . GLU A 1 378 ? 3.727 3.257 5.827 1.00 86.12 378 GLU A C 1
ATOM 3025 O O . GLU A 1 378 ? 4.447 3.147 6.826 1.00 86.12 378 GLU A O 1
ATOM 3030 N N . PHE A 1 379 ? 3.345 2.193 5.124 1.00 88.94 379 PHE A N 1
ATOM 3031 C CA . PHE A 1 379 ? 3.699 0.820 5.482 1.00 88.94 379 PHE A CA 1
ATOM 3032 C C . PHE A 1 379 ? 5.199 0.541 5.365 1.00 88.94 379 PHE A C 1
ATOM 3034 O O . PHE A 1 379 ? 5.714 -0.309 6.093 1.00 88.94 379 PHE A O 1
ATOM 3041 N N . SER A 1 380 ? 5.920 1.254 4.494 1.00 85.12 380 SER A N 1
ATOM 3042 C CA . SER A 1 380 ? 7.379 1.127 4.381 1.00 85.12 380 SER A CA 1
ATOM 3043 C C . SER A 1 380 ? 8.115 1.618 5.636 1.00 85.12 380 SER A C 1
ATOM 3045 O O . SER A 1 380 ? 9.206 1.134 5.939 1.00 85.12 380 SER A O 1
ATOM 3047 N N . TYR A 1 381 ? 7.500 2.529 6.398 1.00 80.25 381 TYR A N 1
ATOM 3048 C CA . TYR A 1 381 ? 8.037 3.069 7.649 1.00 80.25 381 TYR A CA 1
ATOM 3049 C C . TYR A 1 381 ? 7.532 2.341 8.896 1.00 80.25 381 TYR A C 1
ATOM 3051 O O . TYR A 1 381 ? 8.168 2.412 9.947 1.00 80.25 381 TYR A O 1
ATOM 3059 N N . TRP A 1 382 ? 6.409 1.632 8.798 1.00 83.06 382 TRP A N 1
ATOM 3060 C CA . TRP A 1 382 ? 5.790 0.983 9.945 1.00 83.06 382 TRP A CA 1
ATOM 3061 C C . TRP A 1 382 ? 6.533 -0.306 10.335 1.00 83.06 382 TRP A C 1
ATOM 3063 O O . TRP A 1 382 ? 6.503 -1.311 9.620 1.00 83.06 382 TRP A O 1
ATOM 3073 N N . LEU A 1 383 ? 7.217 -0.278 11.485 1.00 80.31 383 LEU A N 1
ATOM 3074 C CA . LEU A 1 383 ? 8.129 -1.333 11.939 1.00 80.31 383 LEU A CA 1
ATOM 3075 C C . LEU A 1 383 ? 7.488 -2.729 11.957 1.00 80.31 383 LEU A C 1
ATOM 3077 O O . LEU A 1 383 ? 8.103 -3.696 11.507 1.00 80.31 383 LEU A O 1
ATOM 3081 N N . GLU A 1 384 ? 6.263 -2.848 12.457 1.00 84.25 384 GLU A N 1
ATOM 3082 C CA . GLU A 1 384 ? 5.536 -4.111 12.542 1.00 84.25 384 GLU A CA 1
ATOM 3083 C C . GLU A 1 384 ? 5.193 -4.665 11.153 1.00 84.25 384 GLU A C 1
ATOM 3085 O O . GLU A 1 384 ? 5.295 -5.873 10.930 1.00 84.25 384 GLU A O 1
ATOM 3090 N N . VAL A 1 385 ? 4.847 -3.791 10.202 1.00 87.62 385 VAL A N 1
ATOM 3091 C CA . VAL A 1 385 ? 4.531 -4.165 8.814 1.00 87.62 385 VAL A CA 1
ATOM 3092 C C . VAL A 1 385 ? 5.785 -4.570 8.043 1.00 87.62 385 VAL A C 1
ATOM 3094 O O . VAL A 1 385 ? 5.744 -5.531 7.272 1.00 87.62 385 VAL A O 1
ATOM 3097 N N . ARG A 1 386 ? 6.937 -3.933 8.302 1.00 84.00 386 ARG A N 1
ATOM 3098 C CA . ARG A 1 386 ? 8.235 -4.344 7.725 1.00 84.00 386 ARG A CA 1
ATOM 3099 C C . ARG A 1 386 ? 8.610 -5.792 8.072 1.00 84.00 386 ARG A C 1
ATOM 3101 O O . ARG A 1 386 ? 9.394 -6.407 7.353 1.00 84.00 386 ARG A O 1
ATOM 3108 N N . GLN A 1 387 ? 8.061 -6.353 9.153 1.00 85.81 387 GLN A N 1
ATOM 3109 C CA . GLN A 1 387 ? 8.308 -7.742 9.565 1.00 85.81 387 GLN A CA 1
ATOM 3110 C C . GLN A 1 387 ? 7.392 -8.767 8.881 1.00 85.81 387 GLN A C 1
ATOM 3112 O O . GLN A 1 387 ? 7.599 -9.979 9.044 1.00 85.81 387 GLN A O 1
ATOM 3117 N N . TRP A 1 388 ? 6.368 -8.315 8.156 1.00 90.88 388 TRP A N 1
ATOM 3118 C CA . TRP A 1 388 ? 5.479 -9.194 7.409 1.00 90.88 388 TRP A CA 1
ATOM 3119 C C . TRP A 1 388 ? 6.198 -9.824 6.223 1.00 90.88 388 TRP A C 1
ATOM 3121 O O . TRP A 1 388 ? 7.177 -9.303 5.687 1.00 90.88 388 TRP A O 1
ATOM 3131 N N . SER A 1 389 ? 5.690 -10.971 5.776 1.00 90.94 389 SER A N 1
ATOM 3132 C CA . SER A 1 389 ? 6.135 -11.490 4.484 1.00 90.94 389 SER A CA 1
ATOM 3133 C C . SER A 1 389 ? 5.746 -10.515 3.353 1.00 90.94 389 SER A C 1
ATOM 3135 O O . SER A 1 389 ? 4.659 -9.936 3.423 1.00 90.94 389 SER A O 1
ATOM 3137 N N . PRO A 1 390 ? 6.571 -10.371 2.294 1.00 89.94 390 PRO A N 1
ATOM 3138 C CA . PRO A 1 390 ? 6.271 -9.529 1.130 1.00 89.94 390 PRO A CA 1
ATOM 3139 C C . PRO A 1 390 ? 4.844 -9.693 0.602 1.00 89.94 390 PRO A C 1
ATOM 3141 O O . PRO A 1 390 ? 4.115 -8.730 0.414 1.00 89.94 390 PRO A O 1
ATOM 3144 N N . LEU A 1 391 ? 4.419 -10.943 0.458 1.00 91.38 391 LEU A N 1
ATOM 3145 C CA . LEU A 1 391 ? 3.110 -11.305 -0.060 1.00 91.38 391 LEU A CA 1
ATOM 3146 C C . LEU A 1 391 ? 1.965 -10.737 0.801 1.00 91.38 391 LEU A C 1
ATOM 3148 O O . LEU A 1 391 ? 1.029 -10.148 0.273 1.00 91.38 391 LEU A O 1
ATOM 3152 N N . ILE A 1 392 ? 2.061 -10.865 2.127 1.00 93.31 392 ILE A N 1
ATOM 3153 C CA . ILE A 1 392 ? 1.041 -10.355 3.056 1.00 93.31 392 ILE A CA 1
ATOM 3154 C C . ILE A 1 392 ? 1.025 -8.828 3.072 1.00 93.31 392 ILE A C 1
ATOM 3156 O O . ILE A 1 392 ? -0.052 -8.238 3.045 1.00 93.31 392 ILE A O 1
ATOM 3160 N N . ARG A 1 393 ? 2.200 -8.188 3.061 1.00 94.06 393 ARG A N 1
ATOM 3161 C CA . ARG A 1 393 ? 2.288 -6.727 2.963 1.00 94.06 393 ARG A CA 1
ATOM 3162 C C . ARG A 1 393 ? 1.607 -6.226 1.697 1.00 94.06 393 ARG A C 1
ATOM 3164 O O . ARG A 1 393 ? 0.761 -5.351 1.794 1.00 94.06 393 ARG A O 1
ATOM 3171 N N . LEU A 1 394 ? 1.893 -6.843 0.553 1.00 94.12 394 LEU A N 1
ATOM 3172 C CA . LEU A 1 394 ? 1.268 -6.489 -0.717 1.00 94.12 394 LEU A CA 1
ATOM 3173 C C . LEU A 1 394 ? -0.258 -6.640 -0.656 1.00 94.12 394 LEU A C 1
ATOM 3175 O O . LEU A 1 394 ? -0.979 -5.704 -0.980 1.00 94.12 394 LEU A O 1
ATOM 3179 N N . ALA A 1 395 ? -0.756 -7.779 -0.169 1.00 95.62 395 ALA A N 1
ATOM 3180 C CA . ALA A 1 395 ? -2.191 -8.032 -0.069 1.00 95.62 395 ALA A CA 1
ATOM 3181 C C . ALA A 1 395 ? -2.904 -6.988 0.808 1.00 95.62 395 ALA A C 1
ATOM 3183 O O . ALA A 1 395 ? -3.931 -6.442 0.406 1.00 95.62 395 ALA A O 1
ATOM 3184 N N . ILE A 1 396 ? -2.341 -6.677 1.981 1.00 96.75 396 ILE A N 1
ATOM 3185 C CA . ILE A 1 396 ? -2.928 -5.712 2.916 1.00 96.75 396 ILE A CA 1
ATOM 3186 C C . ILE A 1 396 ? -2.800 -4.274 2.402 1.00 96.75 396 ILE A C 1
ATOM 3188 O O . ILE A 1 396 ? -3.750 -3.518 2.577 1.00 96.75 396 ILE A O 1
ATOM 3192 N N . THR A 1 397 ? -1.705 -3.892 1.730 1.00 96.62 397 THR A N 1
ATOM 3193 C CA . THR A 1 397 ? -1.566 -2.563 1.098 1.00 96.62 397 THR A CA 1
ATOM 3194 C C . THR A 1 397 ? -2.748 -2.290 0.169 1.00 96.62 397 THR A C 1
ATOM 3196 O O . THR A 1 397 ? -3.408 -1.258 0.288 1.00 96.62 397 THR A O 1
ATOM 3199 N N . TRP A 1 398 ? -3.080 -3.240 -0.706 1.00 97.75 398 TRP A N 1
ATOM 3200 C CA . TRP A 1 398 ? -4.216 -3.100 -1.617 1.00 97.75 398 TRP A CA 1
ATOM 3201 C C . TRP A 1 398 ? -5.566 -3.150 -0.905 1.00 97.75 398 TRP A C 1
ATOM 3203 O O . TRP A 1 398 ? -6.436 -2.325 -1.188 1.00 97.75 398 TRP A O 1
ATOM 3213 N N . ALA A 1 399 ? -5.742 -4.088 0.027 1.00 97.62 399 ALA A N 1
ATOM 3214 C CA . ALA A 1 399 ? -7.023 -4.264 0.697 1.00 97.62 399 ALA A CA 1
ATOM 3215 C C . ALA A 1 399 ? -7.386 -3.060 1.581 1.00 97.62 399 ALA A C 1
ATOM 3217 O O . ALA A 1 399 ? -8.507 -2.553 1.538 1.00 97.62 399 ALA A O 1
ATOM 3218 N N . HIS A 1 400 ? -6.408 -2.551 2.326 1.00 98.00 400 HIS A N 1
ATOM 3219 C CA . HIS A 1 400 ? -6.551 -1.343 3.127 1.00 98.00 400 HIS A CA 1
ATOM 3220 C C . HIS A 1 400 ? -6.808 -0.111 2.250 1.00 98.00 400 HIS A C 1
ATOM 3222 O O . HIS A 1 400 ? -7.711 0.665 2.547 1.00 98.00 400 HIS A O 1
ATOM 3228 N N . THR A 1 401 ? -6.100 0.022 1.123 1.00 98.06 401 THR A N 1
ATOM 3229 C CA . THR A 1 401 ? -6.336 1.106 0.155 1.00 98.06 401 THR A CA 1
ATOM 3230 C C . THR A 1 401 ? -7.759 1.081 -0.395 1.00 98.06 401 THR A C 1
ATOM 3232 O O . THR A 1 401 ? -8.410 2.120 -0.436 1.00 98.06 401 THR A O 1
ATOM 3235 N N . SER A 1 402 ? -8.269 -0.085 -0.802 1.00 98.06 402 SER A N 1
ATOM 3236 C CA . SER A 1 402 ? -9.645 -0.215 -1.300 1.00 98.06 402 SER A CA 1
ATOM 3237 C C . SER A 1 402 ? -10.672 0.181 -0.243 1.00 98.06 402 SER A C 1
ATOM 3239 O O . SER A 1 402 ? -11.617 0.901 -0.560 1.00 98.06 402 SER A O 1
ATOM 3241 N N . GLN A 1 403 ? -10.464 -0.229 1.009 1.00 97.38 403 GLN A N 1
ATOM 3242 C CA . GLN A 1 403 ? -11.333 0.156 2.118 1.00 97.38 403 GLN A CA 1
ATOM 3243 C C . GLN A 1 403 ? -11.282 1.669 2.385 1.00 97.38 403 GLN A C 1
ATOM 3245 O O . GLN A 1 403 ? -12.332 2.296 2.491 1.00 97.38 403 GLN A O 1
ATOM 3250 N N . LEU A 1 404 ? -10.090 2.275 2.442 1.00 97.00 404 LEU A N 1
ATOM 3251 C CA . LEU A 1 404 ? -9.939 3.726 2.608 1.00 97.00 404 LEU A CA 1
ATOM 3252 C C . LEU A 1 404 ? -10.564 4.501 1.447 1.00 97.00 404 LEU A C 1
ATOM 3254 O O . LEU A 1 404 ? -11.250 5.491 1.677 1.00 97.00 404 LEU A O 1
ATOM 3258 N N . TYR A 1 405 ? -10.377 4.039 0.209 1.00 97.19 405 TYR A N 1
ATOM 3259 C CA . TYR A 1 405 ? -10.992 4.650 -0.966 1.00 97.19 405 TYR A CA 1
ATOM 3260 C C . TYR A 1 405 ? -12.514 4.700 -0.831 1.00 97.19 405 TYR A C 1
ATOM 3262 O O . TYR A 1 405 ? -13.105 5.753 -1.045 1.00 97.19 405 TYR A O 1
ATOM 3270 N N . ASN A 1 406 ? -13.144 3.592 -0.431 1.00 95.38 406 ASN A N 1
ATOM 3271 C CA . ASN A 1 406 ? -14.600 3.531 -0.280 1.00 95.38 406 ASN A CA 1
ATOM 3272 C C . ASN A 1 406 ? -15.123 4.457 0.834 1.00 95.38 406 ASN A C 1
ATOM 3274 O O . ASN A 1 406 ? -16.278 4.864 0.782 1.00 95.38 406 ASN A O 1
ATOM 3278 N N . LEU A 1 407 ? -14.292 4.790 1.831 1.00 94.06 407 LEU A N 1
ATOM 3279 C CA . LEU A 1 407 ? -14.633 5.745 2.893 1.00 94.06 407 LEU A CA 1
ATOM 3280 C C . LEU A 1 407 ? -14.414 7.204 2.471 1.00 94.06 407 LEU A C 1
ATOM 3282 O O . LEU A 1 407 ? -15.164 8.079 2.891 1.00 94.06 407 LEU A O 1
ATOM 3286 N N . LEU A 1 408 ? -13.375 7.463 1.674 1.00 92.56 408 LEU A N 1
ATOM 3287 C CA . LEU A 1 408 ? -12.950 8.810 1.287 1.00 92.56 408 LEU A CA 1
ATOM 3288 C C . LEU A 1 408 ? -13.652 9.329 0.029 1.00 92.56 408 LEU A C 1
ATOM 3290 O O . LEU A 1 408 ? -13.806 10.537 -0.136 1.00 92.56 408 LEU A O 1
ATOM 3294 N N . TYR A 1 409 ? -14.039 8.441 -0.884 1.00 91.88 409 TYR A N 1
ATOM 3295 C CA . TYR A 1 409 ? -14.700 8.827 -2.122 1.00 91.88 409 TYR A CA 1
ATOM 3296 C C . TYR A 1 409 ? -16.210 8.983 -1.920 1.00 91.88 409 TYR A C 1
ATOM 3298 O O . TYR A 1 409 ? -16.901 8.031 -1.560 1.00 91.88 409 TYR A O 1
ATOM 3306 N N . ALA A 1 410 ? -16.730 10.164 -2.260 1.00 85.75 410 ALA A N 1
ATOM 3307 C CA . ALA A 1 410 ? -18.158 10.412 -2.417 1.00 85.75 410 ALA A CA 1
ATOM 3308 C C . ALA A 1 410 ? -18.443 11.106 -3.769 1.00 85.75 410 ALA A C 1
ATOM 3310 O O . ALA A 1 410 ? -17.582 11.835 -4.271 1.00 85.75 410 ALA A O 1
ATOM 3311 N N . PRO A 1 411 ? -19.620 10.888 -4.395 1.00 81.62 411 PRO A N 1
ATOM 3312 C CA . PRO A 1 411 ? -19.921 11.404 -5.738 1.00 81.62 411 PRO A CA 1
ATOM 3313 C C . PRO A 1 411 ? -19.899 12.933 -5.884 1.00 81.62 411 PRO A C 1
ATOM 3315 O O . PRO A 1 411 ? -19.785 13.436 -6.998 1.00 81.62 411 PRO A O 1
ATOM 3318 N N . ASP A 1 412 ? -20.055 13.663 -4.785 1.00 84.56 412 ASP A N 1
ATOM 3319 C CA . ASP A 1 412 ? -20.114 15.123 -4.705 1.00 84.56 412 ASP A CA 1
ATOM 3320 C C . ASP A 1 412 ? -18.762 15.784 -4.391 1.00 84.56 412 ASP A C 1
ATOM 3322 O O . ASP A 1 412 ? -18.658 17.012 -4.424 1.00 84.56 412 ASP A O 1
ATOM 3326 N N . VAL A 1 413 ? -17.718 14.992 -4.131 1.00 86.50 413 VAL A N 1
ATOM 3327 C CA . VAL A 1 413 ? -16.365 15.494 -3.864 1.00 86.50 413 VAL A CA 1
ATOM 3328 C C . VAL A 1 413 ? -15.707 15.975 -5.157 1.00 86.50 413 VAL A C 1
ATOM 3330 O O . VAL A 1 413 ? -15.718 15.285 -6.178 1.00 86.50 413 VAL A O 1
ATOM 3333 N N . ASP A 1 414 ? -15.055 17.140 -5.097 1.00 91.31 414 ASP A N 1
ATOM 3334 C CA . ASP A 1 414 ? -14.114 17.571 -6.134 1.00 91.31 414 ASP A CA 1
ATOM 3335 C C . ASP A 1 414 ? -12.861 16.684 -6.079 1.00 91.31 414 ASP A C 1
ATOM 3337 O O . ASP A 1 414 ? -11.925 16.912 -5.308 1.00 91.31 414 ASP A O 1
ATOM 3341 N N . VAL A 1 415 ? -12.880 15.622 -6.886 1.00 93.19 415 VAL A N 1
ATOM 3342 C CA . VAL A 1 415 ? -11.833 14.596 -6.912 1.00 93.19 415 VAL A CA 1
ATOM 3343 C C . VAL A 1 415 ? -10.473 15.189 -7.281 1.00 93.19 415 VAL A C 1
ATOM 3345 O O . VAL A 1 415 ? -9.457 14.756 -6.742 1.00 93.19 415 VAL A O 1
ATOM 3348 N N . GLU A 1 416 ? -10.425 16.182 -8.172 1.00 93.75 416 GLU A N 1
ATOM 3349 C CA . GLU A 1 416 ? -9.160 16.778 -8.608 1.00 93.75 416 GLU A CA 1
ATOM 3350 C C . GLU A 1 416 ? -8.532 17.612 -7.488 1.00 93.75 416 GLU A C 1
ATOM 3352 O O . GLU A 1 416 ? -7.350 17.429 -7.176 1.00 93.75 416 GLU A O 1
ATOM 3357 N N . ALA A 1 417 ? -9.324 18.464 -6.830 1.00 92.75 417 ALA A N 1
ATOM 3358 C CA . ALA A 1 417 ? -8.867 19.212 -5.659 1.00 92.75 417 ALA A CA 1
ATOM 3359 C C . ALA A 1 417 ? -8.431 18.269 -4.526 1.00 92.75 417 ALA A C 1
ATOM 3361 O O . ALA A 1 417 ? -7.403 18.493 -3.883 1.00 92.75 417 ALA A O 1
ATOM 3362 N N . PHE A 1 418 ? -9.162 17.172 -4.322 1.00 92.12 418 PHE A N 1
ATOM 3363 C CA . PHE A 1 418 ? -8.838 16.207 -3.280 1.00 92.12 418 PHE A CA 1
ATOM 3364 C C . PHE A 1 418 ? -7.536 15.440 -3.558 1.00 92.12 418 PHE A C 1
ATOM 3366 O O . PHE A 1 418 ? -6.712 15.272 -2.659 1.00 92.12 418 PHE A O 1
ATOM 3373 N N . ILE A 1 419 ? -7.282 15.052 -4.813 1.00 93.00 419 ILE A N 1
ATOM 3374 C CA . ILE A 1 419 ? -5.994 14.471 -5.227 1.00 93.00 419 ILE A CA 1
ATOM 3375 C C . ILE A 1 419 ? -4.841 15.442 -4.940 1.00 93.00 419 ILE A C 1
ATOM 3377 O O . ILE A 1 419 ? -3.784 15.023 -4.464 1.00 93.00 419 ILE A O 1
ATOM 3381 N N . GLN A 1 420 ? -5.014 16.735 -5.224 1.00 91.31 420 GLN A N 1
ATOM 3382 C CA . GLN A 1 420 ? -3.983 17.740 -4.943 1.00 91.31 420 GLN A CA 1
ATOM 3383 C C . GLN A 1 420 ? -3.684 17.840 -3.444 1.00 91.31 420 GLN A C 1
ATOM 3385 O O . GLN A 1 420 ? -2.514 17.900 -3.062 1.00 91.31 420 GLN A O 1
ATOM 3390 N N . GLU A 1 421 ? -4.716 17.789 -2.603 1.00 89.19 421 GLU A N 1
ATOM 3391 C CA . GLU A 1 421 ? -4.553 17.823 -1.151 1.00 89.19 421 GLU A CA 1
ATOM 3392 C C . GLU A 1 421 ? -3.862 16.562 -0.616 1.00 89.19 421 GLU A C 1
ATOM 3394 O O . GLU A 1 421 ? -2.900 16.664 0.147 1.00 89.19 421 GLU A O 1
ATOM 3399 N N . LEU A 1 422 ? -4.245 15.372 -1.087 1.00 88.81 422 LEU A N 1
ATOM 3400 C CA . LEU A 1 422 ? -3.553 14.129 -0.731 1.00 88.81 422 LEU A CA 1
ATOM 3401 C C . LEU A 1 422 ? -2.078 14.150 -1.149 1.00 88.81 422 LEU A C 1
ATOM 3403 O O . LEU A 1 422 ? -1.208 13.764 -0.369 1.00 88.81 422 LEU A O 1
ATOM 3407 N N . ASN A 1 423 ? -1.768 14.658 -2.344 1.00 86.62 423 ASN A N 1
ATOM 3408 C CA . ASN A 1 423 ? -0.381 14.820 -2.786 1.00 86.62 423 ASN A CA 1
ATOM 3409 C C . ASN A 1 423 ? 0.387 15.816 -1.902 1.00 86.62 423 ASN A C 1
ATOM 3411 O O . ASN A 1 423 ? 1.569 15.608 -1.623 1.00 86.62 423 ASN A O 1
ATOM 3415 N N . ARG A 1 424 ? -0.264 16.883 -1.423 1.00 84.00 424 ARG A N 1
ATOM 3416 C CA . ARG A 1 424 ? 0.328 17.833 -0.468 1.00 84.00 424 ARG A CA 1
ATOM 3417 C C . ARG A 1 424 ? 0.623 17.163 0.876 1.00 84.00 424 ARG A C 1
ATOM 3419 O O . ARG A 1 424 ? 1.680 17.411 1.453 1.00 84.00 424 ARG A O 1
ATOM 3426 N N . LEU A 1 425 ? -0.271 16.298 1.356 1.00 76.88 425 LEU A N 1
ATOM 3427 C CA . LEU A 1 425 ? -0.063 15.501 2.569 1.00 76.88 425 LEU A CA 1
ATOM 3428 C C . LEU A 1 425 ? 1.082 14.487 2.398 1.00 76.88 425 LEU A C 1
ATOM 3430 O O . LEU A 1 425 ? 1.915 14.351 3.296 1.00 76.88 425 LEU A O 1
ATOM 3434 N N . ALA A 1 426 ? 1.190 13.848 1.230 1.00 71.94 426 ALA A N 1
ATOM 3435 C CA . ALA A 1 426 ? 2.277 12.920 0.906 1.00 71.94 426 ALA A CA 1
ATOM 3436 C C . ALA A 1 426 ? 3.661 13.605 0.889 1.00 71.94 426 ALA A C 1
ATOM 3438 O O . ALA A 1 426 ? 4.657 13.018 1.308 1.00 71.94 426 ALA A O 1
ATOM 3439 N N . GLN A 1 427 ? 3.744 14.893 0.519 1.00 67.19 427 GLN A N 1
ATOM 3440 C CA . GLN A 1 427 ? 5.011 15.647 0.512 1.00 67.19 427 GLN A CA 1
ATOM 3441 C C . GLN A 1 427 ? 5.692 15.766 1.886 1.00 67.19 427 GLN A C 1
ATOM 3443 O O . GLN A 1 427 ? 6.884 16.087 1.944 1.00 67.19 427 GLN A O 1
ATOM 3448 N N . VAL A 1 428 ? 4.994 15.483 2.994 1.00 61.12 428 VAL A N 1
ATOM 3449 C CA . VAL A 1 428 ? 5.620 15.379 4.325 1.00 61.12 428 VAL A CA 1
ATOM 3450 C C . VAL A 1 428 ? 6.701 14.284 4.335 1.00 61.12 428 VAL A C 1
ATOM 3452 O O . VAL A 1 428 ? 7.752 14.457 4.966 1.00 61.12 428 VAL A O 1
ATOM 3455 N N . ARG A 1 429 ? 6.510 13.207 3.561 1.00 60.44 429 ARG A N 1
ATOM 3456 C CA . ARG A 1 429 ? 7.473 12.122 3.344 1.00 60.44 429 ARG A CA 1
ATOM 3457 C C . ARG A 1 429 ? 7.916 12.083 1.884 1.00 60.44 429 ARG A C 1
ATOM 3459 O O . ARG A 1 429 ? 7.493 11.255 1.102 1.00 60.44 429 ARG A O 1
ATOM 3466 N N . GLN A 1 430 ? 8.861 12.952 1.533 1.00 59.66 430 GLN A N 1
ATOM 3467 C CA . GLN A 1 430 ? 9.365 13.069 0.155 1.00 59.66 430 GLN A CA 1
ATOM 3468 C C . GLN A 1 430 ? 9.975 11.783 -0.442 1.00 59.66 430 GLN A C 1
ATOM 3470 O O . GLN A 1 430 ? 10.234 11.752 -1.642 1.00 59.66 430 GLN A O 1
ATOM 3475 N N . ILE A 1 431 ? 10.279 10.763 0.372 1.00 66.31 431 ILE A N 1
ATOM 3476 C CA . ILE A 1 431 ? 10.968 9.543 -0.063 1.00 66.31 431 ILE A CA 1
ATOM 3477 C C . ILE A 1 431 ? 10.401 8.326 0.674 1.00 66.31 431 ILE A C 1
ATOM 3479 O O . ILE A 1 431 ? 10.258 8.369 1.891 1.00 66.31 431 ILE A O 1
ATOM 3483 N N . SER A 1 432 ? 10.147 7.229 -0.043 1.00 74.00 432 SER A N 1
ATOM 3484 C CA . SER A 1 432 ? 9.804 5.915 0.525 1.00 74.00 432 SER A CA 1
ATOM 3485 C C . SER A 1 432 ? 11.027 5.221 1.141 1.00 74.00 432 SER A C 1
ATOM 3487 O O . SER A 1 432 ? 12.117 5.253 0.559 1.00 74.00 432 SER A O 1
ATOM 3489 N N . ALA A 1 433 ? 10.849 4.517 2.265 1.00 77.81 433 ALA A N 1
ATOM 3490 C CA . ALA A 1 433 ? 11.912 3.699 2.856 1.00 77.81 433 ALA A CA 1
ATOM 3491 C C . ALA A 1 433 ? 12.369 2.559 1.924 1.00 77.81 433 ALA A C 1
ATOM 3493 O O . ALA A 1 433 ? 13.471 2.031 2.073 1.00 77.81 433 ALA A O 1
ATOM 3494 N N . GLU A 1 434 ? 11.569 2.190 0.922 1.00 79.12 434 GLU A N 1
ATOM 3495 C CA . GLU A 1 434 ? 11.946 1.161 -0.050 1.00 79.12 434 GLU A CA 1
ATOM 3496 C C . GLU A 1 434 ? 13.028 1.613 -1.032 1.00 79.12 434 GLU A C 1
ATOM 3498 O O . GLU A 1 434 ? 13.614 0.781 -1.723 1.00 79.12 434 GLU A O 1
ATOM 3503 N N . ILE A 1 435 ? 13.322 2.916 -1.122 1.00 78.62 435 ILE A N 1
ATOM 3504 C CA . ILE A 1 435 ? 14.289 3.412 -2.105 1.00 78.62 435 ILE A CA 1
ATOM 3505 C C . ILE A 1 435 ? 15.690 2.824 -1.881 1.00 78.62 435 ILE A C 1
ATOM 3507 O O . ILE A 1 435 ? 16.380 2.537 -2.863 1.00 78.62 435 ILE A O 1
ATOM 3511 N N . LEU A 1 436 ? 16.085 2.617 -0.613 1.00 82.31 436 LEU A N 1
ATOM 3512 C CA . LEU A 1 436 ? 17.365 2.007 -0.231 1.00 82.31 436 LEU A CA 1
ATOM 3513 C C . LEU A 1 436 ? 17.213 0.552 0.235 1.00 82.31 436 LEU A C 1
ATOM 3515 O O . LEU A 1 436 ? 18.177 -0.202 0.144 1.00 82.31 436 LEU A O 1
ATOM 3519 N N . ASP A 1 437 ? 16.025 0.139 0.684 1.00 82.25 437 ASP A N 1
ATOM 3520 C CA . ASP A 1 437 ? 15.721 -1.229 1.128 1.00 82.25 437 ASP A CA 1
ATOM 3521 C C . ASP A 1 437 ? 14.831 -1.964 0.110 1.00 82.25 437 ASP A C 1
ATOM 3523 O O . ASP A 1 437 ? 13.693 -2.347 0.391 1.00 82.25 437 ASP A O 1
ATOM 3527 N N . ARG A 1 438 ? 15.329 -2.123 -1.125 1.00 83.50 438 ARG A N 1
ATOM 3528 C CA . ARG A 1 438 ? 14.558 -2.777 -2.193 1.00 83.50 438 ARG A CA 1
ATOM 3529 C C . ARG A 1 438 ? 14.415 -4.273 -1.933 1.00 83.50 438 ARG A C 1
ATOM 3531 O O . ARG A 1 438 ? 15.325 -5.063 -2.213 1.00 83.50 438 ARG A O 1
ATOM 3538 N N . ASN A 1 439 ? 13.232 -4.671 -1.478 1.00 85.88 439 ASN A N 1
ATOM 3539 C CA . ASN A 1 439 ? 12.822 -6.067 -1.450 1.00 85.88 439 ASN A CA 1
ATOM 3540 C C . ASN A 1 439 ? 12.345 -6.497 -2.842 1.00 85.88 439 ASN A C 1
ATOM 3542 O O . ASN A 1 439 ? 11.241 -6.151 -3.257 1.00 85.88 439 ASN A O 1
ATOM 3546 N N . ILE A 1 440 ? 13.155 -7.289 -3.553 1.00 86.44 440 ILE A N 1
ATOM 3547 C CA . ILE A 1 440 ? 12.856 -7.740 -4.928 1.00 86.44 440 ILE A CA 1
ATOM 3548 C C . ILE A 1 440 ? 11.470 -8.390 -5.034 1.00 86.44 440 ILE A C 1
ATOM 3550 O O . ILE A 1 440 ? 10.792 -8.202 -6.037 1.00 86.44 440 ILE A O 1
ATOM 3554 N N . LYS A 1 441 ? 11.027 -9.134 -4.011 1.00 88.12 441 LYS A N 1
ATOM 3555 C CA . LYS A 1 441 ? 9.732 -9.832 -4.050 1.00 88.12 441 LYS A CA 1
ATOM 3556 C C . LYS A 1 441 ? 8.532 -8.885 -4.002 1.00 88.12 441 LYS A C 1
ATOM 3558 O O . LYS A 1 441 ? 7.454 -9.299 -4.392 1.00 88.12 441 LYS A O 1
ATOM 3563 N N . LEU A 1 442 ? 8.703 -7.669 -3.483 1.00 88.56 442 LEU A N 1
ATOM 3564 C CA . LEU A 1 442 ? 7.694 -6.606 -3.554 1.00 88.56 442 LEU A CA 1
ATOM 3565 C C . LEU A 1 442 ? 7.881 -5.780 -4.825 1.00 88.56 442 LEU A C 1
ATOM 3567 O O . LEU A 1 442 ? 6.930 -5.498 -5.543 1.00 88.56 442 LEU A O 1
ATOM 3571 N N . TRP A 1 443 ? 9.131 -5.409 -5.104 1.00 87.81 443 TRP A N 1
ATOM 3572 C CA . TRP A 1 443 ? 9.484 -4.464 -6.159 1.00 87.81 443 TRP A CA 1
ATOM 3573 C C . TRP A 1 443 ? 9.214 -4.993 -7.569 1.00 87.81 443 TRP A C 1
ATOM 3575 O O . TRP A 1 443 ? 8.754 -4.268 -8.455 1.00 87.81 443 TRP A O 1
ATOM 3585 N N . ASN A 1 444 ? 9.508 -6.273 -7.783 1.00 91.00 444 ASN A N 1
ATOM 3586 C CA . ASN A 1 444 ? 9.347 -6.926 -9.075 1.00 91.00 444 ASN A CA 1
ATOM 3587 C C . ASN A 1 444 ? 7.999 -7.636 -9.188 1.00 91.00 444 ASN A C 1
ATOM 3589 O O . ASN A 1 444 ? 7.806 -8.376 -10.144 1.00 91.00 444 ASN A O 1
ATOM 3593 N N . ASP A 1 445 ? 7.082 -7.441 -8.241 1.00 93.44 445 ASP A N 1
ATOM 3594 C CA . ASP A 1 445 ? 5.746 -8.016 -8.332 1.00 93.44 445 ASP A CA 1
ATOM 3595 C C . ASP A 1 445 ? 4.832 -7.145 -9.192 1.00 93.44 445 ASP A C 1
ATOM 3597 O O . ASP A 1 445 ? 4.899 -5.916 -9.116 1.00 93.44 445 ASP A O 1
ATOM 3601 N N . ILE A 1 446 ? 3.963 -7.768 -9.987 1.00 92.62 446 ILE A N 1
ATOM 3602 C CA . ILE A 1 446 ? 3.000 -7.080 -10.859 1.00 92.62 446 ILE A CA 1
ATOM 3603 C C . ILE A 1 446 ? 2.040 -6.180 -10.070 1.00 92.62 446 ILE A C 1
ATOM 3605 O O . ILE A 1 446 ? 1.556 -5.174 -10.588 1.00 92.62 446 ILE A O 1
ATOM 3609 N N . LEU A 1 447 ? 1.793 -6.512 -8.801 1.00 94.12 447 LEU A N 1
ATOM 3610 C CA . LEU A 1 447 ? 0.952 -5.725 -7.907 1.00 94.12 447 LEU A CA 1
ATOM 3611 C C . LEU A 1 447 ? 1.726 -4.654 -7.136 1.00 94.12 447 LEU A C 1
ATOM 3613 O O . LEU A 1 447 ? 1.135 -3.994 -6.284 1.00 94.12 447 LEU A O 1
ATOM 3617 N N . SER A 1 448 ? 3.018 -4.445 -7.406 1.00 92.75 448 SER A N 1
ATOM 3618 C CA . SER A 1 448 ? 3.740 -3.307 -6.836 1.00 92.75 448 SER A CA 1
ATOM 3619 C C . SER A 1 448 ? 2.967 -2.008 -7.125 1.00 92.75 448 SER A C 1
ATOM 3621 O O . SER A 1 448 ? 2.651 -1.746 -8.290 1.00 92.75 448 SER A O 1
ATOM 3623 N N . PRO A 1 449 ? 2.686 -1.157 -6.118 1.00 92.50 449 PRO A N 1
ATOM 3624 C CA . PRO A 1 449 ? 1.989 0.120 -6.313 1.00 92.50 449 PRO A CA 1
ATOM 3625 C C . PRO A 1 449 ? 2.585 1.000 -7.416 1.00 92.50 449 PRO A C 1
ATOM 3627 O O . PRO A 1 449 ? 1.871 1.722 -8.111 1.00 92.50 449 PRO A O 1
ATOM 3630 N N . ARG A 1 450 ? 3.895 0.882 -7.649 1.00 88.38 450 ARG A N 1
ATOM 3631 C CA . ARG A 1 450 ? 4.630 1.595 -8.702 1.00 88.38 450 ARG A CA 1
ATOM 3632 C C . ARG A 1 450 ? 4.282 1.150 -10.123 1.00 88.38 450 ARG A C 1
ATOM 3634 O O . ARG A 1 450 ? 4.524 1.894 -11.071 1.00 88.38 450 ARG A O 1
ATOM 3641 N N . ARG A 1 451 ? 3.750 -0.062 -10.280 1.00 89.56 451 ARG A N 1
ATOM 3642 C CA . ARG A 1 451 ? 3.334 -0.643 -11.564 1.00 89.56 451 ARG A CA 1
ATOM 3643 C C . ARG A 1 451 ? 1.878 -0.353 -11.888 1.00 89.56 451 ARG A C 1
ATOM 3645 O O . ARG A 1 451 ? 1.439 -0.611 -13.009 1.00 89.56 451 ARG A O 1
ATOM 3652 N N . LEU A 1 452 ? 1.126 0.238 -10.962 1.00 92.56 452 LEU A N 1
ATOM 3653 C CA . LEU A 1 452 ? -0.272 0.557 -11.196 1.00 92.56 452 LEU A CA 1
ATOM 3654 C C . LEU A 1 452 ? -0.431 1.496 -12.402 1.00 92.56 452 LEU A C 1
ATOM 3656 O O . LEU A 1 452 ? 0.121 2.591 -12.468 1.00 92.56 452 LEU A O 1
ATOM 3660 N N . ASN A 1 4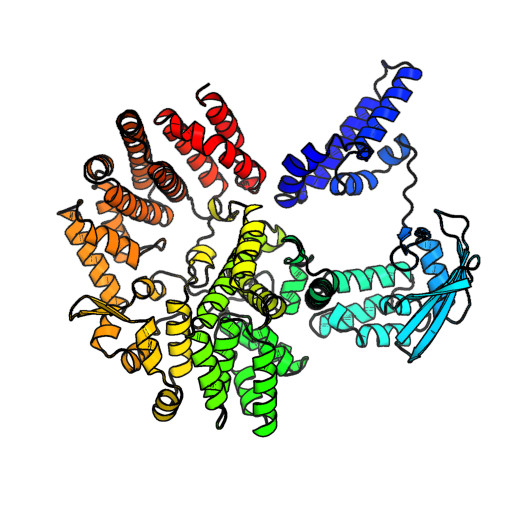53 ? -1.216 1.053 -13.378 1.00 92.19 453 ASN A N 1
ATOM 3661 C CA . ASN A 1 453 ? -1.564 1.822 -14.564 1.00 92.19 453 ASN A CA 1
ATOM 3662 C C . ASN A 1 453 ? -2.981 1.458 -14.996 1.00 92.19 453 ASN A C 1
ATOM 3664 O O . ASN A 1 453 ? -3.345 0.282 -15.045 1.00 92.19 453 ASN A O 1
ATOM 3668 N N . ARG A 1 454 ? -3.763 2.482 -15.339 1.00 94.25 454 ARG A N 1
ATOM 3669 C CA . ARG A 1 454 ? -5.190 2.337 -15.635 1.00 94.25 454 ARG A CA 1
ATOM 3670 C C . ARG A 1 454 ? -5.451 1.416 -16.816 1.00 94.25 454 ARG A C 1
ATOM 3672 O O . ARG A 1 454 ? -6.336 0.572 -16.744 1.00 94.25 454 ARG A O 1
ATOM 3679 N N . VAL A 1 455 ? -4.691 1.586 -17.898 1.00 91.88 455 VAL A N 1
ATOM 3680 C CA . VAL A 1 455 ? -4.867 0.804 -19.125 1.00 91.88 455 VAL A CA 1
ATOM 3681 C C . VAL A 1 455 ? -4.624 -0.669 -18.825 1.00 91.88 455 VAL A C 1
ATOM 3683 O O . VAL A 1 455 ? -5.451 -1.497 -19.184 1.00 91.88 455 VAL A O 1
ATOM 3686 N N . ARG A 1 456 ? -3.551 -1.001 -18.104 1.00 88.94 456 ARG A N 1
ATOM 3687 C CA . ARG A 1 456 ? -3.235 -2.391 -17.743 1.00 88.94 456 ARG A CA 1
ATOM 3688 C C . ARG A 1 456 ? -4.253 -3.011 -16.792 1.00 88.94 456 ARG A C 1
ATOM 3690 O O . ARG A 1 456 ? -4.720 -4.111 -17.067 1.00 88.94 456 ARG A O 1
ATOM 3697 N N . LEU A 1 457 ? -4.634 -2.293 -15.734 1.00 91.88 457 LEU A N 1
ATOM 3698 C CA . LEU A 1 457 ? -5.627 -2.767 -14.768 1.00 91.88 457 LEU A CA 1
ATOM 3699 C C . LEU A 1 457 ? -6.961 -3.081 -15.453 1.00 91.88 457 LEU A C 1
ATOM 3701 O O . LEU A 1 457 ? -7.517 -4.156 -15.249 1.00 91.88 457 LEU A O 1
ATOM 3705 N N . ILE A 1 458 ? -7.446 -2.173 -16.307 1.00 92.25 458 ILE A N 1
ATOM 3706 C CA . ILE A 1 458 ? -8.702 -2.379 -17.032 1.00 92.25 458 ILE A CA 1
ATOM 3707 C C . ILE A 1 458 ? -8.539 -3.503 -18.053 1.00 92.25 458 ILE A C 1
ATOM 3709 O O . ILE A 1 458 ? -9.315 -4.445 -18.029 1.00 92.25 458 ILE A O 1
ATOM 3713 N N . MET A 1 459 ? -7.537 -3.452 -18.934 1.00 88.19 459 MET A N 1
ATOM 3714 C CA . MET A 1 459 ? -7.412 -4.447 -20.005 1.00 88.19 459 MET A CA 1
ATOM 3715 C C . MET A 1 459 ? -7.212 -5.865 -19.464 1.00 88.19 459 MET A C 1
ATOM 3717 O O . MET A 1 459 ? -7.902 -6.777 -19.913 1.00 88.19 459 MET A O 1
ATOM 3721 N N . GLY A 1 460 ? -6.328 -6.051 -18.480 1.00 86.81 460 GLY A N 1
ATOM 3722 C CA . GLY A 1 460 ? -6.105 -7.367 -17.882 1.00 86.81 460 GLY A CA 1
ATOM 3723 C C . GLY A 1 460 ? -7.264 -7.821 -16.990 1.00 86.81 460 GLY A C 1
ATOM 3724 O O . GLY A 1 460 ? -7.622 -8.994 -17.016 1.00 86.81 460 GLY A O 1
ATOM 3725 N N . GLY A 1 461 ? -7.917 -6.906 -16.262 1.00 89.62 461 GLY A N 1
ATOM 3726 C CA . GLY A 1 461 ? -9.116 -7.230 -15.485 1.00 89.62 461 GLY A CA 1
ATOM 3727 C C . GLY A 1 461 ? -10.276 -7.688 -16.374 1.00 89.62 461 GLY A C 1
ATOM 3728 O O . GLY A 1 461 ? -10.882 -8.724 -16.115 1.00 89.62 461 GLY A O 1
ATOM 3729 N N . MET A 1 462 ? -10.540 -6.967 -17.467 1.00 89.06 462 MET A N 1
ATOM 3730 C CA . MET A 1 462 ? -11.576 -7.332 -18.440 1.00 89.06 462 MET A CA 1
ATOM 3731 C C . MET A 1 462 ? -11.269 -8.659 -19.127 1.00 89.06 462 MET A C 1
ATOM 3733 O O . MET A 1 462 ? -12.180 -9.445 -19.360 1.00 89.06 462 MET A O 1
ATOM 3737 N N . GLU A 1 463 ? -10.003 -8.938 -19.436 1.00 84.81 463 GLU A N 1
ATOM 3738 C CA . GLU A 1 463 ? -9.629 -10.229 -20.004 1.00 84.81 463 GLU A CA 1
ATOM 3739 C C . GLU A 1 463 ? -9.956 -11.396 -19.068 1.00 84.81 463 GLU A C 1
ATOM 3741 O O . GLU A 1 463 ? -10.499 -12.402 -19.532 1.00 84.81 463 GLU A O 1
ATOM 3746 N N . SER A 1 464 ? -9.668 -11.237 -17.777 1.00 85.62 464 SER A N 1
ATOM 3747 C CA . SER A 1 464 ? -9.964 -12.232 -16.745 1.00 85.62 464 SER A CA 1
ATOM 3748 C C . SER A 1 464 ? -11.469 -12.463 -16.598 1.00 85.62 464 SER A C 1
ATOM 3750 O O . SER A 1 464 ? -11.920 -13.606 -16.575 1.00 85.62 464 SER A O 1
ATOM 3752 N N . ILE A 1 465 ? -12.252 -11.381 -16.559 1.00 88.75 465 ILE A N 1
ATOM 3753 C CA . ILE A 1 465 ? -13.706 -11.425 -16.345 1.00 88.75 465 ILE A CA 1
ATOM 3754 C C . ILE A 1 465 ? -14.440 -11.976 -17.575 1.00 88.75 465 ILE A C 1
ATOM 3756 O O . ILE A 1 465 ? -15.382 -12.756 -17.453 1.00 88.75 465 ILE A O 1
ATOM 3760 N N . PHE A 1 466 ? -14.023 -11.578 -18.777 1.00 86.56 466 PHE A N 1
ATOM 3761 C CA . PHE A 1 466 ? -14.734 -11.899 -20.015 1.00 86.56 466 PHE A CA 1
ATOM 3762 C C . PHE A 1 466 ? -14.327 -13.228 -20.653 1.00 86.56 466 PHE A C 1
ATOM 3764 O O . PHE A 1 466 ? -14.915 -13.603 -21.668 1.00 86.56 466 PHE A O 1
ATOM 3771 N N . GLN A 1 467 ? -13.361 -13.949 -20.075 1.00 82.00 467 GLN A N 1
ATOM 3772 C CA . GLN A 1 467 ? -12.798 -15.170 -20.657 1.00 82.00 467 GLN A CA 1
ATOM 3773 C C . GLN A 1 467 ? -13.849 -16.224 -21.020 1.00 82.00 467 GLN A C 1
ATOM 3775 O O . GLN A 1 467 ? -13.763 -16.820 -22.093 1.00 82.00 467 GLN A O 1
ATOM 3780 N N . ASP A 1 468 ? -14.847 -16.411 -20.158 1.00 80.44 468 ASP A N 1
ATOM 3781 C CA . ASP A 1 468 ? -15.872 -17.448 -20.311 1.00 80.44 468 ASP A CA 1
ATOM 3782 C C . ASP A 1 468 ? -17.250 -16.872 -20.694 1.00 80.44 468 ASP A C 1
ATOM 3784 O O . ASP A 1 468 ? -18.271 -17.556 -20.623 1.00 80.44 468 ASP A O 1
ATOM 3788 N N . CYS A 1 469 ? -17.298 -15.604 -21.111 1.00 85.06 469 CYS A N 1
ATOM 3789 C CA . CYS A 1 469 ? -18.544 -14.922 -21.447 1.00 85.06 469 CYS A CA 1
ATOM 3790 C C . CYS A 1 469 ? -19.016 -15.219 -22.873 1.00 85.06 469 CYS A C 1
ATOM 3792 O O . CYS A 1 469 ? -18.240 -15.219 -23.831 1.00 85.06 469 CYS A O 1
ATOM 3794 N N . GLU A 1 470 ? -20.330 -15.383 -23.046 1.00 86.56 470 GLU A N 1
ATOM 3795 C CA . GLU A 1 470 ? -20.921 -15.477 -24.379 1.00 86.56 470 GLU A CA 1
ATOM 3796 C C . GLU A 1 470 ? -20.759 -14.163 -25.155 1.00 86.56 470 GLU A C 1
ATOM 3798 O O . GLU A 1 470 ? -20.921 -13.065 -24.621 1.00 86.56 470 GLU A O 1
ATOM 3803 N N . ARG A 1 471 ? -20.527 -14.270 -26.468 1.00 84.81 471 ARG A N 1
ATOM 3804 C CA . ARG A 1 471 ? -20.359 -13.108 -27.353 1.00 84.81 471 ARG A CA 1
ATOM 3805 C C . ARG A 1 471 ? -21.540 -12.132 -27.303 1.00 84.81 471 ARG A C 1
ATOM 3807 O O . ARG A 1 471 ? -21.329 -10.928 -27.365 1.00 84.81 471 ARG A O 1
ATOM 3814 N N . SER A 1 472 ? -22.762 -12.642 -27.162 1.00 87.88 472 SER A N 1
ATOM 3815 C CA . SER A 1 472 ? -23.987 -11.843 -27.026 1.00 87.88 472 SER A CA 1
ATOM 3816 C C . SER A 1 472 ? -23.959 -10.932 -25.792 1.00 87.88 472 SER A C 1
ATOM 3818 O O . SER A 1 472 ? -24.404 -9.789 -25.861 1.00 87.88 472 SER A O 1
ATOM 3820 N N . VAL A 1 473 ? -23.402 -11.416 -24.677 1.00 88.56 473 VAL A N 1
ATOM 3821 C CA . VAL A 1 473 ? -23.231 -10.651 -23.435 1.00 88.56 473 VAL A CA 1
ATOM 3822 C C . VAL A 1 473 ? -22.159 -9.578 -23.620 1.00 88.56 473 VAL A C 1
ATOM 3824 O O . VAL A 1 473 ? -22.373 -8.431 -23.237 1.00 88.56 473 VAL A O 1
ATOM 3827 N N . LEU A 1 474 ? -21.044 -9.914 -24.274 1.00 88.19 474 LEU A N 1
ATOM 3828 C CA . LEU A 1 474 ? -19.967 -8.958 -24.566 1.00 88.19 474 LEU A CA 1
ATOM 3829 C C . LEU A 1 474 ? -20.430 -7.822 -25.490 1.00 88.19 474 LEU A C 1
ATOM 3831 O O . LEU A 1 474 ? -20.143 -6.653 -25.230 1.00 88.19 474 LEU A O 1
ATOM 3835 N N . GLU A 1 475 ? -21.185 -8.156 -26.538 1.00 88.25 475 GLU A N 1
ATOM 3836 C CA . GLU A 1 475 ? -21.799 -7.179 -27.444 1.00 88.25 475 GLU A CA 1
ATOM 3837 C C . GLU A 1 475 ? -22.820 -6.304 -26.710 1.00 88.25 475 GLU A C 1
ATOM 3839 O O . GLU A 1 475 ? -22.870 -5.098 -26.941 1.00 88.25 475 GLU A O 1
ATOM 3844 N N . ALA A 1 476 ? -23.596 -6.875 -25.781 1.00 90.06 476 ALA A N 1
ATOM 3845 C CA . ALA A 1 476 ? -24.499 -6.089 -24.951 1.00 90.06 476 ALA A CA 1
ATOM 3846 C C . ALA A 1 476 ? -23.729 -5.111 -24.051 1.00 90.06 476 ALA A C 1
ATOM 3848 O O . ALA A 1 476 ? -24.126 -3.956 -23.949 1.00 90.06 476 ALA A O 1
ATOM 3849 N N . ILE A 1 477 ? -22.624 -5.523 -23.424 1.00 91.31 477 ILE A N 1
ATOM 3850 C CA . ILE A 1 477 ? -21.819 -4.654 -22.546 1.00 91.31 477 ILE A CA 1
ATOM 3851 C C . ILE A 1 477 ? -21.153 -3.500 -23.320 1.00 91.31 477 ILE A C 1
ATOM 3853 O O . ILE A 1 477 ? -20.985 -2.414 -22.763 1.00 91.31 477 ILE A O 1
ATOM 3857 N N . GLY A 1 478 ? -20.823 -3.707 -24.598 1.00 89.94 478 GLY A N 1
ATOM 3858 C CA . GLY A 1 478 ? -20.164 -2.708 -25.447 1.00 89.94 478 GLY A CA 1
ATOM 3859 C C . GLY A 1 478 ? -18.636 -2.759 -25.356 1.00 89.94 478 GLY A C 1
ATOM 3860 O O . GLY A 1 478 ? -17.966 -1.721 -25.271 1.00 89.94 478 GLY A O 1
ATOM 3861 N N . VAL A 1 479 ? -18.063 -3.969 -25.323 1.00 88.12 479 VAL A N 1
ATOM 3862 C CA . VAL A 1 479 ? -16.615 -4.186 -25.136 1.00 88.12 479 VAL A CA 1
ATOM 3863 C C . VAL A 1 479 ? -15.743 -3.547 -26.221 1.00 88.12 479 VAL A C 1
ATOM 3865 O O . VAL A 1 479 ? -14.561 -3.301 -25.980 1.00 88.12 479 VAL A O 1
ATOM 3868 N N . GLU A 1 480 ? -16.297 -3.189 -27.385 1.00 86.62 480 GLU A N 1
ATOM 3869 C CA . GLU A 1 480 ? -15.570 -2.490 -28.451 1.00 86.62 480 GLU A CA 1
ATOM 3870 C C . GLU A 1 480 ? -14.957 -1.161 -27.984 1.00 86.62 480 GLU A C 1
ATOM 3872 O O . GLU A 1 480 ? -13.920 -0.737 -28.508 1.00 86.62 480 GLU A O 1
ATOM 3877 N N . ARG A 1 481 ? -15.537 -0.536 -26.948 1.00 89.06 481 ARG A N 1
ATOM 3878 C CA . ARG A 1 481 ? -15.032 0.702 -26.338 1.00 89.06 481 ARG A CA 1
ATOM 3879 C C . ARG A 1 481 ? -13.628 0.558 -25.747 1.00 89.06 481 ARG A C 1
ATOM 3881 O O . ARG A 1 481 ? -12.916 1.561 -25.679 1.00 89.06 481 ARG A O 1
ATOM 3888 N N . LEU A 1 482 ? -13.195 -0.654 -25.385 1.00 89.12 482 LEU A N 1
ATOM 3889 C CA . LEU A 1 482 ? -11.827 -0.920 -24.916 1.00 89.12 482 LEU A CA 1
ATOM 3890 C C . LEU A 1 482 ? -10.771 -0.544 -25.961 1.00 89.12 482 LEU A C 1
ATOM 3892 O O . LEU A 1 482 ? -9.663 -0.142 -25.607 1.00 89.12 482 LEU A O 1
ATOM 3896 N N . THR A 1 483 ? -11.127 -0.581 -27.248 1.00 88.19 483 THR A N 1
ATOM 3897 C CA . THR A 1 483 ? -10.243 -0.170 -28.346 1.00 88.19 483 THR A CA 1
ATOM 3898 C C . THR A 1 483 ? -9.756 1.270 -28.180 1.00 88.19 483 THR A C 1
ATOM 3900 O O . THR A 1 483 ? -8.594 1.558 -28.460 1.00 88.19 483 THR A O 1
ATOM 3903 N N . ASN A 1 484 ? -10.606 2.170 -27.675 1.00 88.25 484 ASN A N 1
ATOM 3904 C CA . ASN A 1 484 ? -10.246 3.577 -27.466 1.00 88.25 484 ASN A CA 1
ATOM 3905 C C . ASN A 1 484 ? -9.173 3.739 -26.377 1.00 88.25 484 ASN A C 1
ATOM 3907 O O . ASN A 1 484 ? -8.355 4.660 -26.424 1.00 88.25 484 ASN A O 1
ATOM 3911 N N . LEU A 1 485 ? -9.159 2.830 -25.400 1.00 88.25 485 LEU A N 1
ATOM 3912 C CA . LEU A 1 485 ? -8.183 2.831 -24.319 1.00 88.25 485 LEU A CA 1
ATOM 3913 C C . LEU A 1 485 ? -6.862 2.188 -24.764 1.00 88.25 485 LEU A C 1
ATOM 3915 O O . LEU A 1 485 ? -5.800 2.758 -24.513 1.00 88.25 485 LEU A O 1
ATOM 3919 N N . ALA A 1 486 ? -6.944 1.042 -25.446 1.00 88.38 486 ALA A N 1
ATOM 3920 C CA . ALA A 1 486 ? -5.811 0.171 -25.755 1.00 88.38 486 ALA A CA 1
ATOM 3921 C C . ALA A 1 486 ? -5.083 0.476 -27.071 1.00 88.38 486 ALA A C 1
ATOM 3923 O O . ALA A 1 486 ? -3.976 -0.023 -27.259 1.00 88.38 486 ALA A O 1
ATOM 3924 N N . VAL A 1 487 ? -5.673 1.248 -27.990 1.00 90.56 487 VAL A N 1
ATOM 3925 C CA . VAL A 1 487 ? -5.105 1.476 -29.329 1.00 90.56 487 VAL A CA 1
ATOM 3926 C C . VAL A 1 487 ? -4.788 2.951 -29.556 1.00 90.56 487 VAL A C 1
ATOM 3928 O O . VAL A 1 487 ? -5.541 3.855 -29.183 1.00 90.56 487 VAL A O 1
ATOM 3931 N N . ARG A 1 488 ? -3.651 3.197 -30.203 1.00 89.88 488 ARG A N 1
ATOM 3932 C CA . ARG A 1 488 ? -3.214 4.495 -30.716 1.00 89.88 488 ARG A CA 1
ATOM 3933 C C . ARG A 1 488 ? -3.071 4.408 -32.231 1.00 89.88 488 ARG A C 1
ATOM 3935 O O . ARG A 1 488 ? -2.690 3.370 -32.769 1.00 89.88 488 ARG A O 1
ATOM 3942 N N . THR A 1 489 ? -3.375 5.504 -32.915 1.00 87.31 489 THR A N 1
ATOM 3943 C CA . THR A 1 489 ? -3.313 5.584 -34.378 1.00 87.31 489 THR A CA 1
ATOM 3944 C C . THR A 1 489 ? -2.319 6.667 -34.765 1.00 87.31 489 THR A C 1
ATOM 3946 O O . THR A 1 489 ? -2.457 7.810 -34.328 1.00 87.31 489 THR A O 1
ATOM 3949 N N . LEU A 1 490 ? -1.322 6.313 -35.574 1.00 84.25 490 LEU A N 1
ATOM 3950 C CA . LEU A 1 490 ? -0.334 7.241 -36.119 1.00 84.25 490 LEU A CA 1
ATOM 3951 C C . LEU A 1 490 ? -0.325 7.097 -37.646 1.00 84.25 490 LEU A C 1
ATOM 3953 O O . LEU A 1 490 ? 0.124 6.085 -38.183 1.00 84.25 490 LEU A O 1
ATOM 3957 N N . GLY A 1 491 ? -0.860 8.100 -38.347 1.00 84.31 491 GLY A N 1
ATOM 3958 C CA . GLY A 1 491 ? -1.149 7.981 -39.779 1.00 84.31 491 GLY A CA 1
ATOM 3959 C C . GLY A 1 491 ? -2.179 6.877 -40.039 1.00 84.31 491 GLY A C 1
ATOM 3960 O O . GLY A 1 491 ? -3.217 6.845 -39.383 1.00 84.31 491 GLY A O 1
ATOM 3961 N N . ASP A 1 492 ? -1.862 5.957 -40.951 1.00 83.81 492 ASP A N 1
ATOM 3962 C CA . ASP A 1 492 ? -2.721 4.810 -41.289 1.00 83.81 492 ASP A CA 1
ATOM 3963 C C . ASP A 1 492 ? -2.434 3.559 -40.435 1.00 83.81 492 ASP A C 1
ATOM 3965 O O . ASP A 1 492 ? -3.087 2.526 -40.595 1.00 83.81 492 ASP A O 1
ATOM 3969 N N . GLN A 1 493 ? -1.450 3.618 -39.531 1.00 84.94 493 GLN A N 1
ATOM 3970 C CA . GLN A 1 493 ? -1.034 2.477 -38.716 1.00 84.94 493 GLN A CA 1
ATOM 3971 C C . GLN A 1 493 ? -1.630 2.543 -37.308 1.00 84.94 493 GLN A C 1
ATOM 3973 O O . GLN A 1 493 ? -1.681 3.597 -36.669 1.00 84.94 493 GLN A O 1
ATOM 3978 N N . ARG A 1 494 ? -2.074 1.380 -36.822 1.00 88.38 494 ARG A N 1
ATOM 3979 C CA . ARG A 1 494 ? -2.607 1.186 -35.471 1.00 88.38 494 ARG A CA 1
ATOM 3980 C C . ARG A 1 494 ? -1.583 0.435 -34.628 1.00 88.38 494 ARG A C 1
ATOM 3982 O O . ARG A 1 494 ? -1.019 -0.563 -35.077 1.00 88.38 494 ARG A O 1
ATOM 3989 N N . PHE A 1 495 ? -1.396 0.899 -33.403 1.00 88.69 495 PHE A N 1
ATOM 3990 C CA . PHE A 1 495 ? -0.458 0.340 -32.438 1.00 88.69 495 PHE A CA 1
ATOM 3991 C C . PHE A 1 495 ? -1.129 0.198 -31.080 1.00 88.69 495 PHE A C 1
ATOM 3993 O O . PHE A 1 495 ? -2.044 0.958 -30.754 1.00 88.69 495 PHE A O 1
ATOM 4000 N N . LEU A 1 496 ? -0.661 -0.750 -30.275 1.00 89.00 496 LEU A N 1
ATOM 4001 C CA . LEU A 1 496 ? -1.049 -0.802 -28.868 1.00 89.00 496 LEU A CA 1
ATOM 4002 C C . LEU A 1 496 ? -0.556 0.447 -28.126 1.00 89.00 496 LEU A C 1
ATOM 4004 O O . LEU A 1 496 ? 0.524 0.965 -28.422 1.00 89.00 496 LEU A O 1
ATOM 4008 N N . ASP A 1 497 ? -1.336 0.912 -27.150 1.00 89.94 497 ASP A N 1
ATOM 4009 C CA . ASP A 1 497 ? -0.903 1.935 -26.200 1.00 89.94 497 ASP A CA 1
ATOM 4010 C C . ASP A 1 497 ? 0.410 1.513 -25.538 1.00 89.94 497 ASP A C 1
ATOM 4012 O O . ASP A 1 497 ? 0.573 0.353 -25.167 1.00 89.94 497 ASP A O 1
ATOM 4016 N N . ILE A 1 498 ? 1.332 2.462 -25.366 1.00 86.94 498 ILE A N 1
ATOM 4017 C CA . ILE A 1 498 ? 2.677 2.202 -24.840 1.00 86.94 498 ILE A CA 1
ATOM 4018 C C . ILE A 1 498 ? 2.656 1.518 -23.464 1.00 86.94 498 ILE A C 1
ATOM 4020 O O . ILE A 1 498 ? 3.536 0.717 -23.164 1.00 86.94 498 ILE A O 1
ATOM 4024 N N . SER A 1 499 ? 1.608 1.741 -22.663 1.00 87.62 499 SER A N 1
ATOM 4025 C CA . SER A 1 499 ? 1.421 1.081 -21.365 1.00 87.62 499 SER A CA 1
ATOM 4026 C C . SER A 1 499 ?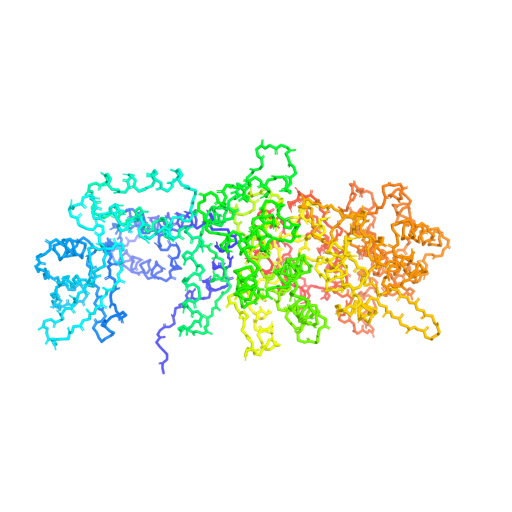 1.257 -0.440 -21.480 1.00 87.62 499 SER A C 1
ATOM 4028 O O . SER A 1 499 ? 1.460 -1.143 -20.497 1.00 87.62 499 SER A O 1
ATOM 4030 N N . LEU A 1 500 ? 0.877 -0.957 -22.653 1.00 87.81 500 LEU A N 1
ATOM 4031 C CA . LEU A 1 500 ? 0.684 -2.388 -22.931 1.00 87.81 500 LEU A CA 1
ATOM 4032 C C . LEU A 1 500 ? 1.935 -3.074 -23.514 1.00 87.81 500 LEU A C 1
ATOM 4034 O O . LEU A 1 500 ? 1.920 -4.294 -23.721 1.00 87.81 500 LEU A O 1
ATOM 4038 N N . TRP A 1 501 ? 2.996 -2.305 -23.790 1.00 88.38 501 TRP A N 1
ATOM 4039 C CA . TRP A 1 501 ? 4.275 -2.815 -24.303 1.00 88.38 501 TRP A CA 1
ATOM 4040 C C . TRP A 1 501 ? 5.193 -3.329 -23.191 1.00 88.38 501 TRP A C 1
ATOM 4042 O O . TRP A 1 501 ? 6.101 -4.104 -23.469 1.00 88.38 501 TRP A O 1
ATOM 4052 N N . HIS A 1 502 ? 4.959 -2.920 -21.944 1.00 89.88 502 HIS A N 1
ATOM 4053 C CA . HIS A 1 502 ? 5.737 -3.382 -20.800 1.00 89.88 502 HIS A CA 1
ATOM 4054 C C . HIS A 1 502 ? 5.416 -4.857 -20.496 1.00 89.88 502 HIS A C 1
ATOM 4056 O O . HIS A 1 502 ? 4.255 -5.204 -20.259 1.00 89.88 502 HIS A O 1
ATOM 4062 N N . ASP A 1 503 ? 6.419 -5.743 -20.530 1.00 89.06 503 ASP A N 1
ATOM 4063 C CA . ASP A 1 503 ? 6.218 -7.199 -20.412 1.00 89.06 503 ASP A CA 1
ATOM 4064 C C . ASP A 1 503 ? 6.205 -7.690 -18.955 1.00 89.06 503 ASP A C 1
ATOM 4066 O O . ASP A 1 503 ? 6.980 -8.553 -18.544 1.00 89.06 503 ASP A O 1
ATOM 4070 N N . GLU A 1 504 ? 5.312 -7.140 -18.136 1.00 86.44 504 GLU A N 1
ATOM 4071 C CA . GLU A 1 504 ? 5.215 -7.539 -16.725 1.00 86.44 504 GLU A CA 1
ATOM 4072 C C . GLU A 1 504 ? 4.734 -8.977 -16.550 1.00 86.44 504 GLU A C 1
ATOM 4074 O O . GLU A 1 504 ? 5.137 -9.647 -15.611 1.00 86.44 504 GLU A O 1
ATOM 4079 N N . HIS A 1 505 ? 3.916 -9.485 -17.472 1.00 82.75 505 HIS A N 1
ATOM 4080 C CA . HIS A 1 505 ? 3.390 -10.849 -17.393 1.00 82.75 505 HIS A CA 1
ATOM 4081 C C . HIS A 1 505 ? 4.495 -11.910 -17.424 1.00 82.75 505 HIS A C 1
ATOM 4083 O O . HIS A 1 505 ? 4.326 -12.986 -16.851 1.00 82.75 505 HIS A O 1
ATOM 4089 N N . THR A 1 506 ? 5.608 -11.609 -18.099 1.00 89.00 506 THR A N 1
ATOM 4090 C CA . THR A 1 506 ? 6.755 -12.516 -18.202 1.00 89.00 506 THR A CA 1
ATOM 4091 C C . THR A 1 506 ? 7.862 -12.152 -17.219 1.00 89.00 506 THR A C 1
ATOM 4093 O O . THR A 1 506 ? 8.524 -13.046 -16.691 1.00 89.00 506 THR A O 1
ATOM 4096 N N . LEU A 1 507 ? 8.097 -10.854 -17.001 1.00 91.69 507 LEU A N 1
ATOM 4097 C CA . LEU A 1 507 ? 9.262 -10.360 -16.261 1.00 91.69 507 LEU A CA 1
ATOM 4098 C C . LEU A 1 507 ? 8.982 -10.085 -14.774 1.00 91.69 507 LEU A C 1
ATOM 4100 O O . LEU A 1 507 ? 9.918 -10.103 -13.971 1.00 91.69 507 LEU A O 1
ATOM 4104 N N . ALA A 1 508 ? 7.727 -9.830 -14.394 1.00 91.88 508 ALA A N 1
ATOM 4105 C CA . ALA A 1 508 ? 7.328 -9.604 -13.008 1.00 91.88 508 ALA A CA 1
ATOM 4106 C C . ALA A 1 508 ? 6.907 -10.915 -12.327 1.00 91.88 508 ALA A C 1
ATOM 4108 O O . ALA A 1 508 ? 6.438 -11.858 -12.968 1.00 91.88 508 ALA A O 1
ATOM 4109 N N . SER A 1 509 ? 7.046 -10.977 -11.003 1.00 91.25 509 SER A N 1
ATOM 4110 C CA . SER A 1 509 ? 6.390 -12.021 -10.219 1.00 91.25 509 SER A CA 1
ATOM 4111 C C . SER A 1 509 ? 4.900 -11.728 -10.080 1.00 91.25 509 SER A C 1
ATOM 4113 O O . SER A 1 509 ? 4.481 -10.575 -10.039 1.00 91.25 509 SER A O 1
ATOM 4115 N N . ASP A 1 510 ? 4.104 -12.785 -9.960 1.00 91.19 510 ASP A N 1
ATOM 4116 C CA . ASP A 1 510 ? 2.684 -12.692 -9.631 1.00 91.19 510 ASP A CA 1
ATOM 4117 C C . ASP A 1 510 ? 2.421 -13.470 -8.338 1.00 91.19 510 ASP A C 1
ATOM 4119 O O . ASP A 1 510 ? 1.934 -14.603 -8.340 1.00 91.19 510 ASP A O 1
ATOM 4123 N N . SER A 1 511 ? 2.856 -12.898 -7.214 1.00 88.88 511 SER A N 1
ATOM 4124 C CA . SER A 1 511 ? 2.862 -13.604 -5.928 1.00 88.88 511 SER A CA 1
ATOM 4125 C C . SER A 1 511 ? 1.457 -13.844 -5.373 1.00 88.88 511 SER A C 1
ATOM 4127 O O . SER A 1 511 ? 1.255 -14.803 -4.623 1.00 88.88 511 SER A O 1
ATOM 4129 N N . LEU A 1 512 ? 0.496 -12.976 -5.707 1.00 90.69 512 LEU A N 1
ATOM 4130 C CA . LEU A 1 512 ? -0.884 -13.062 -5.220 1.00 90.69 512 LEU A CA 1
ATOM 4131 C C . LEU A 1 512 ? -1.847 -13.712 -6.221 1.00 90.69 512 LEU A C 1
ATOM 4133 O O . LEU A 1 512 ? -2.946 -14.087 -5.816 1.00 90.69 512 LEU A O 1
ATOM 4137 N N . GLY A 1 513 ? -1.460 -13.883 -7.487 1.00 90.00 513 GLY A N 1
ATOM 4138 C CA . GLY A 1 513 ? -2.395 -14.283 -8.539 1.00 90.00 513 GLY A CA 1
ATOM 4139 C C . GLY A 1 513 ? -3.331 -13.126 -8.880 1.00 90.00 513 GLY A C 1
ATOM 4140 O O . GLY A 1 513 ? -4.549 -13.222 -8.696 1.00 90.00 513 GLY A O 1
ATOM 4141 N N . ALA A 1 514 ? -2.740 -12.009 -9.299 1.00 90.88 514 ALA A N 1
ATOM 4142 C CA . ALA A 1 514 ? -3.417 -10.769 -9.628 1.00 90.88 514 ALA A CA 1
ATOM 4143 C C . ALA A 1 514 ? -4.555 -10.996 -10.628 1.00 90.88 514 ALA A C 1
ATOM 4145 O O . ALA A 1 514 ? -4.441 -11.798 -11.559 1.00 90.88 514 ALA A O 1
ATOM 4146 N N . LEU A 1 515 ? -5.638 -10.231 -10.490 1.00 87.81 515 LEU A N 1
ATOM 4147 C CA . LEU A 1 515 ? -6.783 -10.311 -11.395 1.00 87.81 515 LEU A CA 1
ATOM 4148 C C . LEU A 1 515 ? -6.370 -10.048 -12.853 1.00 87.81 515 LEU A C 1
ATOM 4150 O O . LEU A 1 515 ? -6.864 -10.721 -13.752 1.00 87.81 515 LEU A O 1
ATOM 4154 N N . TRP A 1 516 ? -5.429 -9.122 -13.064 1.00 85.06 516 TRP A N 1
ATOM 4155 C CA . TRP A 1 516 ? -4.825 -8.794 -14.362 1.00 85.06 516 TRP A CA 1
ATOM 4156 C C . TRP A 1 516 ? -3.463 -9.476 -14.602 1.00 85.06 516 TRP A C 1
ATOM 4158 O O . TRP A 1 516 ? -2.730 -9.080 -15.507 1.00 85.06 516 TRP A O 1
ATOM 4168 N N . GLY A 1 517 ? -3.100 -10.470 -13.786 1.00 76.75 517 GLY A N 1
ATOM 4169 C CA . GLY A 1 517 ? -1.856 -11.234 -13.902 1.00 76.75 517 GLY A CA 1
ATOM 4170 C C . GLY A 1 517 ? -1.938 -12.440 -14.847 1.00 76.75 517 GLY A C 1
ATOM 4171 O O . GLY A 1 517 ? -3.003 -12.836 -15.324 1.00 76.75 517 GLY A O 1
ATOM 4172 N N . GLY A 1 518 ? -0.785 -13.061 -15.114 1.00 68.00 518 GLY A N 1
ATOM 4173 C CA . GLY A 1 518 ? -0.666 -14.302 -15.897 1.00 68.00 518 GLY A CA 1
ATOM 4174 C C . GLY A 1 518 ? -0.689 -14.140 -17.428 1.00 68.00 518 GLY A C 1
ATOM 4175 O O . GLY A 1 518 ? -0.685 -13.036 -17.954 1.00 68.00 518 GLY A O 1
ATOM 4176 N N . ASN A 1 519 ? -0.712 -15.261 -18.166 1.00 59.84 519 ASN A N 1
ATOM 4177 C CA . ASN A 1 519 ? -0.652 -15.339 -19.645 1.00 59.84 519 ASN A CA 1
ATOM 4178 C C . ASN A 1 519 ? -1.979 -14.983 -20.351 1.00 59.84 519 ASN A C 1
ATOM 4180 O O . ASN A 1 519 ? -2.414 -15.620 -21.316 1.00 59.84 519 ASN A O 1
ATOM 4184 N N . GLN A 1 520 ? -2.651 -13.972 -19.829 1.00 57.12 520 GLN A N 1
ATOM 4185 C CA . GLN A 1 520 ? -3.945 -13.506 -20.280 1.00 57.12 520 GLN A CA 1
ATOM 4186 C C . GLN A 1 520 ? -3.735 -12.492 -21.413 1.00 57.12 520 GLN A C 1
ATOM 4188 O O . GLN A 1 520 ? -3.703 -11.302 -21.154 1.00 57.12 520 GLN A O 1
ATOM 4193 N N . ARG A 1 521 ? -3.512 -12.948 -22.659 1.00 63.75 521 ARG A N 1
ATOM 4194 C CA . ARG A 1 521 ? -3.638 -12.092 -23.870 1.00 63.75 521 ARG A CA 1
ATOM 4195 C C . ARG A 1 521 ? -4.477 -12.718 -24.994 1.00 63.75 521 ARG A C 1
ATOM 4197 O O . ARG A 1 521 ? -4.488 -12.221 -26.121 1.00 63.75 521 ARG A O 1
ATOM 4204 N N . ARG A 1 522 ? -5.165 -13.834 -24.725 1.00 58.97 522 ARG A N 1
ATOM 4205 C CA . ARG A 1 522 ? -5.973 -14.547 -25.735 1.00 58.97 522 ARG A CA 1
ATOM 4206 C C . ARG A 1 522 ? -7.290 -13.827 -26.008 1.00 58.97 522 ARG A C 1
ATOM 4208 O O . ARG A 1 522 ? -7.745 -13.839 -27.151 1.00 58.97 522 ARG A O 1
ATOM 4215 N N . ASN A 1 523 ? -7.862 -13.150 -25.012 1.00 60.47 523 ASN A N 1
ATOM 4216 C CA . ASN A 1 523 ? -9.149 -12.469 -25.183 1.00 60.47 523 ASN A CA 1
ATOM 4217 C C . ASN A 1 523 ? -8.988 -11.057 -25.758 1.00 60.47 523 ASN A C 1
ATOM 4219 O O . ASN A 1 523 ? -9.921 -10.541 -26.370 1.00 60.47 523 ASN A O 1
ATOM 4223 N N . LEU A 1 524 ? -7.788 -10.462 -25.682 1.00 65.19 524 LEU A N 1
ATOM 4224 C CA . LEU A 1 524 ? -7.476 -9.224 -26.408 1.00 65.19 524 LEU A CA 1
ATOM 4225 C C . LEU A 1 524 ? -7.675 -9.370 -27.918 1.00 65.19 524 LEU A C 1
ATOM 4227 O O . LEU A 1 524 ? -8.100 -8.415 -28.558 1.00 65.19 524 LEU A O 1
ATOM 4231 N N . ALA A 1 525 ? -7.433 -10.554 -28.489 1.00 76.38 525 ALA A N 1
ATOM 4232 C CA . ALA A 1 525 ? -7.678 -10.803 -29.910 1.00 76.38 525 ALA A CA 1
ATOM 4233 C C . ALA A 1 525 ? -9.168 -10.690 -30.277 1.00 76.38 525 ALA A C 1
ATOM 4235 O O . ALA A 1 525 ? -9.487 -10.218 -31.368 1.00 76.38 525 ALA A O 1
ATOM 4236 N N . LEU A 1 526 ? -10.077 -11.049 -29.359 1.00 71.88 526 LEU A N 1
ATOM 4237 C CA . LEU A 1 526 ? -11.525 -10.931 -29.570 1.00 71.88 526 LEU A CA 1
ATOM 4238 C C . LEU A 1 526 ? -11.978 -9.468 -29.674 1.00 71.88 526 LEU A C 1
ATOM 4240 O O . LEU A 1 526 ? -12.946 -9.181 -30.375 1.00 71.88 526 LEU A O 1
ATOM 4244 N N . VAL A 1 527 ? -11.278 -8.555 -28.996 1.00 74.69 527 VAL A N 1
ATOM 4245 C CA . VAL A 1 527 ? -11.647 -7.133 -28.899 1.00 74.69 527 VAL A CA 1
ATOM 4246 C C . VAL A 1 527 ? -10.837 -6.257 -29.860 1.00 74.69 527 VAL A C 1
ATOM 4248 O O . VAL A 1 527 ? -11.383 -5.363 -30.501 1.00 74.69 527 VAL A O 1
ATOM 4251 N N . LEU A 1 528 ? -9.532 -6.505 -29.980 1.00 80.75 528 LEU A N 1
ATOM 4252 C CA . LEU A 1 528 ? -8.585 -5.673 -30.731 1.00 80.75 528 LEU A CA 1
ATOM 4253 C C . LEU A 1 528 ? -8.266 -6.230 -32.129 1.00 80.75 528 LEU A C 1
ATOM 4255 O O . LEU A 1 528 ? -7.763 -5.488 -32.974 1.00 80.75 528 LEU A O 1
ATOM 4259 N N . GLY A 1 529 ? -8.576 -7.504 -32.386 1.00 82.75 529 GLY A N 1
ATOM 4260 C CA . GLY A 1 529 ? -8.150 -8.248 -33.574 1.00 82.75 529 GLY A CA 1
ATOM 4261 C C . GLY A 1 529 ? -6.783 -8.922 -33.399 1.00 82.75 529 GLY A C 1
ATOM 4262 O O . GLY A 1 529 ? -5.968 -8.500 -32.576 1.00 82.75 529 GLY A O 1
ATOM 4263 N N . GLU A 1 530 ? -6.531 -9.977 -34.183 1.00 83.81 530 GLU A N 1
ATOM 4264 C CA . GLU A 1 530 ? -5.329 -10.821 -34.053 1.00 83.81 530 GLU A CA 1
ATOM 4265 C C . GLU A 1 530 ? -4.021 -10.040 -34.255 1.00 83.81 530 GLU A C 1
ATOM 4267 O O . GLU A 1 530 ? -3.109 -10.173 -33.442 1.00 83.81 530 GLU A O 1
ATOM 4272 N N . ASP A 1 531 ? -3.953 -9.164 -35.263 1.00 84.56 531 ASP A N 1
ATOM 4273 C CA . ASP A 1 531 ? -2.735 -8.406 -35.587 1.00 84.56 531 ASP A CA 1
ATOM 4274 C C . ASP A 1 531 ? -2.280 -7.497 -34.433 1.00 84.56 531 ASP A C 1
ATOM 4276 O O . ASP A 1 531 ? -1.096 -7.437 -34.097 1.00 84.56 531 ASP A O 1
ATOM 4280 N N . LEU A 1 532 ? -3.221 -6.780 -33.806 1.00 85.12 532 LEU A N 1
ATOM 4281 C CA . LEU A 1 532 ? -2.919 -5.889 -32.682 1.00 85.12 532 LEU A CA 1
ATOM 4282 C C . LEU A 1 532 ? -2.620 -6.681 -31.412 1.00 85.12 532 LEU A C 1
ATOM 4284 O O . LEU A 1 532 ? -1.697 -6.325 -30.683 1.00 85.12 532 LEU A O 1
ATOM 4288 N N . ALA A 1 533 ? -3.353 -7.768 -31.162 1.00 82.88 533 ALA A N 1
ATOM 4289 C CA . ALA A 1 533 ? -3.082 -8.639 -30.024 1.00 82.88 533 ALA A CA 1
ATOM 4290 C C . ALA A 1 533 ? -1.683 -9.273 -30.115 1.00 82.88 533 ALA A C 1
ATOM 4292 O O . ALA A 1 533 ? -0.990 -9.366 -29.100 1.00 82.88 533 ALA A O 1
ATOM 4293 N N . GLN A 1 534 ? -1.229 -9.630 -31.324 1.00 85.19 534 GLN A N 1
ATOM 4294 C CA . GLN A 1 534 ? 0.094 -10.213 -31.550 1.00 85.19 534 GLN A CA 1
ATOM 4295 C C . GLN A 1 534 ? 1.236 -9.264 -31.162 1.00 85.19 534 GLN A C 1
ATOM 4297 O O . GLN A 1 534 ? 2.243 -9.732 -30.638 1.00 85.19 534 GLN A O 1
ATOM 4302 N N . GLN A 1 535 ? 1.085 -7.946 -31.350 1.00 85.25 535 GLN A N 1
ATOM 4303 C CA . GLN A 1 535 ? 2.125 -6.969 -30.985 1.00 85.25 535 GLN A CA 1
ATOM 4304 C C . GLN A 1 535 ? 2.515 -7.064 -29.505 1.00 85.25 535 GLN A C 1
ATOM 4306 O O . GLN A 1 535 ? 3.682 -6.883 -29.167 1.00 85.25 535 GLN A O 1
ATOM 4311 N N . GLY A 1 536 ? 1.547 -7.376 -28.642 1.00 81.88 536 GLY A N 1
ATOM 4312 C CA . GLY A 1 536 ? 1.741 -7.467 -27.203 1.00 81.88 536 GLY A CA 1
ATOM 4313 C C . GLY A 1 536 ? 2.085 -8.864 -26.683 1.00 81.88 536 GLY A C 1
ATOM 4314 O O . GLY A 1 536 ? 2.241 -9.023 -25.481 1.00 81.88 536 GLY A O 1
ATOM 4315 N N . THR A 1 537 ? 2.168 -9.911 -27.503 1.00 85.00 537 THR A N 1
ATOM 4316 C CA . THR A 1 537 ? 2.447 -11.247 -26.944 1.00 85.00 537 THR A CA 1
ATOM 4317 C C . THR A 1 537 ? 3.849 -11.309 -26.323 1.00 85.00 537 THR A C 1
ATOM 4319 O O . THR A 1 537 ? 4.762 -10.668 -26.849 1.00 85.00 537 THR A O 1
ATOM 4322 N N . PRO A 1 538 ? 4.056 -12.103 -25.251 1.00 87.69 538 PRO A N 1
ATOM 4323 C CA . PRO A 1 538 ? 5.379 -12.303 -24.652 1.00 87.69 538 PRO A CA 1
ATOM 4324 C C . PRO A 1 538 ? 6.471 -12.623 -25.679 1.00 87.69 538 PRO A C 1
ATOM 4326 O O . PRO A 1 538 ? 7.542 -12.023 -25.669 1.00 87.69 538 PRO A O 1
ATOM 4329 N N . ASP A 1 539 ? 6.165 -13.502 -26.638 1.00 89.44 539 ASP A N 1
ATOM 4330 C CA . ASP A 1 539 ? 7.097 -13.883 -27.700 1.00 89.44 539 ASP A CA 1
ATOM 4331 C C . ASP A 1 539 ? 7.449 -12.701 -28.622 1.00 89.44 539 ASP A C 1
ATOM 4333 O O . ASP A 1 539 ? 8.607 -12.534 -29.005 1.00 89.44 539 ASP A O 1
ATOM 4337 N N . SER A 1 540 ? 6.471 -11.852 -28.964 1.00 90.38 540 SER A N 1
ATOM 4338 C CA . SER A 1 540 ? 6.682 -10.656 -29.793 1.00 90.38 540 SER A CA 1
ATOM 4339 C C . SER A 1 540 ? 7.507 -9.591 -29.064 1.00 90.38 540 SER A C 1
ATOM 4341 O O . SER A 1 540 ? 8.427 -9.003 -29.647 1.00 90.38 540 SER A O 1
ATOM 4343 N N . LEU A 1 541 ? 7.214 -9.358 -27.781 1.00 92.75 541 LEU A N 1
ATOM 4344 C CA . LEU A 1 541 ? 7.942 -8.402 -26.943 1.00 92.75 541 LEU A CA 1
ATOM 4345 C C . LEU A 1 541 ? 9.388 -8.859 -26.732 1.00 92.75 541 LEU A C 1
ATOM 4347 O O . LEU A 1 541 ? 10.314 -8.084 -26.991 1.00 92.75 541 LEU A O 1
ATOM 4351 N N . LYS A 1 542 ? 9.599 -10.140 -26.412 1.00 95.38 542 LYS A N 1
ATOM 4352 C CA . LYS A 1 542 ? 10.935 -10.732 -26.304 1.00 95.38 542 LYS A CA 1
ATOM 4353 C C . LYS A 1 542 ? 11.718 -10.625 -27.613 1.00 95.38 542 LYS A C 1
ATOM 4355 O O . LYS A 1 542 ? 12.834 -10.110 -27.608 1.00 95.38 542 LYS A O 1
ATOM 4360 N N . ALA A 1 543 ? 11.128 -11.017 -28.744 1.00 95.69 543 ALA A N 1
ATOM 4361 C CA . ALA A 1 543 ? 11.773 -10.895 -30.056 1.00 95.69 543 ALA A CA 1
ATOM 4362 C C . ALA A 1 543 ? 12.083 -9.433 -30.435 1.00 95.69 543 ALA A C 1
ATOM 4364 O O . ALA A 1 543 ? 12.987 -9.152 -31.223 1.00 95.69 543 ALA A O 1
ATOM 4365 N N . THR A 1 544 ? 11.330 -8.471 -29.902 1.00 95.94 544 THR A N 1
ATOM 4366 C CA . THR A 1 544 ? 11.610 -7.040 -30.078 1.00 95.94 544 THR A CA 1
ATOM 4367 C C . THR A 1 544 ? 12.798 -6.596 -29.231 1.00 95.94 544 THR A C 1
ATOM 4369 O O . THR A 1 544 ? 13.675 -5.911 -29.754 1.00 95.94 544 THR A O 1
ATOM 4372 N N . VAL A 1 545 ? 12.892 -7.048 -27.978 1.00 97.44 545 VAL A N 1
ATOM 4373 C CA . VAL A 1 545 ? 14.058 -6.812 -27.109 1.00 97.44 545 VAL A CA 1
ATOM 4374 C C . VAL A 1 545 ? 15.330 -7.427 -27.698 1.00 97.44 545 VAL A C 1
ATOM 4376 O O . VAL A 1 545 ? 16.361 -6.761 -27.746 1.00 97.44 545 VAL A O 1
ATOM 4379 N N . GLU A 1 546 ? 15.264 -8.656 -28.213 1.00 97.81 546 GLU A N 1
ATOM 4380 C CA . GLU A 1 546 ? 16.401 -9.323 -28.865 1.00 97.81 546 GLU A CA 1
ATOM 4381 C C . GLU A 1 546 ? 16.946 -8.523 -30.050 1.00 97.81 546 GLU A C 1
ATOM 4383 O O . GLU A 1 546 ? 18.152 -8.279 -30.132 1.00 97.81 546 GLU A O 1
ATOM 4388 N N . ARG A 1 547 ? 16.053 -8.069 -30.939 1.00 97.44 547 ARG A N 1
ATOM 4389 C CA . ARG A 1 547 ? 16.418 -7.238 -32.096 1.00 97.44 547 ARG A CA 1
ATOM 4390 C C . ARG A 1 547 ? 16.968 -5.879 -31.676 1.00 97.44 547 ARG A C 1
ATOM 4392 O O . ARG A 1 547 ? 17.915 -5.398 -32.292 1.00 97.44 547 ARG A O 1
ATOM 4399 N N . ALA A 1 548 ? 16.403 -5.270 -30.635 1.00 97.69 548 ALA A N 1
ATOM 4400 C CA . ALA A 1 548 ? 16.892 -3.998 -30.117 1.00 97.69 548 ALA A CA 1
ATOM 4401 C C . ALA A 1 548 ? 18.329 -4.121 -29.592 1.00 97.69 548 ALA A C 1
ATOM 4403 O O . ALA A 1 548 ? 19.171 -3.292 -29.933 1.00 97.69 548 ALA A O 1
ATOM 4404 N N . ILE A 1 549 ? 18.635 -5.185 -28.841 1.00 98.12 549 ILE A N 1
ATOM 4405 C CA . ILE A 1 549 ? 19.999 -5.470 -28.371 1.00 98.12 549 ILE A CA 1
ATOM 4406 C C . ILE A 1 549 ? 20.945 -5.693 -29.558 1.00 98.12 549 ILE A C 1
ATOM 4408 O O . ILE A 1 549 ? 22.007 -5.080 -29.599 1.00 98.12 549 ILE A O 1
ATOM 4412 N N . GLU A 1 550 ? 20.557 -6.506 -30.546 1.00 97.25 550 GLU A N 1
ATOM 4413 C CA . GLU A 1 550 ? 21.376 -6.766 -31.742 1.00 97.25 550 GLU A CA 1
ATOM 4414 C C . GLU A 1 550 ? 21.705 -5.484 -32.521 1.00 97.25 550 GLU A C 1
ATOM 4416 O O . GLU A 1 550 ? 22.846 -5.267 -32.927 1.00 97.25 550 GLU A O 1
ATOM 4421 N N . MET A 1 551 ? 20.723 -4.599 -32.702 1.00 97.00 551 MET A N 1
ATOM 4422 C CA . MET A 1 551 ? 20.952 -3.322 -33.374 1.00 97.00 551 MET A CA 1
ATOM 4423 C C . MET A 1 551 ? 21.890 -2.423 -32.566 1.00 97.00 551 MET A C 1
ATOM 4425 O O . MET A 1 551 ? 22.824 -1.861 -33.137 1.00 97.00 551 MET A O 1
ATOM 4429 N N . LEU A 1 552 ? 21.697 -2.331 -31.248 1.00 97.69 552 LEU A N 1
ATOM 4430 C CA . LEU A 1 552 ? 22.524 -1.505 -30.362 1.00 97.69 552 LEU A CA 1
ATOM 4431 C C . LEU A 1 552 ? 23.967 -2.006 -30.229 1.00 97.69 552 LEU A C 1
ATOM 4433 O O . LEU A 1 552 ? 24.864 -1.195 -30.011 1.00 97.69 552 LEU A O 1
ATOM 4437 N N . GLU A 1 553 ? 24.220 -3.304 -30.413 1.00 95.25 553 GLU A N 1
ATOM 4438 C CA . GLU A 1 553 ? 25.583 -3.852 -30.499 1.00 95.25 553 GLU A CA 1
ATOM 4439 C C . GLU A 1 553 ? 26.366 -3.266 -31.689 1.00 95.25 553 GLU A C 1
ATOM 4441 O O . GLU A 1 553 ? 27.592 -3.165 -31.629 1.00 95.25 553 GLU A O 1
ATOM 4446 N N . THR A 1 554 ? 25.671 -2.856 -32.756 1.00 94.31 554 THR A N 1
ATOM 4447 C CA . THR A 1 554 ? 26.281 -2.256 -33.958 1.00 94.31 554 THR A CA 1
ATOM 4448 C C . THR A 1 554 ? 26.151 -0.733 -34.021 1.00 94.31 554 THR A C 1
ATOM 4450 O O . THR A 1 554 ? 27.056 -0.065 -34.520 1.00 94.31 554 THR A O 1
ATOM 4453 N N . GLU A 1 555 ? 25.059 -0.176 -33.495 1.00 94.56 555 GLU A N 1
ATOM 4454 C CA . GLU A 1 555 ? 24.731 1.251 -33.521 1.00 94.56 555 GLU A CA 1
ATOM 4455 C C . GLU A 1 555 ? 24.255 1.722 -32.128 1.00 94.56 555 GLU A C 1
ATOM 4457 O O . GLU A 1 555 ? 23.055 1.907 -31.899 1.00 94.56 555 GLU A O 1
ATOM 4462 N N . PRO A 1 556 ? 25.178 1.950 -31.170 1.00 92.62 556 PRO A N 1
ATOM 4463 C CA . PRO A 1 556 ? 24.826 2.321 -29.794 1.00 92.62 556 PRO A CA 1
ATOM 4464 C C . PRO A 1 556 ? 24.101 3.669 -29.656 1.00 92.62 556 PRO A C 1
ATOM 4466 O O . PRO A 1 556 ? 23.507 3.946 -28.616 1.00 92.62 556 PRO A O 1
ATOM 4469 N N . THR A 1 557 ? 24.141 4.517 -30.688 1.00 93.81 557 THR A N 1
ATOM 4470 C CA . THR A 1 557 ? 23.492 5.838 -30.734 1.00 93.81 557 THR A CA 1
ATOM 4471 C C . THR A 1 557 ? 22.024 5.781 -31.170 1.00 93.81 557 THR A C 1
ATOM 4473 O O . THR A 1 557 ? 21.364 6.818 -31.249 1.00 93.81 557 THR A O 1
ATOM 4476 N N . ASN A 1 558 ? 21.479 4.594 -31.457 1.00 95.25 558 ASN A N 1
ATOM 4477 C CA . ASN A 1 558 ? 20.111 4.455 -31.943 1.00 95.25 558 ASN A CA 1
ATOM 4478 C C . ASN A 1 558 ? 19.069 4.696 -30.829 1.00 95.25 558 ASN A C 1
ATOM 4480 O O . ASN A 1 558 ? 18.732 3.800 -30.051 1.00 95.25 558 ASN A O 1
ATOM 4484 N N . ALA A 1 559 ? 18.513 5.912 -30.792 1.00 94.12 559 ALA A N 1
ATOM 4485 C CA . ALA A 1 559 ? 17.522 6.357 -29.804 1.00 94.12 559 ALA A CA 1
ATOM 4486 C C . ALA A 1 559 ? 16.311 5.421 -29.679 1.00 94.12 559 ALA A C 1
ATOM 4488 O O . ALA A 1 559 ? 15.840 5.126 -28.580 1.00 94.12 559 ALA A O 1
ATOM 4489 N N . ASN A 1 560 ? 15.791 4.961 -30.820 1.00 94.25 560 ASN A N 1
ATOM 4490 C CA . ASN A 1 560 ? 14.559 4.183 -30.864 1.00 94.25 560 ASN A CA 1
ATOM 4491 C C . ASN A 1 560 ? 14.737 2.830 -30.174 1.00 94.25 560 ASN A C 1
ATOM 4493 O O . ASN A 1 560 ? 13.830 2.390 -29.475 1.00 94.25 560 ASN A O 1
ATOM 4497 N N . GLN A 1 561 ? 15.904 2.198 -30.318 1.00 97.06 561 GLN A N 1
ATOM 4498 C CA . GLN A 1 561 ? 16.164 0.899 -29.697 1.00 97.06 561 GLN A CA 1
ATOM 4499 C C . GLN A 1 561 ? 16.329 1.014 -28.179 1.00 97.06 561 GLN A C 1
ATOM 4501 O O . GLN A 1 561 ? 15.758 0.209 -27.447 1.00 97.06 561 GLN A O 1
ATOM 4506 N N . TRP A 1 562 ? 17.008 2.055 -27.685 1.00 97.06 562 TRP A N 1
ATOM 4507 C CA . TRP A 1 562 ? 17.071 2.323 -26.244 1.00 97.06 562 TRP A CA 1
ATOM 4508 C C . TRP A 1 562 ? 15.693 2.614 -25.645 1.00 97.06 562 TRP A C 1
ATOM 4510 O O . TRP A 1 562 ? 15.355 2.073 -24.592 1.00 97.06 562 TRP A O 1
ATOM 4520 N N . ASN A 1 563 ? 14.869 3.404 -26.340 1.00 95.12 563 ASN A N 1
ATOM 4521 C CA . ASN A 1 563 ? 13.494 3.668 -25.920 1.00 95.12 563 ASN A CA 1
ATOM 4522 C C . ASN A 1 563 ? 12.642 2.391 -25.908 1.00 95.12 563 ASN A C 1
ATOM 4524 O O . ASN A 1 563 ? 11.881 2.190 -24.966 1.00 95.12 563 ASN A O 1
ATOM 4528 N N . LEU A 1 564 ? 12.787 1.507 -26.901 1.00 94.94 564 LEU A N 1
ATOM 4529 C CA . LEU A 1 564 ? 12.094 0.215 -26.925 1.00 94.94 564 LEU A CA 1
ATOM 4530 C C . LEU A 1 564 ? 12.492 -0.666 -25.738 1.00 94.94 564 LEU A C 1
ATOM 4532 O O . LEU A 1 564 ? 11.608 -1.205 -25.071 1.00 94.94 564 LEU A O 1
ATOM 4536 N N . LEU A 1 565 ? 13.790 -0.766 -25.428 1.00 96.94 565 LEU A N 1
ATOM 4537 C CA . LEU A 1 565 ? 14.255 -1.488 -24.240 1.00 96.94 565 LEU A CA 1
ATOM 4538 C C . LEU A 1 565 ? 13.660 -0.895 -22.960 1.00 96.94 565 LEU A C 1
ATOM 4540 O O . LEU A 1 565 ? 13.115 -1.638 -22.148 1.00 96.94 565 LEU A O 1
ATOM 4544 N N . ALA A 1 566 ? 13.694 0.430 -22.805 1.00 95.06 566 ALA A N 1
ATOM 4545 C CA . ALA A 1 566 ? 13.128 1.102 -21.639 1.00 95.06 566 ALA A CA 1
ATOM 4546 C C . ALA A 1 566 ? 11.607 0.892 -21.510 1.00 95.06 566 ALA A C 1
ATOM 4548 O O . ALA A 1 566 ? 11.114 0.696 -20.404 1.00 95.06 566 ALA A O 1
ATOM 4549 N N . CYS A 1 567 ? 10.863 0.896 -22.620 1.00 93.50 567 CYS A N 1
ATOM 4550 C CA . CYS A 1 567 ? 9.410 0.700 -22.607 1.00 93.50 567 CYS A CA 1
ATOM 4551 C C . CYS A 1 567 ? 9.011 -0.745 -22.291 1.00 93.50 567 CYS A C 1
ATOM 4553 O O . CYS A 1 567 ? 8.050 -0.964 -21.557 1.00 93.50 567 CYS A O 1
ATOM 4555 N N . ILE A 1 568 ? 9.728 -1.731 -22.840 1.00 95.06 568 ILE A N 1
ATOM 4556 C CA . ILE A 1 568 ? 9.385 -3.147 -22.660 1.00 95.06 568 ILE A CA 1
ATOM 4557 C C . ILE A 1 568 ? 9.877 -3.658 -21.305 1.00 95.06 568 ILE A C 1
ATOM 4559 O O . ILE A 1 568 ? 9.115 -4.309 -20.591 1.00 95.06 568 ILE A O 1
ATOM 4563 N N . LEU A 1 569 ? 11.119 -3.341 -20.925 1.00 94.69 569 LEU A N 1
ATOM 4564 C CA . LEU A 1 569 ? 11.755 -3.860 -19.708 1.00 94.69 569 LEU A CA 1
ATOM 4565 C C . LEU A 1 569 ? 11.477 -3.014 -18.467 1.00 94.69 569 LEU A C 1
ATOM 4567 O O . LEU A 1 569 ? 11.438 -3.562 -17.371 1.00 94.69 569 LEU A O 1
ATOM 4571 N N . GLY A 1 570 ? 11.290 -1.697 -18.617 1.00 92.50 570 GLY A N 1
ATOM 4572 C CA . GLY A 1 570 ? 11.137 -0.775 -17.491 1.00 92.50 570 GLY A CA 1
ATOM 4573 C C . GLY A 1 570 ? 12.252 -0.942 -16.456 1.00 92.50 570 GLY A C 1
ATOM 4574 O O . GLY A 1 570 ? 13.431 -0.836 -16.786 1.00 92.50 570 GLY A O 1
ATOM 4575 N N . ASP A 1 571 ? 11.865 -1.211 -15.210 1.00 89.94 571 ASP A N 1
ATOM 4576 C CA . ASP A 1 571 ? 12.764 -1.504 -14.088 1.00 89.94 571 ASP A CA 1
ATOM 4577 C C . ASP A 1 571 ? 12.789 -2.995 -13.684 1.00 89.94 571 ASP A C 1
ATOM 4579 O O . ASP A 1 571 ? 13.303 -3.334 -12.616 1.00 89.94 571 ASP A O 1
ATOM 4583 N N . LEU A 1 572 ? 12.224 -3.883 -14.511 1.00 92.94 572 LEU A N 1
ATOM 4584 C CA . LEU A 1 572 ? 12.196 -5.329 -14.283 1.00 92.94 572 LEU A CA 1
ATOM 4585 C C . LEU A 1 572 ? 13.470 -6.015 -14.798 1.00 92.94 572 LEU A C 1
ATOM 4587 O O . LEU A 1 572 ? 14.146 -5.503 -15.696 1.00 92.94 572 LEU A O 1
ATOM 4591 N N . PRO A 1 573 ? 13.807 -7.206 -14.266 1.00 93.31 573 PRO A N 1
ATOM 4592 C CA . PRO A 1 573 ? 14.873 -8.024 -14.825 1.00 93.31 573 PRO A CA 1
ATOM 4593 C C . PRO A 1 573 ? 14.540 -8.416 -16.268 1.00 93.31 573 PRO A C 1
ATOM 4595 O O . PRO A 1 573 ? 13.401 -8.746 -16.585 1.00 93.31 573 PRO A O 1
ATOM 4598 N N . ILE A 1 574 ? 15.548 -8.425 -17.140 1.00 95.81 574 ILE A N 1
ATOM 4599 C CA . ILE A 1 574 ? 15.406 -8.925 -18.513 1.00 95.81 574 ILE A CA 1
ATOM 4600 C C . ILE A 1 574 ? 15.189 -10.451 -18.538 1.00 95.81 574 ILE A C 1
ATOM 4602 O O . ILE A 1 574 ? 15.546 -11.161 -17.597 1.00 95.81 574 ILE A O 1
ATOM 4606 N N . TYR A 1 575 ? 14.654 -10.968 -19.649 1.00 95.94 575 TYR A N 1
ATOM 4607 C CA . TYR A 1 575 ? 14.590 -12.399 -19.958 1.00 95.94 575 TYR A CA 1
ATOM 4608 C C . TYR A 1 575 ? 15.914 -13.117 -19.665 1.00 95.94 575 TYR A C 1
ATOM 4610 O O . TYR A 1 575 ? 16.988 -12.667 -20.073 1.00 95.94 575 TYR A O 1
ATOM 4618 N N . ALA A 1 576 ? 15.821 -14.262 -18.983 1.00 94.44 576 ALA A N 1
ATOM 4619 C CA . ALA A 1 576 ? 16.968 -14.977 -18.425 1.00 94.44 576 ALA A CA 1
ATOM 4620 C C . ALA A 1 576 ? 18.063 -15.306 -19.456 1.00 94.44 576 ALA A C 1
ATOM 4622 O O . ALA A 1 576 ? 19.249 -15.259 -19.136 1.00 94.44 576 ALA A O 1
ATOM 4623 N N . ASP A 1 577 ? 17.684 -15.605 -20.697 1.00 96.25 577 ASP A N 1
ATOM 4624 C CA . ASP A 1 577 ? 18.600 -15.933 -21.789 1.00 96.25 577 ASP A CA 1
ATOM 4625 C C . ASP A 1 577 ? 19.270 -14.714 -22.445 1.00 96.25 577 ASP A C 1
ATOM 4627 O O . ASP A 1 577 ? 20.249 -14.874 -23.172 1.00 96.25 577 ASP A O 1
ATOM 4631 N N . LEU A 1 578 ? 18.808 -13.495 -22.149 1.00 96.94 578 LEU A N 1
ATOM 4632 C CA . LEU A 1 578 ? 19.376 -12.242 -22.665 1.00 96.94 578 LEU A CA 1
ATOM 4633 C C . LEU A 1 578 ? 20.206 -11.474 -21.627 1.00 96.94 578 LEU A C 1
ATOM 4635 O O . LEU A 1 578 ? 20.843 -1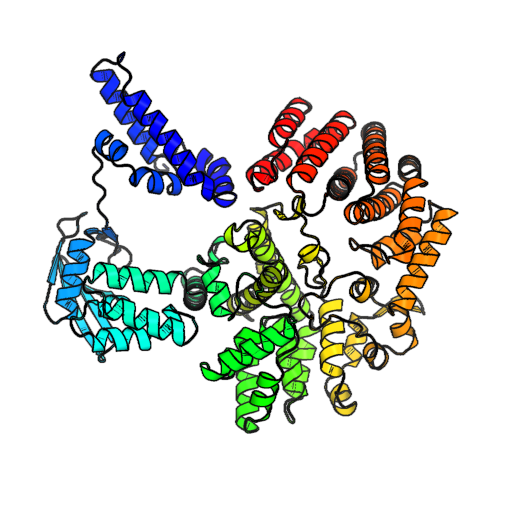0.478 -21.976 1.00 96.94 578 LEU A O 1
ATOM 4639 N N . VAL A 1 579 ? 20.255 -11.942 -20.373 1.00 96.31 579 VAL A N 1
ATOM 4640 C CA . VAL A 1 579 ? 20.978 -11.293 -19.260 1.00 96.31 579 VAL A CA 1
ATOM 4641 C C . VAL A 1 579 ? 22.448 -11.030 -19.595 1.00 96.31 579 VAL A C 1
ATOM 4643 O O . VAL A 1 579 ? 22.943 -9.918 -19.398 1.00 96.31 579 VAL A O 1
ATOM 4646 N N . GLU A 1 580 ? 23.157 -12.032 -20.118 1.00 95.75 580 GLU A N 1
ATOM 4647 C CA . GLU A 1 580 ? 24.579 -11.901 -20.470 1.00 95.75 580 GLU A CA 1
ATOM 4648 C C . GLU A 1 580 ? 24.790 -10.950 -21.651 1.00 95.75 580 GLU A C 1
ATOM 4650 O O . GLU A 1 580 ? 25.730 -10.156 -21.659 1.00 95.75 580 GLU A O 1
ATOM 4655 N N . ARG A 1 581 ? 23.876 -10.972 -22.626 1.00 96.56 581 ARG A N 1
ATOM 4656 C CA . ARG A 1 581 ? 23.961 -10.135 -23.825 1.00 96.56 581 ARG A CA 1
ATOM 4657 C C . ARG A 1 581 ? 23.738 -8.658 -23.497 1.00 96.56 581 ARG A C 1
ATOM 4659 O O . ARG A 1 581 ? 24.538 -7.819 -23.902 1.00 96.56 581 ARG A O 1
ATOM 4666 N N . LEU A 1 582 ? 22.733 -8.341 -22.675 1.00 96.81 582 LEU A N 1
ATOM 4667 C CA . LEU A 1 582 ? 22.527 -6.976 -22.181 1.00 96.81 582 LEU A CA 1
ATOM 4668 C C . LEU A 1 582 ? 23.681 -6.520 -21.273 1.00 96.81 582 LEU A C 1
ATOM 4670 O O . LEU A 1 582 ? 24.119 -5.374 -21.364 1.00 96.81 582 LEU A O 1
ATOM 4674 N N . SER A 1 583 ? 24.228 -7.420 -20.446 1.00 96.69 583 SER A N 1
ATOM 4675 C CA . SER A 1 583 ? 25.422 -7.122 -19.641 1.00 96.69 583 SER A CA 1
ATOM 4676 C C . SER A 1 583 ? 26.617 -6.755 -20.520 1.00 96.69 583 SER A C 1
ATOM 4678 O O . SER A 1 583 ? 27.330 -5.801 -20.213 1.00 96.69 583 SER A O 1
ATOM 4680 N N . TYR A 1 584 ? 26.837 -7.492 -21.612 1.00 96.06 584 TYR A N 1
ATOM 4681 C CA . TYR A 1 584 ? 27.892 -7.201 -22.577 1.00 96.06 584 TYR A CA 1
ATOM 4682 C C . TYR A 1 584 ? 27.671 -5.848 -23.258 1.00 96.06 584 TYR A C 1
ATOM 4684 O O . TYR A 1 584 ? 28.566 -5.008 -23.201 1.00 96.06 584 TYR A O 1
ATOM 4692 N N . LEU A 1 585 ? 26.470 -5.593 -23.789 1.00 97.38 585 LEU A N 1
ATOM 4693 C CA . LEU A 1 585 ? 26.114 -4.316 -24.417 1.00 97.38 585 LEU A CA 1
ATOM 4694 C C . LEU A 1 585 ? 26.356 -3.126 -23.473 1.00 97.38 585 LEU A C 1
ATOM 4696 O O . LEU A 1 585 ? 26.995 -2.140 -23.848 1.00 97.38 585 LEU A O 1
ATOM 4700 N N . ALA A 1 586 ? 25.901 -3.224 -22.221 1.00 96.75 586 ALA A N 1
ATOM 4701 C CA . ALA A 1 586 ? 26.115 -2.179 -21.223 1.00 96.75 586 ALA A CA 1
ATOM 4702 C C . ALA A 1 586 ? 27.608 -2.007 -20.876 1.00 96.75 586 ALA A C 1
ATOM 4704 O O . ALA A 1 586 ? 28.078 -0.886 -20.669 1.00 96.75 586 ALA A O 1
ATOM 4705 N N . LYS A 1 587 ? 28.394 -3.093 -20.859 1.00 96.12 587 LYS A N 1
ATOM 4706 C CA . LYS A 1 587 ? 29.852 -3.048 -20.651 1.00 96.12 587 LYS A CA 1
ATOM 4707 C C . LYS A 1 587 ? 30.619 -2.470 -21.841 1.00 96.12 587 LYS A C 1
ATOM 4709 O O . LYS A 1 587 ? 31.646 -1.837 -21.608 1.00 96.12 587 LYS A O 1
ATOM 4714 N N . THR A 1 588 ? 30.143 -2.599 -23.075 1.00 95.62 588 THR A N 1
ATOM 4715 C CA . THR A 1 588 ? 30.832 -2.064 -24.266 1.00 95.62 588 THR A CA 1
ATOM 4716 C C . THR A 1 588 ? 30.395 -0.656 -24.660 1.00 95.62 588 THR A C 1
ATOM 4718 O O . THR A 1 588 ? 31.174 0.057 -25.282 1.00 95.62 588 THR A O 1
ATOM 4721 N N . THR A 1 589 ? 29.190 -0.227 -24.279 1.00 97.19 589 THR A N 1
ATOM 4722 C CA . THR A 1 589 ? 28.676 1.120 -24.589 1.00 97.19 589 THR A CA 1
ATOM 4723 C C . THR A 1 589 ? 29.459 2.200 -23.838 1.00 97.19 589 THR A C 1
ATOM 4725 O O . THR A 1 589 ? 29.546 2.142 -22.614 1.00 97.19 589 THR A O 1
ATOM 4728 N N . ASN A 1 590 ? 30.021 3.188 -24.536 1.00 96.56 590 ASN A N 1
ATOM 4729 C CA . ASN A 1 590 ? 30.630 4.366 -23.911 1.00 96.56 590 ASN A CA 1
ATOM 4730 C C . ASN A 1 590 ? 29.533 5.405 -23.630 1.00 96.56 590 ASN A C 1
ATOM 4732 O O . ASN A 1 590 ? 29.026 6.042 -24.555 1.00 96.56 590 ASN A O 1
ATOM 4736 N N . PHE A 1 591 ? 29.121 5.535 -22.367 1.00 97.19 591 PHE A N 1
ATOM 4737 C CA . PHE A 1 591 ? 27.986 6.390 -22.013 1.00 97.19 591 PHE A CA 1
ATOM 4738 C C . PHE A 1 591 ? 28.366 7.870 -21.984 1.00 97.19 591 PHE A C 1
ATOM 4740 O O . PHE A 1 591 ? 27.512 8.704 -22.277 1.00 97.19 591 PHE A O 1
ATOM 4747 N N . VAL A 1 592 ? 29.629 8.206 -21.697 1.00 96.81 592 VAL A N 1
ATOM 4748 C CA . VAL A 1 592 ? 30.134 9.584 -21.816 1.00 96.81 592 VAL A CA 1
ATOM 4749 C C . VAL A 1 592 ? 30.060 10.071 -23.264 1.00 96.81 592 VAL A C 1
ATOM 4751 O O . VAL A 1 592 ? 29.503 11.136 -23.511 1.00 96.81 592 VAL A O 1
ATOM 4754 N N . GLU A 1 593 ? 30.558 9.289 -24.227 1.00 95.50 593 GLU A N 1
ATOM 4755 C CA . GLU A 1 593 ? 30.483 9.658 -25.653 1.00 95.50 593 GLU A CA 1
ATOM 4756 C C . GLU A 1 593 ? 29.031 9.769 -26.131 1.00 95.50 593 GLU A C 1
ATOM 4758 O O . GLU A 1 593 ? 28.681 10.688 -26.873 1.00 95.50 593 GLU A O 1
ATOM 4763 N N . LEU A 1 594 ? 28.163 8.859 -25.675 1.00 95.25 594 LEU A N 1
ATOM 4764 C CA . LEU A 1 594 ? 26.736 8.923 -25.979 1.00 95.25 594 LEU A CA 1
ATOM 4765 C C . LEU A 1 594 ? 26.097 10.194 -25.399 1.00 95.25 594 LEU A C 1
ATOM 4767 O O . LEU A 1 594 ? 25.284 10.817 -26.074 1.00 95.25 594 LEU A O 1
ATOM 4771 N N . TYR A 1 595 ? 26.487 10.600 -24.186 1.00 94.88 595 TYR A N 1
ATOM 4772 C CA . TYR A 1 595 ? 26.015 11.825 -23.535 1.00 94.88 595 TYR A CA 1
ATOM 4773 C C . TYR A 1 595 ? 26.462 13.083 -24.282 1.00 94.88 595 TYR A C 1
ATOM 4775 O O . TYR A 1 595 ? 25.663 13.994 -24.484 1.00 94.88 595 TYR A O 1
ATOM 4783 N N . GLU A 1 596 ? 27.718 13.133 -24.726 1.00 92.12 596 GLU A N 1
ATOM 4784 C CA . GLU A 1 596 ? 28.230 14.253 -25.521 1.00 92.12 596 GLU A CA 1
ATOM 4785 C C . GLU A 1 596 ? 27.506 14.394 -26.870 1.00 92.12 596 GLU A C 1
ATOM 4787 O O . GLU A 1 596 ? 27.370 15.512 -27.372 1.00 92.12 596 GLU A O 1
ATOM 4792 N N . ALA A 1 597 ? 27.023 13.286 -27.443 1.00 91.81 597 ALA A N 1
ATOM 4793 C CA . ALA A 1 597 ? 26.240 13.286 -28.675 1.00 91.81 597 ALA A CA 1
ATOM 4794 C C . ALA A 1 597 ? 24.762 13.658 -28.448 1.00 91.81 597 ALA A C 1
ATOM 4796 O O . ALA A 1 597 ? 24.229 14.511 -29.160 1.00 91.81 597 ALA A O 1
ATOM 4797 N N . ASP A 1 598 ? 24.102 13.016 -27.481 1.00 91.69 598 ASP A N 1
ATOM 4798 C CA . ASP A 1 598 ? 22.713 13.279 -27.095 1.00 91.69 598 ASP A CA 1
ATOM 4799 C C . ASP A 1 598 ? 22.473 12.899 -25.615 1.00 91.69 598 ASP A C 1
ATOM 4801 O O . ASP A 1 598 ? 22.305 11.714 -25.287 1.00 91.69 598 ASP A O 1
ATOM 4805 N N . PRO A 1 599 ? 22.383 13.894 -24.709 1.00 91.38 599 PRO A N 1
ATOM 4806 C CA . PRO A 1 599 ? 22.124 13.665 -23.288 1.00 91.38 599 PRO A CA 1
ATOM 4807 C C . PRO A 1 599 ? 20.851 12.861 -23.007 1.00 91.38 599 PRO A C 1
ATOM 4809 O O . PRO A 1 599 ? 20.819 12.049 -22.082 1.00 91.38 599 PRO A O 1
ATOM 4812 N N . THR A 1 600 ? 19.798 13.053 -23.808 1.00 90.56 600 THR A N 1
ATOM 4813 C CA . THR A 1 600 ? 18.505 12.391 -23.587 1.00 90.56 600 THR A CA 1
ATOM 4814 C C . THR A 1 600 ? 18.635 10.895 -23.832 1.00 90.56 600 THR A C 1
ATOM 4816 O O . THR A 1 600 ? 18.217 10.091 -22.997 1.00 90.56 600 THR A O 1
ATOM 4819 N N . ILE A 1 601 ? 19.256 10.511 -24.950 1.00 92.62 601 ILE A N 1
ATOM 4820 C CA . ILE A 1 601 ? 19.478 9.100 -25.294 1.00 92.62 601 ILE A CA 1
ATOM 4821 C C . ILE A 1 601 ? 20.421 8.454 -24.280 1.00 92.62 601 ILE A C 1
ATOM 4823 O O . ILE A 1 601 ? 20.157 7.339 -23.826 1.00 92.62 601 ILE A O 1
ATOM 4827 N N . ALA A 1 602 ? 21.485 9.156 -23.885 1.00 95.31 602 ALA A N 1
ATOM 4828 C CA . ALA A 1 602 ? 22.445 8.647 -22.915 1.00 95.31 602 ALA A CA 1
ATOM 4829 C C . ALA A 1 602 ? 21.797 8.309 -21.573 1.00 95.31 602 ALA A C 1
ATOM 4831 O O . ALA A 1 602 ? 22.057 7.237 -21.030 1.00 95.31 602 ALA A O 1
ATOM 4832 N N . PHE A 1 603 ? 20.908 9.164 -21.060 1.00 94.75 603 PHE A N 1
ATOM 4833 C CA . PHE A 1 603 ? 20.204 8.876 -19.811 1.00 94.75 603 PHE A CA 1
ATOM 4834 C C . PHE A 1 603 ? 19.167 7.758 -19.937 1.00 94.75 603 PHE A C 1
ATOM 4836 O O . PHE A 1 603 ? 19.010 6.986 -18.991 1.00 94.75 603 PHE A O 1
ATOM 4843 N N . VAL A 1 604 ? 18.507 7.594 -21.089 1.00 95.19 604 VAL A N 1
ATOM 4844 C CA . VAL A 1 604 ? 17.656 6.413 -21.330 1.00 95.19 604 VAL A CA 1
ATOM 4845 C C . VAL A 1 604 ? 18.503 5.136 -21.309 1.00 95.19 604 VAL A C 1
ATOM 4847 O O . VAL A 1 604 ? 18.158 4.183 -20.609 1.00 95.19 604 VAL A O 1
ATOM 4850 N N . ALA A 1 605 ? 19.638 5.130 -22.010 1.00 97.00 605 ALA A N 1
ATOM 4851 C CA . ALA A 1 605 ? 20.556 3.994 -22.058 1.00 97.00 605 ALA A CA 1
ATOM 4852 C C . ALA A 1 605 ? 21.154 3.664 -20.677 1.00 97.00 605 ALA A C 1
ATOM 4854 O O . ALA A 1 605 ? 21.177 2.503 -20.260 1.00 97.00 605 ALA A O 1
ATOM 4855 N N . LEU A 1 606 ? 21.582 4.689 -19.931 1.00 96.69 606 LEU A N 1
ATOM 4856 C CA . LEU A 1 606 ? 22.078 4.552 -18.562 1.00 96.69 606 LEU A CA 1
ATOM 4857 C C . LEU A 1 606 ? 21.008 4.015 -17.624 1.00 96.69 606 LEU A C 1
ATOM 4859 O O . LEU A 1 606 ? 21.322 3.150 -16.812 1.00 96.69 606 LEU A O 1
ATOM 4863 N N . ARG A 1 607 ? 19.758 4.479 -17.731 1.00 95.44 607 ARG A N 1
ATOM 4864 C CA . ARG A 1 607 ? 18.653 3.982 -16.904 1.00 95.44 607 ARG A CA 1
ATOM 4865 C C . ARG A 1 607 ? 18.470 2.478 -17.102 1.00 95.44 607 ARG A C 1
ATOM 4867 O O . ARG A 1 607 ? 18.492 1.748 -16.114 1.00 95.44 607 ARG A O 1
ATOM 4874 N N . VAL A 1 608 ? 18.407 2.020 -18.357 1.00 96.62 608 VAL A N 1
ATOM 4875 C CA . VAL A 1 608 ? 18.321 0.587 -18.698 1.00 96.62 608 VAL A CA 1
ATOM 4876 C C . VAL A 1 608 ? 19.504 -0.190 -18.106 1.00 96.62 608 VAL A C 1
ATOM 4878 O O . VAL A 1 608 ? 19.311 -1.220 -17.461 1.00 96.62 608 VAL A O 1
ATOM 4881 N N . ALA A 1 609 ? 20.732 0.312 -18.259 1.00 97.06 609 ALA A N 1
ATOM 4882 C CA . ALA A 1 609 ? 21.923 -0.346 -17.718 1.00 97.06 609 ALA A CA 1
ATOM 4883 C C . ALA A 1 609 ? 21.955 -0.372 -16.175 1.00 97.06 609 ALA A C 1
ATOM 4885 O O . ALA A 1 609 ? 22.364 -1.373 -15.579 1.00 97.06 609 ALA A O 1
ATOM 4886 N N . CYS A 1 610 ? 21.516 0.702 -15.516 1.00 95.38 610 CYS A N 1
ATOM 4887 C CA . CYS A 1 610 ? 21.464 0.807 -14.058 1.00 95.38 610 CYS A CA 1
ATOM 4888 C C . CYS A 1 610 ? 20.388 -0.111 -13.464 1.00 95.38 610 CYS A C 1
ATOM 4890 O O . CYS A 1 610 ? 20.673 -0.803 -12.490 1.00 95.38 610 CYS A O 1
ATOM 4892 N N . ASP A 1 611 ? 19.193 -0.173 -14.058 1.00 92.25 611 ASP A N 1
ATOM 4893 C CA . ASP A 1 611 ? 18.127 -1.091 -13.626 1.00 92.25 611 ASP A CA 1
ATOM 4894 C C . ASP A 1 611 ? 18.532 -2.560 -13.828 1.00 92.25 611 ASP A C 1
ATOM 4896 O O . ASP A 1 611 ? 18.354 -3.395 -12.933 1.00 92.25 611 ASP A O 1
ATOM 4900 N N . HIS A 1 612 ? 19.187 -2.869 -14.951 1.00 94.19 612 HIS A N 1
ATOM 4901 C CA . HIS A 1 612 ? 19.778 -4.190 -15.190 1.00 94.19 612 HIS A CA 1
ATOM 4902 C C . HIS A 1 612 ? 20.843 -4.542 -14.142 1.00 94.19 612 HIS A C 1
ATOM 4904 O O . HIS A 1 612 ? 20.903 -5.665 -13.639 1.00 94.19 612 HIS A O 1
ATOM 4910 N N . THR A 1 613 ? 21.664 -3.571 -13.742 1.00 92.88 613 THR A N 1
ATOM 4911 C CA . THR A 1 613 ? 22.673 -3.755 -12.686 1.00 92.88 613 THR A CA 1
ATOM 4912 C C . THR A 1 613 ? 22.048 -3.916 -11.302 1.00 92.88 613 THR A C 1
ATOM 4914 O O . THR A 1 613 ? 22.582 -4.651 -10.480 1.00 92.88 613 THR A O 1
ATOM 4917 N N . ALA A 1 614 ? 20.917 -3.271 -11.017 1.00 87.94 614 ALA A N 1
ATOM 4918 C CA . ALA A 1 614 ? 20.189 -3.471 -9.763 1.00 87.94 614 ALA A CA 1
ATOM 4919 C C . ALA A 1 614 ? 19.597 -4.889 -9.667 1.00 87.94 614 ALA A C 1
ATOM 4921 O O . ALA A 1 614 ? 19.547 -5.477 -8.586 1.00 87.94 614 ALA A O 1
ATOM 4922 N N . SER A 1 615 ? 19.197 -5.448 -10.811 1.00 86.44 615 SER A N 1
ATOM 4923 C CA . SER A 1 615 ? 18.638 -6.799 -10.924 1.00 86.44 615 SER A CA 1
ATOM 4924 C C . SER A 1 615 ? 19.700 -7.902 -11.019 1.00 86.44 615 SER A C 1
ATOM 4926 O O . SER A 1 615 ? 19.378 -9.081 -10.874 1.00 86.44 615 SER A O 1
ATOM 4928 N N . THR A 1 616 ? 20.969 -7.547 -11.243 1.00 85.31 616 THR A N 1
ATOM 4929 C CA . THR A 1 616 ? 22.081 -8.497 -11.384 1.00 85.31 616 THR A CA 1
ATOM 4930 C C . THR A 1 616 ? 23.148 -8.287 -10.306 1.00 85.31 616 THR A C 1
ATOM 4932 O O . THR A 1 616 ? 23.459 -7.180 -9.878 1.00 85.31 616 THR A O 1
ATOM 4935 N N . ALA A 1 617 ? 23.803 -9.361 -9.869 1.00 83.19 617 ALA A N 1
ATOM 4936 C CA . ALA A 1 617 ? 24.930 -9.266 -8.933 1.00 83.19 617 ALA A CA 1
ATOM 4937 C C . ALA A 1 617 ? 26.255 -8.857 -9.627 1.00 83.19 617 ALA A C 1
ATOM 4939 O O . ALA A 1 617 ? 27.342 -9.220 -9.177 1.00 83.19 617 ALA A O 1
ATOM 4940 N N . ASN A 1 618 ? 26.187 -8.136 -10.753 1.00 90.75 618 ASN A N 1
ATOM 4941 C CA . ASN A 1 618 ? 27.332 -7.835 -11.611 1.00 90.75 618 ASN A CA 1
ATOM 4942 C C . ASN A 1 618 ? 28.122 -6.613 -11.101 1.00 90.75 618 ASN A C 1
ATOM 4944 O O . ASN A 1 618 ? 27.940 -5.491 -11.572 1.00 90.75 618 ASN A O 1
ATOM 4948 N N . GLU A 1 619 ? 29.019 -6.831 -10.134 1.00 92.50 619 GLU A N 1
ATOM 4949 C CA . GLU A 1 619 ? 29.847 -5.761 -9.544 1.00 92.50 619 GLU A CA 1
ATOM 4950 C C . GLU A 1 619 ? 30.794 -5.087 -10.550 1.00 92.50 619 GLU A C 1
ATOM 4952 O O . GLU A 1 619 ? 31.117 -3.912 -10.392 1.00 92.50 619 GLU A O 1
ATOM 4957 N N . GLU A 1 620 ? 31.226 -5.791 -11.600 1.00 94.69 620 GLU A N 1
ATOM 4958 C CA . GLU A 1 620 ? 32.073 -5.201 -12.644 1.00 94.69 620 GLU A CA 1
ATOM 4959 C C . GLU A 1 620 ? 31.297 -4.161 -13.462 1.00 94.69 620 GLU A C 1
ATOM 4961 O O . GLU A 1 620 ? 31.784 -3.051 -13.680 1.00 94.69 620 GLU A O 1
ATOM 4966 N N . LEU A 1 621 ? 30.066 -4.493 -13.873 1.00 95.25 621 LEU A N 1
ATOM 4967 C CA . LEU A 1 621 ? 29.190 -3.538 -14.551 1.00 95.25 621 LEU A CA 1
ATOM 4968 C C . LEU A 1 621 ? 28.850 -2.360 -13.628 1.00 95.25 621 LEU A C 1
ATOM 4970 O O . LEU A 1 621 ? 28.915 -1.213 -14.065 1.00 95.25 621 LEU A O 1
ATOM 4974 N N . ARG A 1 622 ? 28.576 -2.622 -12.343 1.00 95.75 622 ARG A N 1
ATOM 4975 C CA . ARG A 1 622 ? 28.325 -1.570 -11.347 1.00 95.75 622 ARG A CA 1
ATOM 4976 C C . ARG A 1 622 ? 29.496 -0.594 -11.230 1.00 95.75 622 ARG A C 1
ATOM 4978 O O . ARG A 1 622 ? 29.280 0.611 -11.291 1.00 95.75 622 ARG A O 1
ATOM 4985 N N . ALA A 1 623 ? 30.723 -1.103 -11.115 1.00 96.25 623 ALA A N 1
ATOM 4986 C CA . ALA A 1 623 ? 31.926 -0.276 -11.032 1.00 96.25 623 ALA A CA 1
ATOM 4987 C C . ALA A 1 623 ? 32.160 0.547 -12.311 1.00 96.25 623 ALA A C 1
ATOM 4989 O O . ALA A 1 623 ? 32.582 1.702 -12.233 1.00 96.25 623 ALA A O 1
ATOM 4990 N N . LYS A 1 624 ? 31.855 -0.018 -13.487 1.00 96.88 624 LYS A N 1
ATOM 4991 C CA . LYS A 1 624 ? 31.895 0.731 -14.748 1.00 96.88 624 LYS A CA 1
ATOM 4992 C C . LYS A 1 624 ? 30.890 1.888 -14.732 1.00 96.88 624 LYS A C 1
ATOM 4994 O O . LYS A 1 624 ? 31.276 3.022 -14.991 1.00 96.88 624 LYS A O 1
ATOM 4999 N N . LEU A 1 625 ? 29.622 1.610 -14.428 1.00 97.50 625 LEU A N 1
ATOM 5000 C CA . LEU A 1 625 ? 28.565 2.627 -14.413 1.00 97.50 625 LEU A CA 1
ATOM 5001 C C . LEU A 1 625 ? 28.841 3.725 -13.374 1.00 97.50 625 LEU A C 1
ATOM 5003 O O . LEU A 1 625 ? 28.610 4.894 -13.659 1.00 97.50 625 LEU A O 1
ATOM 5007 N N . GLU A 1 626 ? 29.404 3.376 -12.213 1.00 97.56 626 GLU A N 1
ATOM 5008 C CA . GLU A 1 626 ? 29.896 4.341 -11.217 1.00 97.56 626 GLU A CA 1
ATOM 5009 C C . GLU A 1 626 ? 30.899 5.326 -11.843 1.00 97.56 626 GLU A C 1
ATOM 5011 O O . GLU A 1 626 ? 30.740 6.542 -11.727 1.00 97.56 626 GLU A O 1
ATOM 5016 N N . ALA A 1 627 ? 31.904 4.812 -12.559 1.00 97.56 627 ALA A N 1
ATOM 5017 C CA . ALA A 1 627 ? 32.917 5.636 -13.213 1.00 97.56 627 ALA A CA 1
ATOM 5018 C C . ALA A 1 627 ? 32.338 6.518 -14.336 1.00 97.56 627 ALA A C 1
ATOM 5020 O O . ALA A 1 627 ? 32.710 7.689 -14.441 1.00 97.56 627 ALA A O 1
ATOM 5021 N N . GLU A 1 628 ? 31.420 5.980 -15.142 1.00 97.38 628 GLU A N 1
ATOM 5022 C CA . GLU A 1 628 ? 30.746 6.698 -16.235 1.00 97.38 628 GLU A CA 1
ATOM 5023 C C . GLU A 1 628 ? 29.865 7.837 -15.698 1.00 97.38 628 GLU A C 1
ATOM 5025 O O . GLU A 1 628 ? 29.943 8.955 -16.201 1.00 97.38 628 GLU A O 1
ATOM 5030 N N . LEU A 1 629 ? 29.099 7.613 -14.621 1.00 97.50 629 LEU A N 1
ATOM 5031 C CA . LEU A 1 629 ? 28.279 8.658 -13.989 1.00 97.50 629 LEU A CA 1
ATOM 5032 C C . LEU A 1 629 ? 29.135 9.813 -13.450 1.00 97.50 629 LEU A C 1
ATOM 5034 O O . LEU A 1 629 ? 28.788 10.981 -13.629 1.00 97.50 629 LEU A O 1
ATOM 5038 N N . ILE A 1 630 ? 30.279 9.508 -12.830 1.00 97.31 630 ILE A N 1
ATOM 5039 C CA . ILE A 1 630 ? 31.224 10.532 -12.355 1.00 97.31 630 ILE A CA 1
ATOM 5040 C C . ILE A 1 630 ? 31.837 11.291 -13.538 1.00 97.31 630 ILE A C 1
ATOM 5042 O O . ILE A 1 630 ? 32.030 12.505 -13.459 1.00 97.31 630 ILE A O 1
ATOM 5046 N N . ALA A 1 631 ? 32.160 10.600 -14.632 1.00 96.88 631 ALA A N 1
ATOM 5047 C CA . ALA A 1 631 ? 32.693 11.235 -15.832 1.00 96.88 631 ALA A CA 1
ATOM 5048 C C . ALA A 1 631 ? 31.658 12.163 -16.489 1.00 96.88 631 ALA A C 1
ATOM 5050 O O . ALA A 1 631 ? 31.999 13.300 -16.809 1.00 96.88 631 ALA A O 1
ATOM 5051 N N . ILE A 1 632 ? 30.396 11.739 -16.589 1.00 95.75 632 ILE A N 1
ATOM 5052 C CA . ILE A 1 632 ? 29.289 12.571 -17.081 1.00 95.75 632 ILE A CA 1
ATOM 5053 C C . ILE A 1 632 ? 29.092 13.800 -16.191 1.00 95.75 632 ILE A C 1
ATOM 5055 O O . ILE A 1 632 ? 28.980 14.903 -16.718 1.00 95.75 632 ILE A O 1
ATOM 5059 N N . ALA A 1 633 ? 29.150 13.661 -14.862 1.00 94.31 633 ALA A N 1
ATOM 5060 C CA . ALA A 1 633 ? 29.088 14.809 -13.951 1.00 94.31 633 ALA A CA 1
ATOM 5061 C C . ALA A 1 633 ? 30.181 15.856 -14.252 1.00 94.31 633 ALA A C 1
ATOM 5063 O O . ALA A 1 633 ? 29.912 17.054 -14.248 1.00 94.31 633 ALA A O 1
ATOM 5064 N N . ARG A 1 634 ? 31.405 15.422 -14.594 1.00 94.31 634 ARG A N 1
ATOM 5065 C CA . ARG A 1 634 ? 32.482 16.343 -15.013 1.00 94.31 634 ARG A CA 1
ATOM 5066 C C . ARG A 1 634 ? 32.185 17.023 -16.346 1.00 94.31 634 ARG A C 1
ATOM 5068 O O . ARG A 1 634 ? 32.524 18.192 -16.509 1.00 94.31 634 ARG A O 1
ATOM 5075 N N . VAL A 1 635 ? 31.592 16.305 -17.301 1.00 92.69 635 VAL A N 1
ATOM 5076 C CA . VAL A 1 635 ? 31.183 16.884 -18.590 1.00 92.69 635 VAL A CA 1
ATOM 5077 C C . VAL A 1 635 ? 30.090 17.933 -18.373 1.00 92.69 635 VAL A C 1
ATOM 5079 O O . VAL A 1 635 ? 30.207 19.033 -18.912 1.00 92.69 635 VAL A O 1
ATOM 5082 N N . ILE A 1 636 ? 29.095 17.642 -17.527 1.00 90.00 636 ILE A N 1
ATOM 5083 C CA . ILE A 1 636 ? 28.040 18.587 -17.126 1.00 90.00 636 ILE A CA 1
ATOM 5084 C C . ILE A 1 636 ? 28.656 19.847 -16.522 1.00 90.00 636 ILE A C 1
ATOM 5086 O O . ILE A 1 636 ? 28.376 20.934 -17.005 1.00 90.00 636 ILE A O 1
ATOM 5090 N N . GLU A 1 637 ? 29.556 19.727 -15.547 1.00 88.12 637 GLU A N 1
ATOM 5091 C CA . GLU A 1 637 ? 30.235 20.876 -14.927 1.00 88.12 637 GLU A CA 1
ATOM 5092 C C . GLU A 1 637 ? 30.949 21.774 -15.955 1.00 88.12 637 GLU A C 1
ATOM 5094 O O . GLU A 1 637 ? 30.948 23.001 -15.841 1.00 88.12 637 GLU A O 1
ATOM 5099 N N . ILE A 1 638 ? 31.562 21.180 -16.981 1.00 85.31 638 ILE A N 1
ATOM 5100 C CA . ILE A 1 638 ? 32.221 21.931 -18.055 1.00 85.31 638 ILE A CA 1
ATOM 5101 C C . ILE A 1 638 ? 31.184 22.639 -18.946 1.00 85.31 638 ILE A C 1
ATOM 5103 O O . ILE A 1 638 ? 31.414 23.779 -19.354 1.00 85.31 638 ILE A O 1
ATOM 5107 N N . GLN A 1 639 ? 30.057 21.985 -19.239 1.00 80.69 639 GLN A N 1
ATOM 5108 C CA . GLN A 1 639 ? 29.003 22.478 -20.132 1.00 80.69 639 GLN A CA 1
ATOM 5109 C C . GLN A 1 639 ? 28.036 23.473 -19.462 1.00 80.69 639 GLN A C 1
ATOM 5111 O O . GLN A 1 639 ? 27.636 24.447 -20.094 1.00 80.69 639 GLN A O 1
ATOM 5116 N N . GLU A 1 640 ? 27.683 23.303 -18.189 1.00 69.00 640 GLU A N 1
ATOM 5117 C CA . GLU A 1 640 ? 26.763 24.187 -17.451 1.00 69.00 640 GLU A CA 1
ATOM 5118 C C . GLU A 1 640 ? 27.354 25.559 -17.143 1.00 69.00 640 GLU A C 1
ATOM 5120 O O . GLU A 1 640 ? 26.627 26.542 -17.000 1.00 69.00 640 GLU A O 1
ATOM 5125 N N . ARG A 1 641 ? 28.685 25.681 -17.173 1.00 59.66 641 ARG A N 1
ATOM 5126 C CA . ARG A 1 641 ? 29.357 26.987 -17.254 1.00 59.66 641 ARG A CA 1
ATOM 5127 C C . ARG A 1 641 ? 28.975 27.774 -18.520 1.00 59.66 641 ARG A C 1
ATOM 5129 O O . ARG A 1 641 ? 29.312 28.953 -18.617 1.00 59.66 641 ARG A O 1
ATOM 5136 N N . VAL A 1 642 ? 28.293 27.139 -19.479 1.00 51.38 642 VAL A N 1
ATOM 5137 C CA . VAL A 1 642 ? 27.890 27.686 -20.782 1.00 51.38 642 VAL A CA 1
ATOM 5138 C C . VAL A 1 642 ? 26.356 27.732 -20.963 1.00 51.38 642 VAL A C 1
ATOM 5140 O O . VAL A 1 642 ? 25.881 28.594 -21.702 1.00 51.38 642 VAL A O 1
ATOM 5143 N N . SER A 1 643 ? 25.557 26.900 -20.273 1.00 50.06 643 SER A N 1
ATOM 5144 C CA . SER A 1 643 ? 24.074 26.933 -20.318 1.00 50.06 643 SER A CA 1
ATOM 5145 C C . SER A 1 643 ? 23.402 26.175 -19.156 1.00 50.06 643 SER A C 1
ATOM 5147 O O . SER A 1 643 ? 23.813 25.060 -18.866 1.00 50.06 643 SER A O 1
ATOM 5149 N N . GLN A 1 644 ? 22.337 26.722 -18.551 1.00 54.69 644 GLN A N 1
ATOM 5150 C CA . GLN A 1 644 ? 21.575 26.085 -17.455 1.00 54.69 644 GLN A CA 1
ATOM 5151 C C . GLN A 1 644 ? 20.514 25.098 -17.978 1.00 54.69 644 GLN A C 1
ATOM 5153 O O . GLN A 1 644 ? 19.684 25.479 -18.807 1.00 54.69 644 GLN A O 1
ATOM 5158 N N . ASN A 1 645 ? 20.506 23.855 -17.480 1.00 58.69 645 ASN A N 1
ATOM 5159 C CA . ASN A 1 645 ? 19.426 22.889 -17.711 1.00 58.69 645 ASN A CA 1
ATOM 5160 C C . ASN A 1 645 ? 19.123 22.076 -16.439 1.00 58.69 645 ASN A C 1
ATOM 5162 O O . ASN A 1 645 ? 19.731 21.036 -16.189 1.00 58.69 645 ASN A O 1
ATOM 5166 N N . ASP A 1 646 ? 18.121 22.521 -15.678 1.00 63.97 646 ASP A N 1
ATOM 5167 C CA . ASP A 1 646 ? 17.759 21.976 -14.360 1.00 63.97 646 ASP A CA 1
ATOM 5168 C C . ASP A 1 646 ? 17.399 20.470 -14.363 1.00 63.97 646 ASP A C 1
ATOM 5170 O O . ASP A 1 646 ? 17.506 19.803 -13.332 1.00 63.97 646 ASP A O 1
ATOM 5174 N N . ASN A 1 647 ? 17.020 19.893 -15.513 1.00 79.75 647 ASN A N 1
ATOM 5175 C CA . ASN A 1 647 ? 16.563 18.497 -15.618 1.00 79.75 647 ASN A CA 1
ATOM 5176 C C . ASN A 1 647 ? 17.704 17.454 -15.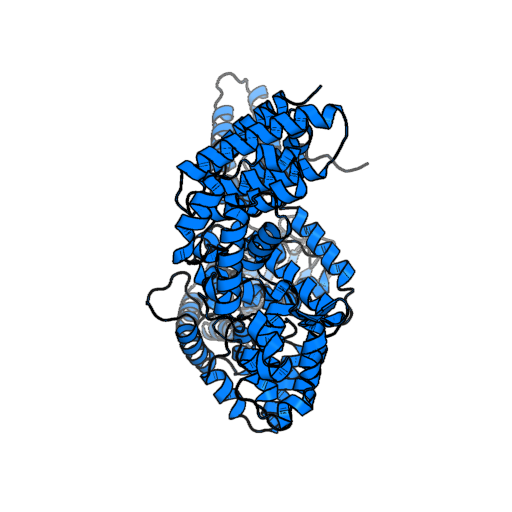556 1.00 79.75 647 ASN A C 1
ATOM 5178 O O . ASN A 1 647 ? 17.472 16.296 -15.208 1.00 79.75 647 ASN A O 1
ATOM 5182 N N . LEU A 1 648 ? 18.947 17.845 -15.861 1.00 83.88 648 LEU A N 1
ATOM 5183 C CA . LEU A 1 648 ? 20.092 16.918 -15.892 1.00 83.88 648 LEU A CA 1
ATOM 5184 C C . LEU A 1 648 ? 20.449 16.397 -14.492 1.00 83.88 648 LEU A C 1
ATOM 5186 O O . LEU A 1 648 ? 20.802 15.229 -14.320 1.00 83.88 648 LEU A O 1
ATOM 5190 N N . SER A 1 649 ? 20.294 17.256 -13.481 1.00 84.69 649 SER A N 1
ATOM 5191 C CA . SER A 1 649 ? 20.558 16.940 -12.073 1.00 84.69 649 SER A CA 1
ATOM 5192 C C . SER A 1 649 ? 19.706 15.769 -11.572 1.00 84.69 649 SER A C 1
ATOM 5194 O O . SER A 1 649 ? 20.225 14.823 -10.969 1.00 84.69 649 SER A O 1
ATOM 5196 N N . ALA A 1 650 ? 18.415 15.785 -11.914 1.00 86.56 650 ALA A N 1
ATOM 5197 C CA . ALA A 1 650 ? 17.453 14.764 -11.526 1.00 86.56 650 ALA A CA 1
ATOM 5198 C C . ALA A 1 650 ? 17.736 13.421 -12.209 1.00 86.56 650 ALA A C 1
ATOM 5200 O O . ALA A 1 650 ? 17.706 12.384 -11.548 1.00 86.56 650 ALA A O 1
ATOM 5201 N N . GLN A 1 651 ? 18.067 13.434 -13.504 1.00 90.31 651 GLN A N 1
ATOM 5202 C CA . GLN A 1 651 ? 18.397 12.219 -14.259 1.00 90.31 651 GLN A CA 1
ATOM 5203 C C . GLN A 1 651 ? 19.679 11.552 -13.741 1.00 90.31 651 GLN A C 1
ATOM 5205 O O . GLN A 1 651 ? 19.732 10.325 -13.602 1.00 90.31 651 GLN A O 1
ATOM 5210 N N . LEU A 1 652 ? 20.691 12.352 -13.389 1.00 91.81 652 LEU A N 1
ATOM 5211 C CA . LEU A 1 652 ? 21.930 11.852 -12.798 1.00 91.81 652 LEU A CA 1
ATOM 5212 C C . LEU A 1 652 ? 21.687 11.233 -11.414 1.00 91.81 652 LEU A C 1
ATOM 5214 O O . LEU A 1 652 ? 22.164 10.127 -11.147 1.00 91.81 652 LEU A O 1
ATOM 5218 N N . LEU A 1 653 ? 20.915 11.908 -10.554 1.00 90.69 653 LEU A N 1
ATOM 5219 C CA . LEU A 1 653 ? 20.539 11.383 -9.239 1.00 90.69 653 LEU A CA 1
ATOM 5220 C C . LEU A 1 653 ? 19.732 10.082 -9.360 1.00 90.69 653 LEU A C 1
ATOM 5222 O O . LEU A 1 653 ? 19.993 9.132 -8.624 1.00 90.69 653 LEU A O 1
ATOM 5226 N N . GLU A 1 654 ? 18.788 10.005 -10.299 1.00 90.62 654 GLU A N 1
ATOM 5227 C CA . GLU A 1 654 ? 18.000 8.795 -10.548 1.00 90.62 654 GLU A CA 1
ATOM 5228 C C . GLU A 1 654 ? 18.894 7.606 -10.940 1.00 90.62 654 GLU A C 1
ATOM 5230 O O . GLU A 1 654 ? 18.748 6.512 -10.387 1.00 90.62 654 GLU A O 1
ATOM 5235 N N . CYS A 1 655 ? 19.858 7.814 -11.843 1.00 94.06 655 CYS A N 1
ATOM 5236 C CA . CYS A 1 655 ? 20.813 6.772 -12.229 1.00 94.06 655 CYS A CA 1
ATOM 5237 C C . CYS A 1 655 ? 21.713 6.364 -11.053 1.00 94.06 655 CYS A C 1
ATOM 5239 O O . CYS A 1 655 ? 21.916 5.169 -10.831 1.00 94.06 655 CYS A O 1
ATOM 5241 N N . ALA A 1 656 ? 22.193 7.330 -10.259 1.00 94.25 656 ALA A N 1
ATOM 5242 C CA . ALA A 1 656 ? 22.991 7.071 -9.059 1.00 94.25 656 ALA A CA 1
ATOM 5243 C C . ALA A 1 656 ? 22.219 6.239 -8.019 1.00 94.25 656 ALA A C 1
ATOM 5245 O O . ALA A 1 656 ? 22.767 5.299 -7.441 1.00 94.25 656 ALA A O 1
ATOM 5246 N N . LEU A 1 657 ? 20.931 6.532 -7.820 1.00 91.25 657 LEU A N 1
ATOM 5247 C CA . LEU A 1 657 ? 20.049 5.748 -6.955 1.00 91.25 657 LEU A CA 1
ATOM 5248 C C . LEU A 1 657 ? 19.867 4.324 -7.486 1.00 91.25 657 LEU A C 1
ATOM 5250 O O . LEU A 1 657 ? 20.005 3.370 -6.724 1.00 91.25 657 LEU A O 1
ATOM 5254 N N . LYS A 1 658 ? 19.586 4.159 -8.784 1.00 91.12 658 LYS A N 1
ATOM 5255 C CA . LYS A 1 658 ? 19.382 2.839 -9.404 1.00 91.12 658 LYS A CA 1
ATOM 5256 C C . LYS A 1 658 ? 20.636 1.965 -9.328 1.00 91.12 658 LYS A C 1
ATOM 5258 O O . LYS A 1 658 ? 20.534 0.816 -8.916 1.00 91.12 658 LYS A O 1
ATOM 5263 N N . VAL A 1 659 ? 21.813 2.498 -9.662 1.00 94.12 659 VAL A N 1
ATOM 5264 C CA . VAL A 1 659 ? 23.068 1.720 -9.659 1.00 94.12 659 VAL A CA 1
ATOM 5265 C C . VAL A 1 659 ? 23.527 1.336 -8.247 1.00 94.12 659 VAL A C 1
ATOM 5267 O O . VAL A 1 659 ? 24.163 0.293 -8.064 1.00 94.12 659 VAL A O 1
ATOM 5270 N N . ALA A 1 660 ? 23.194 2.157 -7.244 1.00 92.88 660 ALA A N 1
ATOM 5271 C CA . ALA A 1 660 ? 23.577 1.923 -5.856 1.00 92.88 660 ALA A CA 1
ATOM 5272 C C . ALA A 1 660 ? 22.828 0.764 -5.197 1.00 92.88 660 ALA A C 1
ATOM 5274 O O . ALA A 1 660 ? 23.323 0.192 -4.224 1.00 92.88 660 ALA A O 1
ATOM 5275 N N . VAL A 1 661 ? 21.650 0.424 -5.717 1.00 89.94 661 VAL A N 1
ATOM 5276 C CA . VAL A 1 661 ? 20.772 -0.594 -5.144 1.00 89.94 661 VAL A CA 1
ATOM 5277 C C . VAL A 1 661 ? 21.472 -1.944 -5.086 1.00 89.94 661 VAL A C 1
ATOM 5279 O O . VAL A 1 661 ? 21.906 -2.511 -6.092 1.00 89.94 661 VAL A O 1
ATOM 5282 N N . ARG A 1 662 ? 21.504 -2.483 -3.870 1.00 89.44 662 ARG A N 1
ATOM 5283 C CA . ARG A 1 662 ? 21.844 -3.862 -3.549 1.00 89.44 662 ARG A CA 1
ATOM 5284 C C . ARG A 1 662 ? 20.625 -4.479 -2.886 1.00 89.44 662 ARG A C 1
ATOM 5286 O O . ARG A 1 662 ? 20.249 -4.118 -1.774 1.00 89.44 662 ARG A O 1
ATOM 5293 N N . ALA A 1 663 ? 19.975 -5.377 -3.611 1.00 84.56 663 ALA A N 1
ATOM 5294 C CA . ALA A 1 663 ? 18.732 -5.992 -3.178 1.00 84.56 663 ALA A CA 1
ATOM 5295 C C . ALA A 1 663 ? 18.837 -6.639 -1.791 1.00 84.56 663 ALA A C 1
ATOM 5297 O O . ALA A 1 663 ? 19.721 -7.463 -1.554 1.00 84.56 663 ALA A O 1
ATOM 5298 N N . ASN A 1 664 ? 17.888 -6.309 -0.910 1.00 83.44 664 ASN A N 1
ATOM 5299 C CA . ASN A 1 664 ? 17.848 -6.755 0.488 1.00 83.44 664 ASN A CA 1
ATOM 5300 C C . ASN A 1 664 ? 19.124 -6.424 1.305 1.00 83.44 664 ASN A C 1
ATOM 5302 O O . ASN A 1 664 ? 19.402 -7.089 2.303 1.00 83.44 664 ASN A O 1
ATOM 5306 N N . ASP A 1 665 ? 19.911 -5.426 0.884 1.00 88.56 665 ASP A N 1
ATOM 5307 C CA . ASP A 1 665 ? 21.084 -4.911 1.602 1.00 88.56 665 ASP A CA 1
ATOM 5308 C C . ASP A 1 665 ? 20.989 -3.376 1.736 1.00 88.56 665 ASP A C 1
ATOM 5310 O O . ASP A 1 665 ? 21.701 -2.633 1.044 1.00 88.56 665 ASP A O 1
ATOM 5314 N N . PRO A 1 666 ? 20.101 -2.869 2.617 1.00 88.88 666 PRO A N 1
ATOM 5315 C CA . PRO A 1 666 ? 19.917 -1.430 2.818 1.00 88.88 666 PRO A CA 1
ATOM 5316 C C . PRO A 1 666 ? 21.199 -0.727 3.262 1.00 88.88 666 PRO A C 1
ATOM 5318 O O . PRO A 1 666 ? 21.503 0.389 2.832 1.00 88.88 666 PRO A O 1
ATOM 5321 N N . ARG A 1 667 ? 22.013 -1.409 4.073 1.00 90.38 667 ARG A N 1
ATOM 5322 C CA . ARG A 1 667 ? 23.288 -0.882 4.554 1.00 90.38 667 ARG A CA 1
ATOM 5323 C C . ARG A 1 667 ? 24.302 -0.726 3.429 1.00 90.38 667 ARG A C 1
ATOM 5325 O O . ARG A 1 667 ? 24.908 0.342 3.313 1.00 90.38 667 ARG A O 1
ATOM 5332 N N . GLY A 1 668 ? 24.513 -1.765 2.625 1.00 91.06 668 GLY A N 1
ATOM 5333 C CA . GLY A 1 668 ? 25.425 -1.707 1.485 1.00 91.06 668 GLY A CA 1
ATOM 5334 C C . GLY A 1 668 ? 24.966 -0.698 0.440 1.00 91.06 668 GLY A C 1
ATOM 5335 O O . GLY A 1 668 ? 25.793 0.076 -0.046 1.00 91.06 668 GLY A O 1
ATOM 5336 N N . THR A 1 669 ? 23.658 -0.642 0.171 1.00 91.75 669 THR A N 1
ATOM 5337 C CA . THR A 1 669 ? 23.038 0.357 -0.714 1.00 91.75 669 THR A CA 1
ATOM 5338 C C . THR A 1 669 ? 23.325 1.777 -0.230 1.00 91.75 669 THR A C 1
ATOM 5340 O O . THR A 1 669 ? 23.864 2.587 -0.984 1.00 91.75 669 THR A O 1
ATOM 5343 N N . SER A 1 670 ? 23.059 2.069 1.047 1.00 91.69 670 SER A N 1
ATOM 5344 C CA . SER A 1 670 ? 23.318 3.385 1.644 1.00 91.69 670 SER A CA 1
ATOM 5345 C C . SER A 1 670 ? 24.795 3.778 1.572 1.00 91.69 670 SER A C 1
ATOM 5347 O O . SER A 1 670 ? 25.123 4.891 1.163 1.00 91.69 670 SER A O 1
ATOM 5349 N N . ILE A 1 671 ? 25.716 2.885 1.950 1.00 92.00 671 ILE A N 1
ATOM 5350 C CA . ILE A 1 671 ? 27.157 3.189 1.930 1.00 92.00 671 ILE A CA 1
ATOM 5351 C C . ILE A 1 671 ? 27.622 3.506 0.506 1.00 92.00 671 ILE A C 1
ATOM 5353 O O . ILE A 1 671 ? 28.344 4.484 0.298 1.00 92.00 671 ILE A O 1
ATOM 5357 N N . PHE A 1 672 ? 27.212 2.686 -0.464 1.00 93.38 672 PHE A N 1
ATOM 5358 C CA . PHE A 1 672 ? 27.587 2.871 -1.861 1.00 93.38 672 PHE A CA 1
ATOM 5359 C C . PHE A 1 672 ? 27.022 4.180 -2.417 1.00 93.38 672 PHE A C 1
ATOM 5361 O O . PHE A 1 672 ? 27.777 4.974 -2.978 1.00 93.38 672 PHE A O 1
ATOM 5368 N N . LEU A 1 673 ? 25.727 4.438 -2.207 1.00 93.50 673 LEU A N 1
ATOM 5369 C CA . LEU A 1 673 ? 25.067 5.656 -2.670 1.00 93.50 673 LEU A CA 1
ATOM 5370 C C . LEU A 1 673 ? 25.759 6.903 -2.121 1.00 93.50 673 LEU A C 1
ATOM 5372 O O . LEU A 1 673 ? 26.128 7.786 -2.887 1.00 93.50 673 LEU A O 1
ATOM 5376 N N . ASN A 1 674 ? 25.978 6.969 -0.807 1.00 91.88 674 ASN A N 1
ATOM 5377 C CA . ASN A 1 674 ? 26.575 8.148 -0.181 1.00 91.88 674 ASN A CA 1
ATOM 5378 C C . ASN A 1 674 ? 28.009 8.401 -0.680 1.00 91.88 674 ASN A C 1
ATOM 5380 O O . ASN A 1 674 ? 28.393 9.555 -0.867 1.00 91.88 674 ASN A O 1
ATOM 5384 N N . ARG A 1 675 ? 28.782 7.340 -0.960 1.00 94.12 675 ARG A N 1
ATOM 5385 C CA . ARG A 1 675 ? 30.107 7.456 -1.592 1.00 94.12 675 ARG A CA 1
ATOM 5386 C C . ARG A 1 675 ? 30.013 7.995 -3.022 1.00 94.12 675 ARG A C 1
ATOM 5388 O O . ARG A 1 675 ? 30.788 8.876 -3.383 1.00 94.12 675 ARG A O 1
ATOM 5395 N N . LEU A 1 676 ? 29.081 7.478 -3.820 1.00 94.94 676 LEU A N 1
ATOM 5396 C CA . LEU A 1 676 ? 28.881 7.918 -5.201 1.00 94.94 676 LEU A CA 1
ATOM 5397 C C . LEU A 1 676 ? 28.419 9.381 -5.260 1.00 94.94 676 LEU A C 1
ATOM 5399 O O . LEU A 1 676 ? 28.974 10.168 -6.021 1.00 94.94 676 LEU A O 1
ATOM 5403 N N . LEU A 1 677 ? 27.471 9.777 -4.406 1.00 93.06 677 LEU A N 1
ATOM 5404 C CA . LEU A 1 677 ? 27.019 11.167 -4.301 1.00 93.06 677 LEU A CA 1
ATOM 5405 C C . LEU A 1 677 ? 28.159 12.113 -3.904 1.00 93.06 677 LEU A C 1
ATOM 5407 O O . LEU A 1 677 ? 28.241 13.212 -4.442 1.00 93.06 677 LEU A O 1
ATOM 5411 N N . GLU A 1 678 ? 29.074 11.687 -3.026 1.00 92.06 678 GLU A N 1
ATOM 5412 C CA . GLU A 1 678 ? 30.284 12.458 -2.702 1.00 92.06 678 GLU A CA 1
ATOM 5413 C C . GLU A 1 678 ? 31.158 12.704 -3.936 1.00 92.06 678 GLU A C 1
ATOM 5415 O O . GLU A 1 678 ? 31.625 13.821 -4.175 1.00 92.06 678 GLU A O 1
ATOM 5420 N N . GLN A 1 679 ? 31.381 11.659 -4.731 1.00 94.50 679 GLN A N 1
ATOM 5421 C CA . GLN A 1 679 ? 32.223 11.729 -5.922 1.00 94.50 679 GLN A CA 1
ATOM 5422 C C . GLN A 1 679 ? 31.576 12.564 -7.032 1.00 94.50 679 GLN A C 1
ATOM 5424 O O . GLN A 1 679 ? 32.278 13.345 -7.676 1.00 94.50 679 GLN A O 1
ATOM 5429 N N . ILE A 1 680 ? 30.256 12.454 -7.215 1.00 93.81 680 ILE A N 1
ATOM 5430 C CA . ILE A 1 680 ? 29.478 13.292 -8.139 1.00 93.81 680 ILE A CA 1
ATOM 5431 C C . ILE A 1 680 ? 29.536 14.757 -7.703 1.00 93.81 680 ILE A C 1
ATOM 5433 O O . ILE A 1 680 ? 29.900 15.607 -8.506 1.00 93.81 680 ILE A O 1
ATOM 5437 N N . ALA A 1 681 ? 29.274 15.056 -6.430 1.00 90.88 681 ALA A N 1
ATOM 5438 C CA . ALA A 1 681 ? 29.321 16.418 -5.897 1.00 90.88 681 ALA A CA 1
ATOM 5439 C C . ALA A 1 681 ? 30.713 17.062 -5.988 1.00 90.88 681 ALA A C 1
ATOM 5441 O O . ALA A 1 681 ? 30.841 18.272 -6.154 1.00 90.88 681 ALA A O 1
ATOM 5442 N N . THR A 1 682 ? 31.770 16.252 -5.899 1.00 91.00 682 THR A N 1
ATOM 5443 C CA . THR A 1 682 ? 33.150 16.714 -6.112 1.00 91.00 682 THR A CA 1
ATOM 5444 C C . THR A 1 682 ? 33.438 16.978 -7.594 1.00 91.00 682 THR A C 1
ATOM 5446 O O . THR A 1 682 ? 34.250 17.840 -7.923 1.00 91.00 682 THR A O 1
ATOM 5449 N N . ALA A 1 683 ? 32.802 16.227 -8.497 1.00 91.94 683 ALA A N 1
ATOM 5450 C CA . ALA A 1 683 ? 32.933 16.389 -9.943 1.00 91.94 683 ALA A CA 1
ATOM 5451 C C . ALA A 1 683 ? 32.093 17.549 -10.504 1.00 91.94 683 ALA A C 1
ATOM 5453 O O . ALA A 1 683 ? 32.506 18.154 -11.492 1.00 91.94 683 ALA A O 1
ATOM 5454 N N . TRP A 1 684 ? 30.957 17.850 -9.874 1.00 90.75 684 TRP A N 1
ATOM 5455 C CA . TRP A 1 684 ? 29.991 18.872 -10.267 1.00 90.75 684 TRP A CA 1
ATOM 5456 C C . TRP A 1 684 ? 29.492 19.614 -9.025 1.00 90.75 684 TRP A C 1
ATOM 5458 O O . TRP A 1 684 ? 28.687 19.088 -8.255 1.00 90.75 684 TRP A O 1
ATOM 5468 N N . TYR A 1 685 ? 29.987 20.834 -8.800 1.00 85.00 685 TYR A N 1
ATOM 5469 C CA . TYR A 1 685 ? 29.754 21.529 -7.527 1.00 85.00 685 TYR A CA 1
ATOM 5470 C C . TYR A 1 685 ? 28.291 21.969 -7.366 1.00 85.00 685 TYR A C 1
ATOM 5472 O O . TYR A 1 685 ? 27.751 21.874 -6.262 1.00 85.00 685 TYR A O 1
ATOM 5480 N N . GLN A 1 686 ? 27.624 22.373 -8.461 1.00 85.56 686 GLN A N 1
ATOM 5481 C CA . GLN A 1 686 ? 26.227 22.837 -8.430 1.00 85.56 686 GLN A CA 1
ATOM 5482 C C . GLN A 1 686 ? 25.266 21.739 -7.956 1.00 85.56 686 GLN A C 1
ATOM 5484 O O . GLN A 1 686 ? 24.241 22.036 -7.345 1.00 85.56 686 GLN A O 1
ATOM 5489 N N . PHE A 1 687 ? 25.633 20.463 -8.123 1.00 85.50 687 PHE A N 1
ATOM 5490 C CA . PHE A 1 687 ? 24.895 19.340 -7.548 1.00 85.50 687 PHE A CA 1
ATOM 5491 C C . PHE A 1 687 ? 24.708 19.482 -6.025 1.00 85.50 687 PHE A C 1
ATOM 5493 O O . PHE A 1 687 ? 23.637 19.183 -5.490 1.00 85.50 687 PHE A O 1
ATOM 5500 N N . SER A 1 688 ? 25.731 19.973 -5.313 1.00 83.62 688 SER A N 1
ATOM 5501 C CA . SER A 1 688 ? 25.668 20.208 -3.862 1.00 83.62 688 SER A CA 1
ATOM 5502 C C . SER A 1 688 ? 24.717 21.349 -3.508 1.00 83.62 688 SER A C 1
ATOM 5504 O O . SER A 1 688 ? 23.982 21.259 -2.521 1.00 83.62 688 SER A O 1
ATOM 5506 N N . ASP A 1 689 ? 24.702 22.408 -4.317 1.00 83.12 689 ASP A N 1
ATOM 5507 C CA . ASP A 1 689 ? 23.816 23.553 -4.111 1.00 83.12 689 ASP A CA 1
ATOM 5508 C C . ASP A 1 689 ? 22.346 23.119 -4.237 1.00 83.12 689 ASP A C 1
ATOM 5510 O O . ASP A 1 689 ? 21.543 23.429 -3.348 1.00 83.12 689 ASP A O 1
ATOM 5514 N N . ILE A 1 690 ? 22.039 22.292 -5.245 1.00 83.19 690 ILE A N 1
ATOM 5515 C CA . ILE A 1 690 ? 20.698 21.757 -5.526 1.00 83.19 690 ILE A CA 1
ATOM 5516 C C . ILE A 1 690 ? 20.221 20.780 -4.435 1.00 83.19 690 ILE A C 1
ATOM 5518 O O . ILE A 1 690 ? 19.092 20.893 -3.956 1.00 83.19 690 ILE A O 1
ATOM 5522 N N . TYR A 1 691 ? 21.052 19.817 -4.014 1.00 83.81 691 TYR A N 1
ATOM 5523 C CA . TYR A 1 691 ? 20.568 18.668 -3.227 1.00 83.81 691 TYR A CA 1
ATOM 5524 C C . TYR A 1 691 ? 20.915 18.661 -1.734 1.00 83.81 691 TYR A C 1
ATOM 5526 O O . TYR A 1 691 ? 20.350 17.841 -1.005 1.00 83.81 691 TYR A O 1
ATOM 5534 N N . ALA A 1 692 ? 21.791 19.537 -1.228 1.00 81.75 692 ALA A N 1
ATOM 5535 C CA . ALA A 1 692 ? 22.216 19.472 0.180 1.00 81.75 692 ALA A CA 1
ATOM 5536 C C . ALA A 1 692 ? 21.058 19.624 1.190 1.00 81.75 692 ALA A C 1
ATOM 5538 O O . ALA A 1 692 ? 21.077 18.998 2.255 1.00 81.75 692 ALA A O 1
ATOM 5539 N N . GLU A 1 693 ? 20.046 20.434 0.868 1.00 79.25 693 GLU A N 1
ATOM 5540 C CA . GLU A 1 693 ? 18.844 20.586 1.699 1.00 79.25 693 GLU A CA 1
ATOM 5541 C C . GLU A 1 693 ? 17.947 19.353 1.638 1.00 79.25 693 GLU A C 1
ATOM 5543 O O . GLU A 1 693 ? 17.595 18.809 2.687 1.00 79.25 693 GLU A O 1
ATOM 5548 N N . ASN A 1 694 ? 17.659 18.854 0.435 1.00 78.38 694 ASN A N 1
ATOM 5549 C CA . ASN A 1 694 ? 16.829 17.666 0.254 1.00 78.38 694 ASN A CA 1
ATOM 5550 C C . ASN A 1 694 ? 17.455 16.455 0.952 1.00 78.38 694 ASN A C 1
ATOM 5552 O O . ASN A 1 694 ? 16.795 15.823 1.770 1.00 78.38 694 ASN A O 1
ATOM 5556 N N . LEU A 1 695 ? 18.753 16.193 0.764 1.00 79.00 695 LEU A N 1
ATOM 5557 C CA . LEU A 1 695 ? 19.449 15.079 1.423 1.00 79.00 695 LEU A CA 1
ATOM 5558 C C . LEU A 1 695 ? 19.477 15.199 2.956 1.00 79.00 695 LEU A C 1
ATOM 5560 O O . LEU A 1 695 ? 19.539 14.180 3.648 1.00 79.00 695 LEU A O 1
ATOM 5564 N N . ALA A 1 696 ? 19.389 16.414 3.512 1.00 79.31 696 ALA A N 1
ATOM 5565 C CA . ALA A 1 696 ? 19.227 16.591 4.957 1.00 79.31 696 ALA A CA 1
ATOM 5566 C C . ALA A 1 696 ? 17.858 16.099 5.426 1.00 79.31 696 ALA A C 1
ATOM 5568 O O . ALA A 1 696 ? 17.768 15.414 6.444 1.00 79.31 696 ALA A O 1
ATOM 5569 N N . LEU A 1 697 ? 16.808 16.405 4.663 1.00 75.94 697 LEU A N 1
ATOM 5570 C CA . LEU A 1 697 ? 15.456 15.927 4.940 1.00 75.94 697 LEU A CA 1
ATOM 5571 C C . LEU A 1 697 ? 15.375 14.403 4.803 1.00 75.94 697 LEU A C 1
ATOM 5573 O O . LEU A 1 697 ? 14.820 13.752 5.683 1.00 75.94 697 LEU A O 1
ATOM 5577 N N . VAL A 1 698 ? 16.005 13.825 3.773 1.00 77.56 698 VAL A N 1
ATOM 5578 C CA . VAL A 1 698 ? 16.098 12.364 3.594 1.00 77.56 698 VAL A CA 1
ATOM 5579 C C . VAL A 1 698 ? 16.718 11.690 4.816 1.00 77.56 698 VAL A C 1
ATOM 5581 O O . VAL A 1 698 ? 16.165 10.727 5.342 1.00 77.56 698 VAL A O 1
ATOM 5584 N N . THR A 1 699 ? 17.831 12.235 5.315 1.00 81.00 699 THR A N 1
ATOM 5585 C CA . THR A 1 699 ? 18.539 11.701 6.491 1.00 81.00 699 THR A CA 1
ATOM 5586 C C . THR A 1 699 ? 17.662 11.712 7.752 1.00 81.00 699 THR A C 1
ATOM 5588 O O . THR A 1 699 ? 17.810 10.856 8.620 1.00 81.00 699 THR A O 1
ATOM 5591 N N . LEU A 1 700 ? 16.724 12.658 7.852 1.00 77.25 700 LEU A N 1
ATOM 5592 C CA . LEU A 1 700 ? 15.781 12.766 8.968 1.00 77.25 700 LEU A CA 1
ATOM 5593 C C . LEU A 1 700 ? 14.521 11.917 8.802 1.00 77.25 700 LEU A C 1
ATOM 5595 O O . LEU A 1 700 ? 13.803 11.738 9.789 1.00 77.25 700 LEU A O 1
ATOM 5599 N N . ASN A 1 701 ? 14.265 11.375 7.611 1.00 78.12 701 ASN A N 1
ATOM 5600 C CA . ASN A 1 701 ? 13.064 10.599 7.309 1.00 78.12 701 ASN A CA 1
ATOM 5601 C C . ASN A 1 701 ? 13.347 9.096 7.207 1.00 78.12 701 ASN A C 1
ATOM 5603 O O . ASN A 1 701 ? 12.573 8.319 7.745 1.00 78.12 701 ASN A O 1
ATOM 5607 N N . LEU A 1 702 ? 14.472 8.666 6.623 1.00 82.25 702 LEU A N 1
ATOM 5608 C CA . LEU A 1 702 ? 14.745 7.238 6.407 1.00 82.25 702 LEU A CA 1
ATOM 5609 C C . LEU A 1 702 ? 14.997 6.450 7.710 1.00 82.25 702 LEU A C 1
ATOM 5611 O O . LEU A 1 702 ? 15.534 7.015 8.670 1.00 82.25 702 LEU A O 1
ATOM 5615 N N . PRO A 1 703 ? 14.675 5.144 7.753 1.00 82.12 703 PRO A N 1
ATOM 5616 C CA . PRO A 1 703 ? 15.012 4.270 8.879 1.00 82.12 703 PRO A CA 1
ATOM 5617 C C . PRO A 1 703 ? 16.524 4.202 9.162 1.00 82.12 703 PRO A C 1
ATOM 5619 O O . PRO A 1 703 ? 17.341 4.311 8.248 1.00 82.12 703 PRO A O 1
ATOM 5622 N N . ILE A 1 704 ? 16.921 4.000 10.425 1.00 82.69 704 ILE A N 1
ATOM 5623 C CA . ILE A 1 704 ? 18.336 4.020 10.867 1.00 82.69 704 ILE A CA 1
ATOM 5624 C C . ILE A 1 704 ? 19.233 3.034 10.113 1.00 82.69 704 ILE A C 1
ATOM 5626 O O . ILE A 1 704 ? 20.379 3.368 9.800 1.00 82.69 704 ILE A O 1
ATOM 5630 N N . ASP A 1 705 ? 18.726 1.845 9.794 1.00 82.25 705 ASP A N 1
ATOM 5631 C CA . ASP A 1 705 ? 19.431 0.807 9.032 1.00 82.25 705 ASP A CA 1
ATOM 5632 C C . ASP A 1 705 ? 19.760 1.226 7.587 1.00 82.25 705 ASP A C 1
ATOM 5634 O O . ASP A 1 705 ? 20.548 0.567 6.908 1.00 82.25 705 ASP A O 1
ATOM 5638 N N . GLN A 1 706 ? 19.222 2.362 7.138 1.00 85.81 706 GLN A N 1
ATOM 5639 C CA . GLN A 1 706 ? 19.455 2.961 5.827 1.00 85.81 706 GLN A CA 1
ATOM 5640 C C . GLN A 1 706 ? 20.275 4.262 5.884 1.00 85.81 706 GLN A C 1
ATOM 5642 O O . GLN A 1 706 ? 20.504 4.884 4.853 1.00 85.81 706 GLN A O 1
ATOM 5647 N N . LEU A 1 707 ? 20.734 4.702 7.063 1.00 87.00 707 LEU A N 1
ATOM 5648 C CA . LEU A 1 707 ? 21.443 5.984 7.231 1.00 87.00 707 LEU A CA 1
ATOM 5649 C C . LEU A 1 707 ? 22.975 5.862 7.222 1.00 87.00 707 LEU A C 1
ATOM 5651 O O . LEU A 1 707 ? 23.696 6.802 7.575 1.00 87.00 707 LEU A O 1
ATOM 5655 N N . HIS A 1 708 ? 23.512 4.710 6.828 1.00 88.38 708 HIS A N 1
ATOM 5656 C CA . HIS A 1 708 ? 24.948 4.451 6.863 1.00 88.38 708 HIS A CA 1
ATOM 5657 C C . HIS A 1 708 ? 25.722 5.362 5.896 1.00 88.38 708 HIS A C 1
ATOM 5659 O O . HIS A 1 708 ? 25.689 5.173 4.680 1.00 88.38 708 HIS A O 1
ATOM 5665 N N . GLY A 1 709 ? 26.448 6.334 6.457 1.00 83.38 709 GLY A N 1
ATOM 5666 C CA . GLY A 1 709 ? 27.208 7.344 5.711 1.00 83.38 709 GLY A CA 1
ATOM 5667 C C . GLY A 1 709 ? 26.416 8.610 5.356 1.00 83.38 709 GLY A C 1
ATOM 5668 O O . GLY A 1 709 ? 27.031 9.588 4.931 1.00 83.38 709 GLY A O 1
ATOM 5669 N N . ALA A 1 710 ? 25.098 8.635 5.597 1.00 86.62 710 ALA A N 1
ATOM 5670 C CA . ALA A 1 710 ? 24.202 9.728 5.204 1.00 86.62 710 ALA A CA 1
ATOM 5671 C C . ALA A 1 710 ? 24.553 11.057 5.899 1.00 86.62 710 ALA A C 1
ATOM 5673 O O . ALA A 1 710 ? 24.694 12.095 5.255 1.00 86.62 710 ALA A O 1
ATOM 5674 N N . TRP A 1 711 ? 24.807 11.025 7.212 1.00 84.81 711 TRP A N 1
ATOM 5675 C CA . TRP A 1 711 ? 25.226 12.219 7.958 1.00 84.81 711 TRP A CA 1
ATOM 5676 C C . TRP A 1 711 ? 26.576 12.770 7.490 1.00 84.81 711 TRP A C 1
ATOM 5678 O O . TRP A 1 711 ? 26.752 13.984 7.396 1.00 84.81 711 TRP A O 1
ATOM 5688 N N . THR A 1 712 ? 27.528 11.892 7.164 1.00 86.00 712 THR A N 1
ATOM 5689 C CA . THR A 1 712 ? 28.849 12.305 6.679 1.00 86.00 712 THR A CA 1
ATOM 5690 C C . THR A 1 712 ? 28.740 13.029 5.345 1.00 86.00 712 THR A C 1
ATOM 5692 O O . THR A 1 712 ? 29.311 14.111 5.205 1.00 86.00 712 THR A O 1
ATOM 5695 N N . ILE A 1 713 ? 27.990 12.479 4.384 1.00 86.19 713 ILE A N 1
ATOM 5696 C CA . ILE A 1 713 ? 27.791 13.158 3.102 1.00 86.19 713 ILE A CA 1
ATOM 5697 C C . ILE A 1 713 ? 26.990 14.447 3.278 1.00 86.19 713 ILE A C 1
ATOM 5699 O O . ILE A 1 713 ? 27.343 15.454 2.676 1.00 86.19 713 ILE A O 1
ATOM 5703 N N . ASN A 1 714 ? 25.991 14.473 4.166 1.00 85.81 714 ASN A N 1
ATOM 5704 C CA . ASN A 1 714 ? 25.214 15.681 4.425 1.00 85.81 714 ASN A CA 1
ATOM 5705 C C . ASN A 1 714 ? 26.104 16.856 4.856 1.00 85.81 714 ASN A C 1
ATOM 5707 O O . ASN A 1 714 ? 26.003 17.955 4.310 1.00 85.81 714 ASN A O 1
ATOM 5711 N N . LEU A 1 715 ? 27.019 16.606 5.796 1.00 85.06 715 LEU A N 1
ATOM 5712 C CA . LEU A 1 715 ? 27.981 17.606 6.257 1.00 85.06 715 LEU A CA 1
ATOM 5713 C C . LEU A 1 715 ? 28.963 18.012 5.150 1.00 85.06 715 LEU A C 1
ATOM 5715 O O . LEU A 1 715 ? 29.264 19.196 5.014 1.00 85.06 715 LEU A O 1
ATOM 5719 N N . LYS A 1 716 ? 29.434 17.056 4.339 1.00 84.75 716 LYS A N 1
ATOM 5720 C CA . LYS A 1 716 ? 30.344 17.335 3.217 1.00 84.75 716 LYS A CA 1
ATOM 5721 C C . LYS A 1 716 ? 29.688 18.185 2.132 1.00 84.75 716 LYS A C 1
ATOM 5723 O O . LYS A 1 716 ? 30.278 19.178 1.733 1.00 84.75 716 LYS A O 1
ATOM 5728 N N . LEU A 1 717 ? 28.470 17.858 1.699 1.00 83.50 717 LEU A N 1
ATOM 5729 C CA . LEU A 1 717 ? 27.747 18.643 0.690 1.00 83.50 717 LEU A CA 1
ATOM 5730 C C . LEU A 1 717 ? 27.490 20.071 1.171 1.00 83.50 717 LEU A C 1
ATOM 5732 O O . LEU A 1 717 ? 27.672 21.015 0.412 1.00 83.50 717 LEU A O 1
ATOM 5736 N N . ARG A 1 718 ? 27.144 20.247 2.452 1.00 81.94 718 ARG A N 1
ATOM 5737 C CA . ARG A 1 718 ? 27.015 21.582 3.055 1.00 81.94 718 ARG A CA 1
ATOM 5738 C C . ARG A 1 718 ? 28.333 22.352 3.071 1.00 81.94 718 ARG A C 1
ATOM 5740 O O . ARG A 1 718 ? 28.309 23.563 2.899 1.00 81.94 718 ARG A O 1
ATOM 5747 N N . ALA A 1 719 ? 29.460 21.670 3.273 1.00 83.88 719 ALA A N 1
ATOM 5748 C CA . ALA A 1 719 ? 30.784 22.287 3.214 1.00 83.88 719 ALA A CA 1
ATOM 5749 C C . ALA A 1 719 ? 31.234 22.614 1.778 1.00 83.88 719 ALA A C 1
ATOM 5751 O O . ALA A 1 719 ? 32.037 23.523 1.595 1.00 83.88 719 ALA A O 1
ATOM 5752 N N . LEU A 1 720 ? 30.733 21.876 0.783 1.00 79.12 720 LEU A N 1
ATOM 5753 C CA . LEU A 1 720 ? 31.017 22.079 -0.641 1.00 79.12 720 LEU A CA 1
ATOM 5754 C C . LEU A 1 720 ? 30.123 23.136 -1.301 1.00 79.12 720 LEU A C 1
ATOM 5756 O O . LEU A 1 720 ? 30.414 23.523 -2.430 1.00 79.12 720 LEU A O 1
ATOM 5760 N N . ARG A 1 721 ? 29.062 23.601 -0.623 1.00 75.75 721 ARG A N 1
ATOM 5761 C CA . ARG A 1 721 ? 28.200 24.669 -1.140 1.00 75.75 721 ARG A CA 1
ATOM 5762 C C . ARG A 1 721 ? 29.011 25.924 -1.441 1.00 75.75 721 ARG A C 1
ATOM 5764 O O . ARG A 1 721 ? 29.848 26.351 -0.639 1.00 75.75 721 ARG A O 1
ATOM 5771 N N . SER A 1 722 ? 28.719 26.518 -2.590 1.00 60.97 722 SER A N 1
ATOM 5772 C CA . SER A 1 722 ? 29.236 27.828 -2.973 1.00 60.97 722 SER A CA 1
ATOM 5773 C C . SER A 1 722 ? 28.760 28.860 -1.942 1.00 60.97 722 SER A C 1
ATOM 5775 O O . SER A 1 722 ? 27.559 28.934 -1.682 1.00 60.97 722 SER A O 1
ATOM 5777 N N . TYR A 1 723 ? 29.666 29.639 -1.343 1.00 49.69 723 TYR A N 1
ATOM 5778 C CA . TYR A 1 723 ? 29.283 30.833 -0.572 1.00 49.69 723 TYR A CA 1
ATOM 5779 C C . TYR A 1 723 ? 28.915 31.999 -1.485 1.00 49.69 723 TYR A C 1
ATOM 5781 O O . TYR A 1 723 ? 29.630 32.187 -2.499 1.00 49.69 723 TYR A O 1
#

Foldseek 3Di:
DDPDDLPCVCVCPPFCVQQCLLPVVCLLVVLVVLVVVLVVQLPPPPDDPVRSVVSLVVSVSVLVSDDPSSNVSNVVPVVSCVSNVPDDFDWDWPCVFVVPVRFIFRPVLVLVQLLCQLQAHKGWGAGPVDRWIWIWHWDDPDLQWIWIWIQTPVVRDITTDGDSLSNLSHPDLVSLLVNLVVPVQLQLAAPVVSVVLSVVLSPDPDSVVSSVSSVVSNLLAVSNLLVVLLVCCVPVVDDALVSLDRPHPVNLCRNLVHDLEDPDPDALLVVLLVSLVSCVVPDPLLSSLLLQLLFLAADHPVSLVVLQPDDLVVSVVSLVVQCLQQPALSSLLNSLLSLLVHPPSLVVNLVSLVCCLDPVVVLSLLLLLLLLVSLLQSLLSDPSSVSGDLLVSLRSSRSSSSSVSSSPDDPPDPSVVVSVVSVVSCVLQVDGLCLLAPAQLQVQACSNSVLDDSLLSSVLSCLLSCVPGDPVSCVSSPLLSNCVSFWDDDPPDIAGDLNLLAPSQPQGDHRNNGSSHHQRLPCVCVRVNDVRSVCRHPVNSLVLLVVLLVVCVVVVLDQVSLVSLCSHQPLTADDPVCLVSLLVSLVPDQLLVSCVVPVVSSLSNLNSLLSSLLVDVPVVSLVVSLVSLLSNLLVCQVCVVPPDDPVSLVSSLSSLSSSLHDHSQLQSSLVSSLVSLLSSCVSHVVSLVPCLVVLSSVCSNHRPSNCHNSVVSSVVSVVSHDD

Sequence (723 aa):
MPPYSCNNAWLEYRVTERRFRANPEMIPAIARLICEAILDLSQEESFDEQQSLLCRLMLEQFYRDLPAALRSEMNAIPELNAYFQIEIIEAVNLSVFDPEHCPIFSAPEFLSAIAAAVNGDEAEITASNSELVYRIHAVHRSDTVLDLHFTNLATAQTFAMRDDALVLASENPKVREQVLRANSAWFDCDPSTHEAAIAEIVATTDFRRRIEQANRWRRESAKCFYESFQQKLYEDQEFTTEDLIPTSSAGLLRHFYLAPRLSEPISFGERLETTAVSMLAVNDLETCLERVSYFPTKLPQHLKEAFLDLPPDERTQLLERLVVKLTSPICQLHLLELAVSCPGSISIAQQLFNSLLSEDGKLQFQLFATILQLVDEEFSYWLEVRQWSPLIRLAITWAHTSQLYNLLYAPDVDVEAFIQELNRLAQVRQISAEILDRNIKLWNDILSPRRLNRVRLIMGGMESIFQDCERSVLEAIGVERLTNLAVRTLGDQRFLDISLWHDEHTLASDSLGALWGGNQRRNLALVLGEDLAQQGTPDSLKATVERAIEMLETEPTNANQWNLLACILGDLPIYADLVERLSYLAKTTNFVELYEADPTIAFVALRVACDHTASTANEELRAKLEAELIAIARVIEIQERVSQNDNLSAQLLECALKVAVRANDPRGTSIFLNRLLEQIATAWYQFSDIYAENLALVTLNLPIDQLHGAWTINLKLRALRSY

pLDDT: mean 87.36, std 9.9, range [22.17, 98.12]

Secondary structure (DSSP, 8-state):
------TTHHHIIIIIHHHHHH-GGGHHHHHHHHHHHHHHHHT-TT--HHHHHHHHHHHHHHHHTS-HHHHHHHTT-HHHHHHHT-----EEE-TTT-TTT--EEEHHHHHHHHHHHHTT--EEEE-SSSS-EEEEEEEESSSS-EEEEEEETTT--EEEE--GGGGGG-S-HHHHHHHHHHTGGGT-S-HHHHHHHHHHHHH---HHHHHHHHHHHHHH-HHHHHHHHHHHHHHT----GGGGS-S-HHHHHHHTT--SS--S---HHHHHHHHHHHHHTTS-HHHHHHHHTTSSBPPPHHHHHHHHTS-HHHHHHHHHHHHHH--SHHHHHHHHHHHHTSTT-HHHHHHHHHHHHSHHHHHHHHHHHHHHHHHHHHHHH-HHHHTS-HHHHHHHHHHHHHHHHHHH--TTS-HHHHHHHHHHHHGGG-S-GGGTS--HHHHTBTT-GGG--HHHHHHHHHHHHHTT--HHHHHHHTGGGHHHHHEEEETTEEEE-GGGSS-HHHHSB-SS-BTT-SS--TTHHHHH-HHHHHHTSHHHHHHHHHHHHHHHHH-TT-HHHHHHHHHHHTTSPP-TTTHHHHHHHHHH--HHHHHHH-HHHHHHHHHHHHHHHHHS--HHHHHHHHHHHHHHHHHHHHHHTT---THHHHHHHHHHHHHH--TT-HHHHHHHHHHHHHHHHHH-THHHHHHHHHHHHHHHHS-GGG-TTHHHHHHHHHHHS--